Protein 4G41 (pdb70)

Nearest PDB structures (foldseek):
  4g41-assembly1_B  TM=1.004E+00  e=4.779E-53  Streptococcus pyogenes ATCC 10782
  1zos-assembly3_E  TM=9.894E-01  e=1.359E-40  Streptococcus pneumoniae R6
  4f1w-assembly1_B  TM=9.678E-01  e=2.756E-33  Salmonella enterica subsp. enterica serovar Choleraesuis str. SCSA50
  6po4-assembly3_E  TM=9.672E-01  e=3.863E-32  Haemophilus influenzae PittII
  4gmh-assembly1_A-2  TM=9.656E-01  e=2.513E-32  Staphylococcus aureus subsp. aureus Mu50

Sequence (472 aa):
GAMGSMKIGIIAAMEEELSLLLANLLLDAQEHQVLSSKTYYTGRFGKHELILVQSGVGKVMSAMTVAILVEHFKAQAIINTGSAGAVASHLAIGDVVVADRLVYHDVDATAFGYAYGQMAGQPLYYDCDPQFVAIFKQVLKHEKTNGQVGLIATGDSFVAGQDKIDQIKTAFSNNVLAVEMEGAAIIAQAAHTAGKPFIVVRAMSDTAAHDANITFDQFIIEAGKRSAQILMTFLENLPVGAMGSMKIGIIAAMEEELSLLLLANLLDAQEHQVLSSKTYYTGRRFGKHELILVQSGVGKVMSAMTVAILVEEHFKAQAIINTGSAGAVASHLAIGDVVVADRLVYHDVDATAFGYAYGQMAGQPLYYDCDPQQFVAIFKQVLKHEKTNGQVGLIATGDSFVAGQDKKIDQIKTAFSNVLAVEMEGAAIAQAAHTAGKPFIVVRAMSDTAAHDANITFDQFIIEAGKKRSAQILMTFLENNLPV

Structure (mmCIF, N/CA/C/O backbone):
data_4G41
#
_entry.id   4G41
#
_cell.length_a   49.735
_cell.length_b   72.345
_cell.length_c   116.246
_cell.angle_alpha   90.00
_cell.angle_beta   90.00
_cell.angle_gamma   90.00
#
_symmetry.space_group_name_H-M   'P 21 21 21'
#
loop_
_entity.id
_entity.type
_entity.pdbx_description
1 polymer 'MTA/SAH nucleosidase'
2 non-polymer "5'-DEOXY-5'-METHYLTHIOADENOSINE"
3 water water
#
loop_
_atom_site.group_PDB
_atom_site.id
_atom_site.type_symbol
_atom_site.label_atom_id
_atom_site.label_alt_id
_atom_site.label_comp_id
_atom_site.label_asym_id
_atom_site.label_entity_id
_atom_site.label_seq_id
_atom_site.pdbx_PDB_ins_code
_atom_site.Cartn_x
_atom_site.Cartn_y
_atom_site.Cartn_z
_atom_site.occupancy
_atom_site.B_iso_or_equiv
_atom_site.auth_seq_id
_atom_site.auth_comp_id
_atom_site.auth_asym_id
_atom_site.auth_atom_id
_atom_site.pdbx_PDB_model_num
ATOM 1 N N . GLY A 1 1 ? 49.277 46.930 18.408 1.00 36.09 -4 GLY A N 1
ATOM 2 C CA . GLY A 1 1 ? 49.316 48.232 17.671 1.00 38.55 -4 GLY A CA 1
ATOM 3 C C . GLY A 1 1 ? 49.171 48.140 16.146 1.00 35.79 -4 GLY A C 1
ATOM 4 O O . GLY A 1 1 ? 49.561 47.114 15.526 1.00 35.71 -4 GLY A O 1
ATOM 5 N N . ALA A 1 2 ? 48.630 49.231 15.565 1.00 26.65 -3 ALA A N 1
ATOM 6 C CA . ALA A 1 2 ? 48.170 49.289 14.182 1.00 24.66 -3 ALA A CA 1
ATOM 7 C C . ALA A 1 2 ? 48.428 50.678 13.530 1.00 24.08 -3 ALA A C 1
ATOM 8 O O . ALA A 1 2 ? 49.597 51.066 13.290 1.00 27.93 -3 ALA A O 1
ATOM 10 N N . MET A 1 3 ? 47.368 51.453 13.278 1.00 23.33 -2 MET A N 1
ATOM 11 C CA . MET A 1 3 ? 47.565 52.856 12.788 1.00 23.02 -2 MET A CA 1
ATOM 12 C C . MET A 1 3 ? 48.155 53.843 13.813 1.00 25.24 -2 MET A C 1
ATOM 13 O O . MET A 1 3 ? 48.533 54.983 13.422 1.00 28.97 -2 MET A O 1
ATOM 18 N N . GLY A 1 4 ? 48.233 53.456 15.099 1.00 23.92 -1 GLY A N 1
ATOM 19 C CA . GLY A 1 4 ? 48.711 54.384 16.174 1.00 22.33 -1 GLY A CA 1
ATOM 20 C C . GLY A 1 4 ? 47.690 55.482 16.543 1.00 25.31 -1 GLY A C 1
ATOM 21 O O . GLY A 1 4 ? 46.486 55.400 16.210 1.00 24.76 -1 GLY A O 1
ATOM 22 N N . SER A 1 5 ? 48.192 56.529 17.219 1.00 20.50 0 SER A N 1
ATOM 23 C CA . SER A 1 5 ? 47.425 57.740 17.455 1.00 20.52 0 SER A CA 1
ATOM 24 C C . SER A 1 5 ? 46.757 58.283 16.154 1.00 20.51 0 SER A C 1
ATOM 25 O O . SER A 1 5 ? 47.395 58.389 15.055 1.00 23.81 0 SER A O 1
ATOM 28 N N . MET A 1 6 ? 45.419 58.514 16.244 1.00 21.88 1 MET A N 1
ATOM 29 C CA . MET A 1 6 ? 44.564 58.887 15.056 1.00 23.80 1 MET A CA 1
ATOM 30 C C . MET A 1 6 ? 44.267 60.308 15.361 1.00 20.65 1 MET A C 1
ATOM 31 O O . MET A 1 6 ? 44.103 60.774 16.561 1.00 19.07 1 MET A O 1
ATOM 36 N N . LYS A 1 7 ? 44.427 61.131 14.316 1.00 18.33 2 LYS A N 1
ATOM 37 C CA . LYS A 1 7 ? 43.918 62.443 14.423 1.00 15.38 2 LYS A CA 1
ATOM 38 C C . LYS A 1 7 ? 42.413 62.486 14.066 1.00 11.73 2 LYS A C 1
ATOM 39 O O . LYS A 1 7 ? 41.981 62.049 13.018 1.00 14.66 2 LYS A O 1
ATOM 45 N N . ILE A 1 8 ? 41.647 62.842 15.109 1.00 10.28 3 ILE A N 1
ATOM 46 C CA . ILE A 1 8 ? 40.207 62.754 14.962 1.00 9.82 3 ILE A CA 1
ATOM 47 C C . ILE A 1 8 ? 39.598 64.155 15.059 1.00 9.72 3 ILE A C 1
ATOM 48 O O . ILE A 1 8 ? 39.807 64.883 16.020 1.00 10.18 3 ILE A O 1
ATOM 53 N N . GLY A 1 9 ? 38.786 64.537 14.037 1.00 9.26 4 GLY A N 1
ATOM 54 C CA . GLY A 1 9 ? 38.031 65.795 14.101 1.00 9.21 4 GLY A CA 1
ATOM 55 C C . GLY A 1 9 ? 36.645 65.579 14.698 1.00 8.82 4 GLY A C 1
ATOM 56 O O . GLY A 1 9 ? 35.966 64.630 14.276 1.00 9.24 4 GLY A O 1
ATOM 57 N N . ILE A 1 10 ? 36.261 66.367 15.693 1.00 8.20 5 ILE A N 1
ATOM 58 C CA . ILE A 1 10 ? 34.999 66.179 16.380 1.00 9.32 5 ILE A CA 1
ATOM 59 C C . ILE A 1 10 ? 34.248 67.489 16.092 1.00 8.44 5 ILE A C 1
ATOM 60 O O . ILE A 1 10 ? 34.659 68.595 16.456 1.00 8.40 5 ILE A O 1
ATOM 65 N N . ILE A 1 11 ? 33.072 67.297 15.456 1.00 7.69 6 ILE A N 1
ATOM 66 C CA . ILE A 1 11 ? 32.134 68.418 15.098 1.00 7.66 6 ILE A CA 1
ATOM 67 C C . ILE A 1 11 ? 31.007 68.286 16.085 1.00 8.19 6 ILE A C 1
ATOM 68 O O . ILE A 1 11 ? 30.158 67.413 15.895 1.00 8.05 6 ILE A O 1
ATOM 73 N N . ALA A 1 12 ? 30.988 69.138 17.149 1.00 8.32 7 ALA A N 1
ATOM 74 C CA . ALA A 1 12 ? 30.050 68.988 18.214 1.00 9.07 7 ALA A CA 1
ATOM 75 C C . ALA A 1 12 ? 29.056 70.122 18.137 1.00 8.70 7 ALA A C 1
ATOM 76 O O . ALA A 1 12 ? 29.404 71.322 18.185 1.00 8.84 7 ALA A O 1
ATOM 78 N N . ALA A 1 13 ? 27.753 69.776 18.019 1.00 8.24 8 ALA A N 1
ATOM 79 C CA . ALA A 1 13 ? 26.778 70.835 17.955 1.00 8.89 8 ALA A CA 1
ATOM 80 C C . ALA A 1 13 ? 26.371 71.381 19.305 1.00 8.42 8 ALA A C 1
ATOM 81 O O . ALA A 1 13 ? 25.848 72.550 19.358 1.00 11.06 8 ALA A O 1
ATOM 83 N N . MET A 1 14 ? 26.569 70.635 20.412 1.00 8.16 9 MET A N 1
ATOM 84 C CA . MET A 1 14 ? 26.055 71.121 21.721 1.00 8.28 9 MET A CA 1
ATOM 85 C C . MET A 1 14 ? 27.219 71.861 22.393 1.00 9.45 9 MET A C 1
ATOM 86 O O . MET A 1 14 ? 28.315 71.259 22.626 1.00 9.37 9 MET A O 1
ATOM 91 N N . GLU A 1 15 ? 26.979 73.120 22.768 1.00 9.45 10 GLU A N 1
ATOM 92 C CA . GLU A 1 15 ? 28.062 73.921 23.332 1.00 10.44 10 GLU A CA 1
ATOM 93 C C . GLU A 1 15 ? 28.541 73.317 24.668 1.00 10.93 10 GLU A C 1
ATOM 94 O O . GLU A 1 15 ? 29.763 73.430 24.912 1.00 12.48 10 GLU A O 1
ATOM 100 N N . GLU A 1 16 ? 27.699 72.652 25.478 1.00 11.30 11 GLU A N 1
ATOM 101 C CA . GLU A 1 16 ? 28.205 72.032 26.758 1.00 11.19 11 GLU A CA 1
ATOM 102 C C . GLU A 1 16 ? 28.995 70.804 26.460 1.00 10.88 11 GLU A C 1
ATOM 103 O O . GLU A 1 16 ? 29.881 70.451 27.285 1.00 11.43 11 GLU A O 1
ATOM 109 N N . GLU A 1 17 ? 28.807 70.111 25.306 1.00 9.78 12 GLU A N 1
ATOM 110 C CA . GLU A 1 17 ? 29.701 69.037 24.981 1.00 9.21 12 GLU A CA 1
ATOM 111 C C . GLU A 1 17 ? 31.005 69.616 24.570 1.00 9.36 12 GLU A C 1
ATOM 112 O O . GLU A 1 17 ? 32.108 69.211 25.034 1.00 9.79 12 GLU A O 1
ATOM 118 N N . LEU A 1 18 ? 31.029 70.605 23.674 1.00 8.96 13 LEU A N 1
ATOM 119 C CA . LEU A 1 18 ? 32.307 71.182 23.231 1.00 10.02 13 LEU A CA 1
ATOM 120 C C . LEU A 1 18 ? 33.099 71.743 24.458 1.00 9.87 13 LEU A C 1
ATOM 121 O O . LEU A 1 18 ? 34.332 71.474 24.521 1.00 10.35 13 LEU A O 1
ATOM 126 N N . SER A 1 19 ? 32.465 72.430 25.373 1.00 11.50 14 SER A N 1
ATOM 127 C CA . SER A 1 19 ? 33.265 73.001 26.497 1.00 11.90 14 SER A CA 1
ATOM 128 C C . SER A 1 19 ? 33.874 71.882 27.395 1.00 10.84 14 SER A C 1
ATOM 129 O O . SER A 1 19 ? 35.021 72.011 27.854 1.00 12.45 14 SER A O 1
ATOM 132 N N . LEU A 1 20 ? 33.126 70.825 27.612 1.00 10.39 15 LEU A N 1
ATOM 133 C CA . LEU A 1 20 ? 33.623 69.681 28.429 1.00 10.37 15 LEU A CA 1
ATOM 134 C C . LEU A 1 20 ? 34.758 68.983 27.713 1.00 11.10 15 LEU A C 1
ATOM 135 O O . LEU A 1 20 ? 35.806 68.625 28.343 1.00 10.80 15 LEU A O 1
ATOM 140 N N . LEU A 1 21 ? 34.675 68.752 26.383 1.00 9.54 16 LEU A N 1
ATOM 141 C CA . LEU A 1 21 ? 35.764 68.160 25.654 1.00 9.77 16 LEU A CA 1
ATOM 142 C C . LEU A 1 21 ? 36.971 69.083 25.712 1.00 9.30 16 LEU A C 1
ATOM 143 O O . LEU A 1 21 ? 38.073 68.577 25.964 1.00 10.33 16 LEU A O 1
ATOM 148 N N . LEU A 1 22 ? 36.793 70.383 25.494 1.00 9.64 17 LEU A N 1
ATOM 149 C CA . LEU A 1 22 ? 37.954 71.278 25.486 1.00 9.68 17 LEU A CA 1
ATOM 150 C C . LEU A 1 22 ? 38.673 71.267 26.896 1.00 9.70 17 LEU A C 1
ATOM 151 O O . LEU A 1 22 ? 39.941 71.325 26.921 1.00 11.41 17 LEU A O 1
ATOM 156 N N . ALA A 1 23 ? 37.844 71.201 27.940 1.00 9.62 18 ALA A N 1
ATOM 157 C CA . ALA A 1 23 ? 38.366 71.144 29.332 1.00 9.43 18 ALA A CA 1
ATOM 158 C C . ALA A 1 23 ? 39.208 69.918 29.533 1.00 10.12 18 ALA A C 1
ATOM 159 O O . ALA A 1 23 ? 40.099 69.896 30.459 1.00 10.52 18 ALA A O 1
ATOM 161 N N . ASN A 1 24 ? 38.969 68.844 28.751 1.00 10.04 19 ASN A N 1
ATOM 162 C CA . ASN A 1 24 ? 39.820 67.661 28.826 1.00 9.68 19 ASN A CA 1
ATOM 163 C C . ASN A 1 24 ? 41.018 67.576 27.858 1.00 10.40 19 ASN A C 1
ATOM 164 O O . ASN A 1 24 ? 41.753 66.570 27.892 1.00 11.73 19 ASN A O 1
ATOM 169 N N . LEU A 1 25 ? 41.248 68.603 27.025 1.00 11.00 20 LEU A N 1
ATOM 170 C CA . LEU A 1 25 ? 42.357 68.474 26.065 1.00 13.80 20 LEU A CA 1
ATOM 171 C C . LEU A 1 25 ? 43.656 68.839 26.670 1.00 13.62 20 LEU A C 1
ATOM 172 O O . LEU A 1 25 ? 43.790 69.934 27.257 1.00 14.86 20 LEU A O 1
ATOM 177 N N A LEU A 1 26 ? 44.677 67.977 26.530 0.50 13.23 21 LEU A N 1
ATOM 178 N N B LEU A 1 26 ? 44.641 68.004 26.495 0.50 13.80 21 LEU A N 1
ATOM 179 C CA A LEU A 1 26 ? 46.093 68.300 26.833 0.50 14.18 21 LEU A CA 1
ATOM 180 C CA B LEU A 1 26 ? 45.915 68.235 27.058 0.50 14.54 21 LEU A CA 1
ATOM 181 C C A LEU A 1 26 ? 46.681 69.227 25.772 0.50 15.12 21 LEU A C 1
ATOM 182 C C B LEU A 1 26 ? 46.728 69.082 25.908 0.50 15.67 21 LEU A C 1
ATOM 183 O O A LEU A 1 26 ? 46.442 69.089 24.563 0.50 13.29 21 LEU A O 1
ATOM 184 O O B LEU A 1 26 ? 46.521 68.814 24.722 0.50 15.04 21 LEU A O 1
ATOM 193 N N . ASP A 1 27 ? 47.477 70.188 26.211 1.00 17.21 22 ASP A N 1
ATOM 194 C CA . ASP A 1 27 ? 48.178 71.061 25.248 1.00 20.77 22 ASP A CA 1
ATOM 195 C C . ASP A 1 27 ? 47.175 71.743 24.264 1.00 16.63 22 ASP A C 1
ATOM 196 O O . ASP A 1 27 ? 47.442 71.864 23.060 1.00 20.17 22 ASP A O 1
ATOM 201 N N . ALA A 1 28 ? 46.026 72.145 24.837 1.00 16.16 23 ALA A N 1
ATOM 202 C CA . ALA A 1 28 ? 44.917 72.789 24.043 1.00 14.68 23 ALA A CA 1
ATOM 203 C C . ALA A 1 28 ? 45.479 73.987 23.322 1.00 18.57 23 ALA A C 1
ATOM 204 O O . ALA A 1 28 ? 46.101 74.869 24.007 1.00 19.99 23 ALA A O 1
ATOM 206 N N . GLN A 1 29 ? 45.265 74.086 22.013 1.00 14.54 24 GLN A N 1
ATOM 207 C CA . GLN A 1 29 ? 45.586 75.328 21.287 1.00 15.67 24 GLN A CA 1
ATOM 208 C C . GLN A 1 29 ? 44.384 75.750 20.444 1.00 18.33 24 GLN A C 1
ATOM 209 O O . GLN A 1 29 ? 43.746 74.907 19.812 1.00 18.69 24 GLN A O 1
ATOM 215 N N . GLU A 1 30 ? 44.179 77.053 20.401 1.00 17.06 25 GLU A N 1
ATOM 216 C CA . GLU A 1 30 ? 43.125 77.665 19.575 1.00 17.62 25 GLU A CA 1
ATOM 217 C C . GLU A 1 30 ? 43.640 78.129 18.195 1.00 17.63 25 GLU A C 1
ATOM 218 O O . GLU A 1 30 ? 44.774 78.659 18.034 1.00 18.47 25 GLU A O 1
ATOM 224 N N . HIS A 1 31 ? 42.811 77.936 17.153 1.00 15.06 26 HIS A N 1
ATOM 225 C CA . HIS A 1 31 ? 43.183 78.299 15.787 1.00 14.18 26 HIS A CA 1
ATOM 226 C C . HIS A 1 31 ? 42.005 78.906 15.082 1.00 15.70 26 HIS A C 1
ATOM 227 O O . HIS A 1 31 ? 40.885 78.498 15.351 1.00 16.94 26 HIS A O 1
ATOM 234 N N . GLN A 1 32 ? 42.240 79.927 14.267 1.00 15.02 27 GLN A N 1
ATOM 235 C CA . GLN A 1 32 ? 41.162 80.466 13.367 1.00 14.03 27 GLN A CA 1
ATOM 236 C C . GLN A 1 32 ? 41.443 80.089 11.968 1.00 14.65 27 GLN A C 1
ATOM 237 O O . GLN A 1 32 ? 42.558 80.352 11.458 1.00 16.64 27 GLN A O 1
ATOM 243 N N . VAL A 1 33 ? 40.461 79.455 11.261 1.00 11.10 28 VAL A N 1
ATOM 244 C CA . VAL A 1 33 ? 40.627 79.097 9.862 1.00 12.44 28 VAL A CA 1
ATOM 245 C C . VAL A 1 33 ? 39.300 79.407 9.169 1.00 13.76 28 VAL A C 1
ATOM 246 O O . VAL A 1 33 ? 38.244 78.978 9.652 1.00 11.60 28 VAL A O 1
ATOM 250 N N . LEU A 1 34 ? 39.375 80.169 8.082 1.00 11.86 29 LEU A N 1
ATOM 251 C CA . LEU A 1 34 ? 38.185 80.689 7.357 1.00 11.75 29 LEU A CA 1
ATOM 252 C C . LEU A 1 34 ? 37.177 81.276 8.304 1.00 13.60 29 LEU A C 1
ATOM 253 O O . LEU A 1 34 ? 35.985 81.096 8.130 1.00 14.98 29 LEU A O 1
ATOM 258 N N . SER A 1 35 ? 37.685 81.990 9.302 1.00 13.27 30 SER A N 1
ATOM 259 C CA A SER A 1 35 ? 36.823 82.681 10.265 0.50 14.19 30 SER A CA 1
ATOM 260 C CA B SER A 1 35 ? 36.914 82.676 10.329 0.50 15.17 30 SER A CA 1
ATOM 261 C C . SER A 1 35 ? 36.153 81.825 11.315 1.00 16.10 30 SER A C 1
ATOM 262 O O . SER A 1 35 ? 35.296 82.342 12.055 1.00 20.04 30 SER A O 1
ATOM 267 N N . LYS A 1 36 ? 36.515 80.529 11.404 1.00 11.92 31 LYS A N 1
ATOM 268 C CA . LYS A 1 36 ? 35.917 79.697 12.415 1.00 11.31 31 LYS A CA 1
ATOM 269 C C . LYS A 1 36 ? 37.012 79.214 13.403 1.00 11.03 31 LYS A C 1
ATOM 270 O O . LYS A 1 36 ? 38.175 79.108 13.007 1.00 10.55 31 LYS A O 1
ATOM 276 N N . THR A 1 37 ? 36.608 78.948 14.647 1.00 13.27 32 THR A N 1
ATOM 277 C CA . THR A 1 37 ? 37.550 78.573 15.723 1.00 12.03 32 THR A CA 1
ATOM 278 C C . THR A 1 37 ? 37.664 77.035 15.905 1.00 10.86 32 THR A C 1
ATOM 279 O O . THR A 1 37 ? 36.646 76.349 16.043 1.00 12.63 32 THR A O 1
ATOM 283 N N . TYR A 1 38 ? 38.902 76.528 15.869 1.00 10.51 33 TYR A N 1
ATOM 284 C CA . TYR A 1 38 ? 39.158 75.108 16.091 1.00 10.71 33 TYR A CA 1
ATOM 285 C C . TYR A 1 38 ? 40.114 75.013 17.282 1.00 12.92 33 TYR A C 1
ATOM 286 O O . TYR A 1 38 ? 40.999 75.875 17.447 1.00 13.59 33 TYR A O 1
ATOM 295 N N . TYR A 1 39 ? 40.012 73.900 17.998 1.00 11.28 34 TYR A N 1
ATOM 296 C CA . TYR A 1 39 ? 40.914 73.571 19.134 1.00 13.08 34 TYR A CA 1
ATOM 297 C C . TYR A 1 39 ? 41.572 72.300 18.871 1.00 13.91 34 TYR A C 1
ATOM 298 O O . TYR A 1 39 ? 40.938 71.274 18.596 1.00 14.69 34 TYR A O 1
ATOM 307 N N . THR A 1 40 ? 42.907 72.319 19.029 1.00 11.91 35 THR A N 1
ATOM 308 C CA . THR A 1 40 ? 43.683 71.106 18.874 1.00 11.94 35 THR A CA 1
ATOM 309 C C . THR A 1 40 ? 44.304 70.683 20.209 1.00 12.71 35 THR A C 1
ATOM 310 O O . THR A 1 40 ? 44.614 71.549 21.049 1.00 13.71 35 THR A O 1
ATOM 314 N N . GLY A 1 41 ? 44.466 69.395 20.433 1.00 11.87 36 GLY A N 1
ATOM 315 C CA . GLY A 1 41 ? 45.193 68.940 21.624 1.00 11.85 36 GLY A CA 1
ATOM 316 C C . GLY A 1 41 ? 45.049 67.469 21.674 1.00 11.45 36 GLY A C 1
ATOM 317 O O . GLY A 1 41 ? 44.658 66.847 20.691 1.00 13.93 36 GLY A O 1
ATOM 318 N N . ARG A 1 42 ? 45.444 66.875 22.821 1.00 11.02 37 ARG A N 1
ATOM 319 C CA . ARG A 1 42 ? 45.425 65.418 22.964 1.00 11.63 37 ARG A CA 1
ATOM 320 C C . ARG A 1 42 ? 44.463 64.966 24.012 1.00 10.02 37 ARG A C 1
ATOM 321 O O . ARG A 1 42 ? 44.199 65.651 24.996 1.00 11.54 37 ARG A O 1
ATOM 329 N N . PHE A 1 43 ? 43.880 63.804 23.779 1.00 11.52 38 PHE A N 1
ATOM 330 C CA . PHE A 1 43 ? 43.051 63.148 24.773 1.00 11.84 38 PHE A CA 1
ATOM 331 C C . PHE A 1 43 ? 43.264 61.655 24.678 1.00 12.30 38 PHE A C 1
ATOM 332 O O . PHE A 1 43 ? 43.150 61.043 23.630 1.00 11.75 38 PHE A O 1
ATOM 340 N N . GLY A 1 44 ? 43.613 61.053 25.842 1.00 15.97 39 GLY A N 1
ATOM 341 C CA . GLY A 1 44 ? 43.989 59.607 25.851 1.00 18.16 39 GLY A CA 1
ATOM 342 C C . GLY A 1 44 ? 45.064 59.344 24.818 1.00 14.82 39 GLY A C 1
ATOM 343 O O . GLY A 1 44 ? 46.041 60.026 24.722 1.00 19.86 39 GLY A O 1
ATOM 344 N N . LYS A 1 45 ? 44.811 58.338 23.974 1.00 15.76 40 LYS A N 1
ATOM 345 C CA . LYS A 1 45 ? 45.826 57.945 23.001 1.00 16.68 40 LYS A CA 1
ATOM 346 C C . LYS A 1 45 ? 45.825 58.696 21.667 1.00 16.69 40 LYS A C 1
ATOM 347 O O . LYS A 1 45 ? 46.605 58.357 20.741 1.00 18.84 40 LYS A O 1
ATOM 353 N N . HIS A 1 46 ? 44.902 59.670 21.527 1.00 13.69 41 HIS A N 1
ATOM 354 C CA . HIS A 1 46 ? 44.649 60.387 20.260 1.00 13.10 41 HIS A CA 1
ATOM 355 C C . HIS A 1 46 ? 44.849 61.851 20.260 1.00 13.22 41 HIS A C 1
ATOM 356 O O . HIS A 1 46 ? 44.904 62.509 21.301 1.00 17.25 41 HIS A O 1
ATOM 363 N N . GLU A 1 47 ? 45.063 62.412 19.092 1.00 13.56 42 GLU A N 1
ATOM 364 C CA . GLU A 1 47 ? 45.073 63.871 18.895 1.00 13.67 42 GLU A CA 1
ATOM 365 C C . GLU A 1 47 ? 43.676 64.225 18.406 1.00 12.86 42 GLU A C 1
ATOM 366 O O . GLU A 1 47 ? 43.158 63.469 17.518 1.00 14.64 42 GLU A O 1
ATOM 372 N N . LEU A 1 48 ? 43.138 65.321 18.909 1.00 12.76 43 LEU A N 1
ATOM 373 C CA . LEU A 1 48 ? 41.768 65.711 18.551 1.00 11.33 43 LEU A CA 1
ATOM 374 C C . LEU A 1 48 ? 41.870 67.107 17.944 1.00 11.55 43 LEU A C 1
ATOM 375 O O . LEU A 1 48 ? 42.736 67.942 18.262 1.00 11.17 43 LEU A O 1
ATOM 380 N N . ILE A 1 49 ? 40.870 67.387 17.079 1.00 10.08 44 ILE A N 1
ATOM 381 C CA . ILE A 1 49 ? 40.507 68.757 16.702 1.00 9.08 44 ILE A CA 1
ATOM 382 C C . ILE A 1 49 ? 39.053 68.950 16.965 1.00 8.90 44 ILE A C 1
ATOM 383 O O . ILE A 1 49 ? 38.277 68.134 16.489 1.00 10.80 44 ILE A O 1
ATOM 388 N N . LEU A 1 50 ? 38.743 69.924 17.802 1.00 9.07 45 LEU A N 1
ATOM 389 C CA . LEU A 1 50 ? 37.313 70.135 18.205 1.00 8.95 45 LEU A CA 1
ATOM 390 C C . LEU A 1 50 ? 36.838 71.411 17.531 1.00 9.61 45 LEU A C 1
ATOM 391 O O . LEU A 1 50 ? 37.581 72.417 17.382 1.00 9.80 45 LEU A O 1
ATOM 396 N N . VAL A 1 51 ? 35.576 71.385 17.097 1.00 8.06 46 VAL A N 1
ATOM 397 C CA . VAL A 1 51 ? 34.980 72.561 16.508 1.00 8.34 46 VAL A CA 1
ATOM 398 C C . VAL A 1 51 ? 33.471 72.529 16.766 1.00 7.60 46 VAL A C 1
ATOM 399 O O . VAL A 1 51 ? 32.857 71.456 16.762 1.00 8.49 46 VAL A O 1
ATOM 403 N N . GLN A 1 52 ? 32.885 73.720 17.034 1.00 8.36 47 GLN A N 1
ATOM 404 C CA . GLN A 1 52 ? 31.420 73.810 17.091 1.00 7.53 47 GLN A CA 1
ATOM 405 C C . GLN A 1 52 ? 30.808 73.608 15.742 1.00 8.04 47 GLN A C 1
ATOM 406 O O . GLN A 1 52 ? 31.244 74.223 14.757 1.00 9.62 47 GLN A O 1
ATOM 412 N N . SER A 1 53 ? 29.796 72.768 15.709 1.00 7.83 48 SER A N 1
ATOM 413 C CA . SER A 1 53 ? 29.108 72.605 14.417 1.00 7.52 48 SER A CA 1
ATOM 414 C C . SER A 1 53 ? 28.396 73.944 14.036 1.00 7.27 48 SER A C 1
ATOM 415 O O . SER A 1 53 ? 27.726 74.594 14.826 1.00 9.12 48 SER A O 1
ATOM 418 N N . GLY A 1 54 ? 28.497 74.201 12.733 1.00 8.15 49 GLY A N 1
ATOM 419 C CA . GLY A 1 54 ? 27.622 75.153 11.999 1.00 8.40 49 GLY A CA 1
ATOM 420 C C . GLY A 1 54 ? 26.291 74.452 11.725 1.00 8.47 49 GLY A C 1
ATOM 421 O O . GLY A 1 54 ? 26.011 73.321 12.192 1.00 9.12 49 GLY A O 1
ATOM 422 N N . VAL A 1 55 ? 25.465 75.158 10.974 1.00 8.49 50 VAL A N 1
ATOM 423 C CA . VAL A 1 55 ? 24.099 74.685 10.641 1.00 8.12 50 VAL A CA 1
ATOM 424 C C . VAL A 1 55 ? 23.998 74.456 9.139 1.00 7.55 50 VAL A C 1
ATOM 425 O O . VAL A 1 55 ? 24.388 75.367 8.373 1.00 8.29 50 VAL A O 1
ATOM 429 N N . GLY A 1 56 ? 23.480 73.288 8.764 1.00 7.10 51 GLY A N 1
ATOM 430 C CA . GLY A 1 56 ? 23.200 73.074 7.368 1.00 7.39 51 GLY A CA 1
ATOM 431 C C . GLY A 1 56 ? 24.278 72.409 6.570 1.00 7.18 51 GLY A C 1
ATOM 432 O O . GLY A 1 56 ? 25.392 72.220 7.036 1.00 8.40 51 GLY A O 1
ATOM 433 N N . LYS A 1 57 ? 24.013 72.207 5.293 1.00 7.49 52 LYS A N 1
ATOM 434 C CA . LYS A 1 57 ? 24.910 71.387 4.450 1.00 7.05 52 LYS A CA 1
ATOM 435 C C . LYS A 1 57 ? 26.243 72.097 4.136 1.00 7.08 52 LYS A C 1
ATOM 436 O O . LYS A 1 57 ? 27.289 71.470 4.246 1.00 6.85 52 LYS A O 1
ATOM 442 N N . VAL A 1 58 ? 26.155 73.368 3.742 1.00 6.35 53 VAL A N 1
ATOM 443 C CA . VAL A 1 58 ? 27.369 74.083 3.298 1.00 6.61 53 VAL A CA 1
ATOM 444 C C . VAL A 1 58 ? 28.307 74.229 4.516 1.00 6.64 53 VAL A C 1
ATOM 445 O O . VAL A 1 58 ? 29.501 73.947 4.343 1.00 7.19 53 VAL A O 1
ATOM 449 N N . MET A 1 59 ? 27.880 74.647 5.674 1.00 6.46 54 MET A N 1
ATOM 450 C CA . MET A 1 59 ? 28.856 74.853 6.761 1.00 6.97 54 MET A CA 1
ATOM 451 C C . MET A 1 59 ? 29.417 73.507 7.191 1.00 7.71 54 MET A C 1
ATOM 452 O O . MET A 1 59 ? 30.625 73.405 7.484 1.00 7.56 54 MET A O 1
ATOM 457 N N . SER A 1 60 ? 28.633 72.428 7.141 1.00 6.07 55 SER A N 1
ATOM 458 C CA . SER A 1 60 ? 29.136 71.064 7.457 1.00 6.47 55 SER A CA 1
ATOM 459 C C . SER A 1 60 ? 30.216 70.674 6.472 1.00 7.12 55 SER A C 1
ATOM 460 O O . SER A 1 60 ? 31.283 70.135 6.859 1.00 7.60 55 SER A O 1
ATOM 463 N N . ALA A 1 61 ? 29.965 70.947 5.177 1.00 6.82 56 ALA A N 1
ATOM 464 C CA . ALA A 1 61 ? 30.941 70.477 4.119 1.00 7.42 56 ALA A CA 1
ATOM 465 C C . ALA A 1 61 ? 32.246 71.284 4.286 1.00 6.79 56 ALA A C 1
ATOM 466 O O . ALA A 1 61 ? 33.369 70.688 4.156 1.00 6.90 56 ALA A O 1
ATOM 468 N N . MET A 1 62 ? 32.154 72.591 4.592 1.00 6.97 57 MET A N 1
ATOM 469 C CA . MET A 1 62 ? 33.405 73.384 4.815 1.00 6.87 57 MET A CA 1
ATOM 470 C C . MET A 1 62 ? 34.155 72.852 6.012 1.00 7.81 57 MET A C 1
ATOM 471 O O . MET A 1 62 ? 35.386 72.799 5.984 1.00 8.42 57 MET A O 1
ATOM 476 N N . THR A 1 63 ? 33.470 72.542 7.100 1.00 7.38 58 THR A N 1
ATOM 477 C CA . THR A 1 63 ? 34.138 72.046 8.303 1.00 7.55 58 THR A CA 1
ATOM 478 C C . THR A 1 63 ? 34.847 70.757 8.018 1.00 6.85 58 THR A C 1
ATOM 479 O O . THR A 1 63 ? 36.029 70.600 8.412 1.00 7.49 58 THR A O 1
ATOM 483 N N . VAL A 1 64 ? 34.263 69.810 7.296 1.00 7.06 59 VAL A N 1
ATOM 484 C CA . VAL A 1 64 ? 34.973 68.575 7.055 1.00 7.19 59 VAL A CA 1
ATOM 485 C C . VAL A 1 64 ? 36.151 68.870 6.135 1.00 7.86 59 VAL A C 1
ATOM 486 O O . VAL A 1 64 ? 37.267 68.329 6.370 1.00 8.16 59 VAL A O 1
ATOM 490 N N . ALA A 1 65 ? 35.964 69.699 5.119 1.00 8.10 60 ALA A N 1
ATOM 491 C CA . ALA A 1 65 ? 37.113 69.979 4.221 1.00 8.21 60 ALA A CA 1
ATOM 492 C C . ALA A 1 65 ? 38.294 70.581 4.980 1.00 9.18 60 ALA A C 1
ATOM 493 O O . ALA A 1 65 ? 39.477 70.234 4.703 1.00 9.84 60 ALA A O 1
ATOM 495 N N . ILE A 1 66 ? 37.996 71.503 5.890 1.00 8.19 61 ILE A N 1
ATOM 496 C CA . ILE A 1 66 ? 39.077 72.147 6.673 1.00 8.96 61 ILE A CA 1
ATOM 497 C C . ILE A 1 66 ? 39.676 71.177 7.687 1.00 9.41 61 ILE A C 1
ATOM 498 O O . ILE A 1 66 ? 40.949 71.142 7.822 1.00 10.11 61 ILE A O 1
ATOM 503 N N . LEU A 1 67 ? 38.872 70.334 8.351 1.00 8.38 62 LEU A N 1
ATOM 504 C CA . LEU A 1 67 ? 39.441 69.383 9.299 1.00 8.62 62 LEU A CA 1
ATOM 505 C C . LEU A 1 67 ? 40.391 68.493 8.584 1.00 10.34 62 LEU A C 1
ATOM 506 O O . LEU A 1 67 ? 41.484 68.184 9.127 1.00 9.96 62 LEU A O 1
ATOM 511 N N . VAL A 1 68 ? 40.035 67.989 7.403 1.00 10.51 63 VAL A N 1
ATOM 512 C CA . VAL A 1 68 ? 40.897 67.050 6.686 1.00 11.26 63 VAL A CA 1
ATOM 513 C C . VAL A 1 68 ? 42.086 67.792 6.038 1.00 12.88 63 VAL A C 1
ATOM 514 O O . VAL A 1 68 ? 43.273 67.355 6.261 1.00 14.48 63 VAL A O 1
ATOM 518 N N . GLU A 1 69 ? 41.855 68.883 5.301 1.00 12.82 64 GLU A N 1
ATOM 519 C CA . GLU A 1 69 ? 43.036 69.529 4.611 1.00 13.88 64 GLU A CA 1
ATOM 520 C C . GLU A 1 69 ? 43.907 70.277 5.544 1.00 15.83 64 GLU A C 1
ATOM 521 O O . GLU A 1 69 ? 45.166 70.212 5.403 1.00 17.21 64 GLU A O 1
ATOM 527 N N . HIS A 1 70 ? 43.385 71.136 6.378 1.00 13.22 65 HIS A N 1
ATOM 528 C CA . HIS A 1 70 ? 44.195 71.993 7.163 1.00 12.37 65 HIS A CA 1
ATOM 529 C C . HIS A 1 70 ? 44.726 71.224 8.364 1.00 12.34 65 HIS A C 1
ATOM 530 O O . HIS A 1 70 ? 45.941 71.326 8.720 1.00 14.90 65 HIS A O 1
ATOM 537 N N . PHE A 1 71 ? 43.860 70.508 9.081 1.00 10.76 66 PHE A N 1
ATOM 538 C CA . PHE A 1 71 ? 44.281 69.915 10.351 1.00 10.56 66 PHE A CA 1
ATOM 539 C C . PHE A 1 71 ? 44.674 68.443 10.163 1.00 9.70 66 PHE A C 1
ATOM 540 O O . PHE A 1 71 ? 45.125 67.830 11.159 1.00 12.48 66 PHE A O 1
ATOM 548 N N . LYS A 1 72 ? 44.579 67.868 8.977 1.00 10.57 67 LYS A N 1
ATOM 549 C CA . LYS A 1 72 ? 45.007 66.495 8.704 1.00 10.55 67 LYS A CA 1
ATOM 550 C C . LYS A 1 72 ? 44.238 65.497 9.576 1.00 10.10 67 LYS A C 1
ATOM 551 O O . LYS A 1 72 ? 44.728 64.377 9.907 1.00 11.32 67 LYS A O 1
ATOM 557 N N . ALA A 1 73 ? 42.930 65.794 9.805 1.00 9.38 68 ALA A N 1
ATOM 558 C CA . ALA A 1 73 ? 42.042 64.751 10.440 1.00 8.71 68 ALA A CA 1
ATOM 559 C C . ALA A 1 73 ? 42.017 63.466 9.596 1.00 9.24 68 ALA A C 1
ATOM 560 O O . ALA A 1 73 ? 41.929 63.553 8.354 1.00 10.90 68 ALA A O 1
ATOM 562 N N . GLN A 1 74 ? 42.007 62.342 10.294 1.00 9.57 69 GLN A N 1
ATOM 563 C CA . GLN A 1 74 ? 41.925 61.069 9.674 1.00 10.48 69 GLN A CA 1
ATOM 564 C C . GLN A 1 74 ? 40.576 60.392 9.892 1.00 9.03 69 GLN A C 1
ATOM 565 O O . GLN A 1 74 ? 40.283 59.270 9.389 1.00 11.95 69 GLN A O 1
ATOM 571 N N . ALA A 1 75 ? 39.677 61.067 10.660 1.00 8.96 70 ALA A N 1
ATOM 572 C CA . ALA A 1 75 ? 38.342 60.539 10.976 1.00 8.97 70 ALA A CA 1
ATOM 573 C C . ALA A 1 75 ? 37.512 61.697 11.419 1.00 8.30 70 ALA A C 1
ATOM 574 O O . ALA A 1 75 ? 38.111 62.700 11.886 1.00 9.15 70 ALA A O 1
ATOM 576 N N . ILE A 1 76 ? 36.176 61.550 11.232 1.00 8.92 71 ILE A N 1
ATOM 577 C CA . ILE A 1 76 ? 35.228 62.644 11.594 1.00 8.56 71 ILE A CA 1
ATOM 578 C C . ILE A 1 76 ? 34.113 62.073 12.435 1.00 8.43 71 ILE A C 1
ATOM 579 O O . ILE A 1 76 ? 33.501 61.075 12.085 1.00 8.34 71 ILE A O 1
ATOM 584 N N . ILE A 1 77 ? 33.911 62.733 13.614 1.00 7.91 72 ILE A N 1
ATOM 585 C CA . ILE A 1 77 ? 32.796 62.364 14.527 1.00 9.20 72 ILE A CA 1
ATOM 586 C C . ILE A 1 77 ? 31.904 63.563 14.669 1.00 8.00 72 ILE A C 1
ATOM 587 O O . ILE A 1 77 ? 32.412 64.645 14.942 1.00 9.89 72 ILE A O 1
ATOM 592 N N . ASN A 1 78 ? 30.599 63.374 14.451 1.00 8.27 73 ASN A N 1
ATOM 593 C CA . ASN A 1 78 ? 29.653 64.484 14.597 1.00 7.34 73 ASN A CA 1
ATOM 594 C C . ASN A 1 78 ? 28.560 64.090 15.584 1.00 7.39 73 ASN A C 1
ATOM 595 O O . ASN A 1 78 ? 27.835 63.153 15.362 1.00 8.72 73 ASN A O 1
ATOM 600 N N . THR A 1 79 ? 28.436 64.911 16.634 1.00 7.38 74 THR A N 1
ATOM 601 C CA . THR A 1 79 ? 27.447 64.660 17.714 1.00 7.99 74 THR A CA 1
ATOM 602 C C . THR A 1 79 ? 26.484 65.853 17.808 1.00 7.95 74 THR A C 1
ATOM 603 O O . THR A 1 79 ? 26.840 66.996 17.436 1.00 8.06 74 THR A O 1
ATOM 607 N N . GLY A 1 80 ? 25.295 65.560 18.342 1.00 7.80 75 GLY A N 1
ATOM 608 C CA . GLY A 1 80 ? 24.323 66.624 18.632 1.00 8.07 75 GLY A CA 1
ATOM 609 C C . GLY A 1 80 ? 23.080 66.004 19.209 1.00 7.52 75 GLY A C 1
ATOM 610 O O . GLY A 1 80 ? 23.135 64.845 19.670 1.00 8.59 75 GLY A O 1
ATOM 611 N N . SER A 1 81 ? 21.960 66.718 19.084 1.00 9.66 76 SER A N 1
ATOM 612 C CA . SER A 1 81 ? 20.680 66.208 19.518 1.00 8.80 76 SER A CA 1
ATOM 613 C C . SER A 1 81 ? 19.673 66.486 18.437 1.00 8.94 76 SER A C 1
ATOM 614 O O . SER A 1 81 ? 19.850 67.400 17.613 1.00 9.63 76 SER A O 1
ATOM 617 N N . ALA A 1 82 ? 18.597 65.686 18.467 1.00 9.47 77 ALA A N 1
ATOM 618 C CA . ALA A 1 82 ? 17.508 65.855 17.498 1.00 10.06 77 ALA A CA 1
ATOM 619 C C . ALA A 1 82 ? 16.288 65.129 18.016 1.00 9.98 77 ALA A C 1
ATOM 620 O O . ALA A 1 82 ? 16.397 64.222 18.831 1.00 11.10 77 ALA A O 1
ATOM 622 N N . GLY A 1 83 ? 15.108 65.615 17.576 1.00 10.38 78 GLY A N 1
ATOM 623 C CA . GLY A 1 83 ? 13.879 64.915 18.022 1.00 10.12 78 GLY A CA 1
ATOM 624 C C . GLY A 1 83 ? 13.763 63.532 17.380 1.00 9.83 78 GLY A C 1
ATOM 625 O O . GLY A 1 83 ? 14.274 63.283 16.245 1.00 10.91 78 GLY A O 1
ATOM 626 N N . ALA A 1 84 ? 13.186 62.552 18.099 1.00 10.36 79 ALA A N 1
ATOM 627 C CA . ALA A 1 84 ? 12.904 61.275 17.441 1.00 10.60 79 ALA A CA 1
ATOM 628 C C . ALA A 1 84 ? 11.794 61.387 16.444 1.00 11.66 79 ALA A C 1
ATOM 629 O O . ALA A 1 84 ? 10.884 62.200 16.630 1.00 11.73 79 ALA A O 1
ATOM 631 N N . VAL A 1 85 ? 11.849 60.580 15.371 1.00 10.68 80 VAL A N 1
ATOM 632 C CA . VAL A 1 85 ? 10.697 60.452 14.489 1.00 13.07 80 VAL A CA 1
ATOM 633 C C . VAL A 1 85 ? 10.136 59.029 14.512 1.00 12.99 80 VAL A C 1
ATOM 634 O O . VAL A 1 85 ? 8.970 58.888 14.140 1.00 13.53 80 VAL A O 1
ATOM 638 N N . ALA A 1 86 ? 10.925 58.061 14.947 1.00 14.14 81 ALA A N 1
ATOM 639 C CA . ALA A 1 86 ? 10.436 56.678 15.158 1.00 13.43 81 ALA A CA 1
ATOM 640 C C . ALA A 1 86 ? 9.791 56.670 16.529 1.00 14.43 81 ALA A C 1
ATOM 641 O O . ALA A 1 86 ? 10.282 57.226 17.537 1.00 14.82 81 ALA A O 1
ATOM 643 N N . SER A 1 87 ? 8.699 55.886 16.597 1.00 19.71 82 SER A N 1
ATOM 644 C CA . SER A 1 87 ? 7.820 55.937 17.727 1.00 25.14 82 SER A CA 1
ATOM 645 C C . SER A 1 87 ? 8.362 55.403 18.990 1.00 25.70 82 SER A C 1
ATOM 646 O O . SER A 1 87 ? 7.944 55.900 20.085 1.00 32.27 82 SER A O 1
ATOM 649 N N . HIS A 1 88 ? 9.279 54.455 18.913 1.00 23.61 83 HIS A N 1
ATOM 650 C CA . HIS A 1 88 ? 9.630 53.708 20.069 1.00 22.64 83 HIS A CA 1
ATOM 651 C C . HIS A 1 88 ? 10.739 54.323 20.869 1.00 27.94 83 HIS A C 1
ATOM 652 O O . HIS A 1 88 ? 11.014 53.856 21.964 1.00 31.33 83 HIS A O 1
ATOM 659 N N . LEU A 1 89 ? 11.343 55.409 20.358 1.00 20.57 84 LEU A N 1
ATOM 660 C CA . LEU A 1 89 ? 12.504 56.082 21.018 1.00 17.52 84 LEU A CA 1
ATOM 661 C C . LEU A 1 89 ? 12.051 56.993 22.179 1.00 14.87 84 LEU A C 1
ATOM 662 O O . LEU A 1 89 ? 11.012 57.673 22.034 1.00 16.67 84 LEU A O 1
ATOM 667 N N . ALA A 1 90 ? 12.809 57.009 23.274 1.00 13.90 85 ALA A N 1
ATOM 668 C CA . ALA A 1 90 ? 12.510 57.827 24.480 1.00 13.98 85 ALA A CA 1
ATOM 669 C C . ALA A 1 90 ? 13.442 59.018 24.536 1.00 16.05 85 ALA A C 1
ATOM 670 O O . ALA A 1 90 ? 14.591 58.982 23.956 1.00 13.41 85 ALA A O 1
ATOM 672 N N . ILE A 1 91 ? 13.035 60.069 25.236 1.00 14.32 86 ILE A N 1
ATOM 673 C CA . ILE A 1 91 ? 13.845 61.213 25.473 1.00 14.12 86 ILE A CA 1
ATOM 674 C C . ILE A 1 91 ? 15.145 60.740 26.104 1.00 14.46 86 ILE A C 1
ATOM 675 O O . ILE A 1 91 ? 15.172 59.982 27.104 1.00 16.11 86 ILE A O 1
ATOM 680 N N . GLY A 1 92 ? 16.239 61.275 25.572 1.00 13.01 87 GLY A N 1
ATOM 681 C CA . GLY A 1 92 ? 17.584 60.958 26.108 1.00 13.24 87 GLY A CA 1
ATOM 682 C C . GLY A 1 92 ? 18.197 59.710 2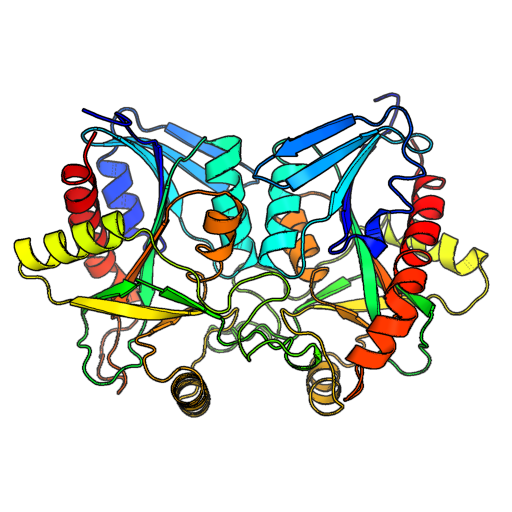5.521 1.00 12.54 87 GLY A C 1
ATOM 683 O O . GLY A 1 92 ? 19.406 59.455 25.783 1.00 16.06 87 GLY A O 1
ATOM 684 N N . ASP A 1 93 ? 17.450 58.869 24.794 1.00 12.40 88 ASP A N 1
ATOM 685 C CA . ASP A 1 93 ? 18.069 57.740 24.070 1.00 12.46 88 ASP A CA 1
ATOM 686 C C . ASP A 1 93 ? 19.088 58.249 23.075 1.00 11.99 88 ASP A C 1
ATOM 687 O O . ASP A 1 93 ? 18.907 59.375 22.526 1.00 12.49 88 ASP A O 1
ATOM 692 N N . VAL A 1 94 ? 20.121 57.467 22.841 1.00 10.36 89 VAL A N 1
ATOM 693 C CA . VAL A 1 94 ? 21.154 57.860 21.835 1.00 10.60 89 VAL A CA 1
ATOM 694 C C . VAL A 1 94 ? 20.992 57.052 20.553 1.00 10.66 89 VAL A C 1
ATOM 695 O O . VAL A 1 94 ? 20.957 55.810 20.547 1.00 11.87 89 VAL A O 1
ATOM 699 N N . VAL A 1 95 ? 20.814 57.788 19.449 1.00 9.57 90 VAL A N 1
ATOM 700 C CA . VAL A 1 95 ? 20.805 57.131 18.098 1.00 9.51 90 VAL A CA 1
ATOM 701 C C . VAL A 1 95 ? 22.238 57.227 17.531 1.00 9.14 90 VAL A C 1
ATOM 702 O O . VAL A 1 95 ? 22.819 58.283 17.415 1.00 8.98 90 VAL A O 1
ATOM 706 N N . VAL A 1 96 ? 22.783 56.025 17.281 1.00 8.84 91 VAL A N 1
ATOM 707 C CA . VAL A 1 96 ? 24.112 55.887 16.633 1.00 9.02 91 VAL A CA 1
ATOM 708 C C . VAL A 1 96 ? 23.738 55.616 15.174 1.00 10.01 91 VAL A C 1
ATOM 709 O O . VAL A 1 96 ? 23.203 54.574 14.845 1.00 10.49 91 VAL A O 1
ATOM 713 N N . ALA A 1 97 ? 23.969 56.585 14.275 1.00 8.93 92 ALA A N 1
ATOM 714 C CA . ALA A 1 97 ? 23.604 56.319 12.896 1.00 8.91 92 ALA A CA 1
ATOM 715 C C . ALA A 1 97 ? 24.580 55.264 12.278 1.00 9.39 92 ALA A C 1
ATOM 716 O O . ALA A 1 97 ? 25.800 55.404 12.474 1.00 9.63 92 ALA A O 1
ATOM 718 N N . ASP A 1 98 ? 24.023 54.289 11.557 1.00 9.68 93 ASP A N 1
ATOM 719 C CA . ASP A 1 98 ? 24.932 53.494 10.733 1.00 10.13 93 ASP A CA 1
ATOM 720 C C . ASP A 1 98 ? 24.855 53.977 9.256 1.00 10.17 93 ASP A C 1
ATOM 721 O O . ASP A 1 98 ? 25.803 53.646 8.477 1.00 10.20 93 ASP A O 1
ATOM 726 N N . ARG A 1 99 ? 23.779 54.672 8.879 1.00 9.13 94 ARG A N 1
ATOM 727 C CA . ARG A 1 99 ? 23.568 55.171 7.515 1.00 10.11 94 ARG A CA 1
ATOM 728 C C . ARG A 1 99 ? 22.977 56.535 7.648 1.00 9.68 94 ARG A C 1
ATOM 729 O O . ARG A 1 99 ? 22.185 56.852 8.611 1.00 9.47 94 ARG A O 1
ATOM 737 N N . LEU A 1 100 ? 23.337 57.384 6.660 1.00 8.38 95 LEU A N 1
ATOM 738 C CA . LEU A 1 100 ? 22.683 58.710 6.505 1.00 7.89 95 LEU A CA 1
ATOM 739 C C . LEU A 1 100 ? 22.072 58.837 5.144 1.00 7.18 95 LEU A C 1
ATOM 740 O O . LEU A 1 100 ? 22.574 58.222 4.165 1.00 9.05 95 LEU A O 1
ATOM 745 N N . VAL A 1 101 ? 20.983 59.543 5.030 1.00 7.10 96 VAL A N 1
ATOM 746 C CA . VAL A 1 101 ? 20.404 59.832 3.733 1.00 7.28 96 VAL A CA 1
ATOM 747 C C . VAL A 1 101 ? 19.871 61.277 3.717 1.00 7.68 96 VAL A C 1
ATOM 748 O O . VAL A 1 101 ? 19.534 61.813 4.770 1.00 7.55 96 VAL A O 1
ATOM 752 N N . TYR A 1 102 ? 19.764 61.874 2.522 1.00 7.45 97 TYR A N 1
ATOM 753 C CA . TYR A 1 102 ? 19.066 63.192 2.418 1.00 6.95 97 TYR A CA 1
ATOM 754 C C . TYR A 1 102 ? 17.607 62.959 2.206 1.00 7.26 97 TYR A C 1
ATOM 755 O O . TYR A 1 102 ? 17.181 62.141 1.349 1.00 8.06 97 TYR A O 1
ATOM 764 N N . HIS A 1 103 ? 16.795 63.760 2.889 1.00 7.21 98 HIS A N 1
ATOM 765 C CA . HIS A 1 103 ? 15.349 63.714 2.667 1.00 6.94 98 HIS A CA 1
ATOM 766 C C . HIS A 1 103 ? 14.877 64.741 1.682 1.00 7.01 98 HIS A C 1
ATOM 767 O O . HIS A 1 103 ? 13.666 64.721 1.322 1.00 8.70 98 HIS A O 1
ATOM 774 N N . ASP A 1 104 ? 15.745 65.689 1.282 1.00 7.15 99 ASP A N 1
ATOM 775 C CA . ASP A 1 104 ? 15.343 66.873 0.554 1.00 8.40 99 ASP A CA 1
ATOM 776 C C . ASP A 1 104 ? 15.944 66.947 -0.847 1.00 8.91 99 ASP A C 1
ATOM 777 O O . ASP A 1 104 ? 15.797 68.020 -1.506 1.00 11.13 99 ASP A O 1
ATOM 782 N N . VAL A 1 105 ? 16.547 65.865 -1.306 1.00 7.58 100 VAL A N 1
ATOM 783 C CA . VAL A 1 105 ? 17.277 65.916 -2.618 1.00 7.76 100 VAL A CA 1
ATOM 784 C C . VAL A 1 105 ? 16.395 65.258 -3.666 1.00 7.70 100 VAL A C 1
ATOM 785 O O . VAL A 1 105 ? 15.915 64.138 -3.457 1.00 8.52 100 VAL A O 1
ATOM 789 N N . ASP A 1 106 ? 16.139 65.939 -4.776 1.00 7.72 101 ASP A N 1
ATOM 790 C CA . ASP A 1 106 ? 15.336 65.362 -5.874 1.00 7.89 101 ASP A CA 1
ATOM 791 C C . ASP A 1 106 ? 16.101 65.617 -7.179 1.00 8.21 101 ASP A C 1
ATOM 792 O O . ASP A 1 106 ? 15.983 66.678 -7.751 1.00 8.26 101 ASP A O 1
ATOM 797 N N . ALA A 1 107 ? 16.776 64.562 -7.665 1.00 6.96 102 ALA A N 1
ATOM 798 C CA . ALA A 1 107 ? 17.360 64.506 -9.024 1.00 7.59 102 ALA A CA 1
ATOM 799 C C . ALA A 1 107 ? 16.697 63.324 -9.731 1.00 7.49 102 ALA A C 1
ATOM 800 O O . ALA A 1 107 ? 17.306 62.711 -10.622 1.00 8.09 102 ALA A O 1
ATOM 802 N N . THR A 1 108 ? 15.436 63.102 -9.372 1.00 7.70 103 THR A N 1
ATOM 803 C CA . THR A 1 108 ? 14.756 61.897 -9.907 1.00 7.81 103 THR A CA 1
ATOM 804 C C . THR A 1 108 ? 14.528 61.917 -11.419 1.00 8.24 103 THR A C 1
ATOM 805 O O . THR A 1 108 ? 14.370 60.882 -12.052 1.00 8.18 103 THR A O 1
ATOM 809 N N . ALA A 1 109 ? 14.496 63.125 -12.026 1.00 7.62 104 ALA A N 1
ATOM 810 C CA . ALA A 1 109 ? 14.280 63.203 -13.498 1.00 8.29 104 ALA A CA 1
ATOM 811 C C . ALA A 1 109 ? 15.374 62.492 -14.220 1.00 9.30 104 ALA A C 1
ATOM 812 O O . ALA A 1 109 ? 15.135 61.975 -15.319 1.00 10.06 104 ALA A O 1
ATOM 814 N N . PHE A 1 110 ? 16.580 62.419 -13.633 1.00 8.34 105 PHE A N 1
ATOM 815 C CA . PHE A 1 110 ? 17.713 61.737 -14.284 1.00 8.87 105 PHE A CA 1
ATOM 816 C C . PHE A 1 110 ? 17.692 60.225 -14.023 1.00 9.57 105 PHE A C 1
ATOM 817 O O . PHE A 1 110 ? 18.509 59.492 -14.588 1.00 12.45 105 PHE A O 1
ATOM 825 N N . GLY A 1 111 ? 16.746 59.791 -13.180 1.00 8.46 106 GLY A N 1
ATOM 826 C CA . GLY A 1 111 ? 16.625 58.337 -12.837 1.00 9.36 106 GLY A CA 1
ATOM 827 C C . GLY A 1 111 ? 17.179 57.926 -11.481 1.00 10.49 106 GLY A C 1
ATOM 828 O O . GLY A 1 111 ? 17.140 56.766 -11.133 1.00 12.34 106 GLY A O 1
ATOM 829 N N . TYR A 1 112 ? 17.733 58.890 -10.733 1.00 9.46 107 TYR A N 1
ATOM 830 C CA . TYR A 1 112 ? 18.133 58.617 -9.369 1.00 9.61 107 TYR A CA 1
ATOM 831 C C . TYR A 1 112 ? 16.950 58.327 -8.480 1.00 9.22 107 TYR A C 1
ATOM 832 O O . TYR A 1 112 ? 15.862 58.799 -8.730 1.00 9.33 107 TYR A O 1
ATOM 841 N N . ALA A 1 113 ? 17.202 57.616 -7.387 1.00 8.95 108 ALA A N 1
ATOM 842 C CA . ALA A 1 113 ? 16.145 57.424 -6.378 1.00 9.41 108 ALA A CA 1
ATOM 843 C C . ALA A 1 113 ? 15.843 58.777 -5.701 1.00 9.08 108 ALA A C 1
ATOM 844 O O . ALA A 1 113 ? 16.813 59.590 -5.586 1.00 9.48 108 ALA A O 1
ATOM 846 N N . TYR A 1 114 ? 14.635 58.959 -5.182 1.00 9.31 109 TYR A N 1
ATOM 847 C CA . TYR A 1 114 ? 14.429 60.191 -4.405 1.00 9.37 109 TYR A CA 1
ATOM 848 C C . TYR A 1 114 ? 15.419 60.146 -3.220 1.00 8.82 109 TYR A C 1
ATOM 849 O O . TYR A 1 114 ? 15.585 59.153 -2.528 1.00 10.04 109 TYR A O 1
ATOM 858 N N . GLY A 1 115 ? 16.010 61.349 -2.971 1.00 8.54 110 GLY A N 1
ATOM 859 C CA . GLY A 1 115 ? 16.941 61.488 -1.881 1.00 8.45 110 GLY A CA 1
ATOM 860 C C . GLY A 1 115 ? 18.402 61.357 -2.302 1.00 8.37 110 GLY A C 1
ATOM 861 O O . GLY A 1 115 ? 19.306 61.774 -1.584 1.00 8.61 110 GLY A O 1
ATOM 862 N N . GLN A 1 116 ? 18.650 60.750 -3.503 1.00 7.31 111 GLN A N 1
ATOM 863 C CA . GLN A 1 116 ? 19.991 60.491 -3.972 1.00 7.33 111 GLN A CA 1
ATOM 864 C C . GLN A 1 116 ? 20.606 61.589 -4.779 1.00 7.21 111 GLN A C 1
ATOM 865 O O . GLN A 1 116 ? 20.041 62.072 -5.778 1.00 7.81 111 GLN A O 1
ATOM 871 N N . MET A 1 117 ? 21.692 62.118 -4.228 1.00 6.89 112 MET A N 1
ATOM 872 C CA . MET A 1 117 ? 22.407 63.175 -4.940 1.00 7.89 112 MET A CA 1
ATOM 873 C C . MET A 1 117 ? 23.067 62.668 -6.212 1.00 7.69 112 MET A C 1
ATOM 874 O O . MET A 1 117 ? 23.561 61.548 -6.194 1.00 8.57 112 MET A O 1
ATOM 879 N N . ALA A 1 118 ? 23.101 63.514 -7.256 1.00 8.75 113 ALA A N 1
ATOM 880 C CA . ALA A 1 118 ? 23.776 63.086 -8.488 1.00 8.35 113 ALA A CA 1
ATOM 881 C C . ALA A 1 118 ? 25.232 62.759 -8.161 1.00 9.72 113 ALA A C 1
ATOM 882 O O . ALA A 1 118 ? 25.878 63.491 -7.437 1.00 10.05 113 ALA A O 1
ATOM 884 N N . GLY A 1 119 ? 25.705 61.637 -8.655 1.00 8.88 114 GLY A N 1
ATOM 885 C CA . GLY A 1 119 ? 27.057 61.184 -8.467 1.00 8.92 114 GLY A CA 1
ATOM 886 C C . GLY A 1 119 ? 27.351 60.557 -7.098 1.00 11.09 114 GLY A C 1
ATOM 887 O O . GLY A 1 119 ? 28.526 60.308 -6.774 1.00 12.38 114 GLY A O 1
ATOM 888 N N . GLN A 1 120 ? 26.295 60.300 -6.318 1.00 9.50 115 GLN A N 1
ATOM 889 C CA . GLN A 1 120 ? 26.487 59.729 -4.963 1.00 9.37 115 GLN A CA 1
ATOM 890 C C . GLN A 1 120 ? 25.620 58.530 -4.764 1.00 9.46 115 GLN A C 1
ATOM 891 O O . GLN A 1 120 ? 24.634 58.400 -5.484 1.00 10.10 115 GLN A O 1
ATOM 897 N N . PRO A 1 121 ? 25.983 57.720 -3.759 1.00 9.11 116 PRO A N 1
ATOM 898 C CA . PRO A 1 121 ? 25.032 56.681 -3.329 1.00 9.84 116 PRO A CA 1
ATOM 899 C C . PRO A 1 121 ? 23.793 57.301 -2.690 1.00 9.46 116 PRO A C 1
ATOM 900 O O . PRO A 1 121 ? 23.849 58.449 -2.196 1.00 10.08 116 PRO A O 1
ATOM 904 N N . LEU A 1 122 ? 22.661 56.605 -2.630 1.00 9.13 117 LEU A N 1
ATOM 905 C CA . LEU A 1 122 ? 21.540 57.115 -1.847 1.00 8.96 117 LEU A CA 1
ATOM 906 C C . LEU A 1 122 ? 21.877 57.111 -0.374 1.00 9.42 117 LEU A C 1
ATOM 907 O O . LEU A 1 122 ? 21.526 58.111 0.331 1.00 9.48 117 LEU A O 1
ATOM 912 N N . TYR A 1 123 ? 22.536 56.106 0.143 1.00 9.54 118 TYR A N 1
ATOM 913 C CA . TYR A 1 123 ? 22.867 56.075 1.610 1.00 9.36 118 TYR A CA 1
ATOM 914 C C . TYR A 1 123 ? 24.323 56.129 1.774 1.00 9.78 118 TYR A C 1
ATOM 915 O O . TYR A 1 123 ? 25.112 55.499 0.974 1.00 10.85 118 TYR A O 1
ATOM 924 N N . TYR A 1 124 ? 24.781 56.913 2.793 1.00 9.06 119 TYR A N 1
ATOM 925 C CA . TYR A 1 124 ? 26.170 56.962 3.137 1.00 8.31 119 TYR A CA 1
ATOM 926 C C . TYR A 1 124 ? 26.429 56.080 4.369 1.00 9.37 119 TYR A C 1
ATOM 927 O O . TYR A 1 124 ? 25.571 56.033 5.277 1.00 9.85 119 TYR A O 1
ATOM 936 N N . ASP A 1 125 ? 27.591 55.453 4.433 1.00 9.20 120 ASP A N 1
ATOM 937 C CA . ASP A 1 125 ? 27.861 54.434 5.442 1.00 9.67 120 ASP A CA 1
ATOM 938 C C . ASP A 1 125 ? 28.839 54.900 6.494 1.00 8.51 120 ASP A C 1
ATOM 939 O O . ASP A 1 125 ? 30.017 55.231 6.188 1.00 8.77 120 ASP A O 1
ATOM 944 N N . CYS A 1 126 ? 28.342 54.988 7.759 1.00 7.79 121 CYS A N 1
ATOM 945 C CA . CYS A 1 126 ? 29.258 55.277 8.860 1.00 8.26 121 CYS A CA 1
ATOM 946 C C . CYS A 1 126 ? 30.249 54.116 9.025 1.00 8.31 121 CYS A C 1
ATOM 947 O O . CYS A 1 126 ? 29.929 52.953 8.619 1.00 9.96 121 CYS A O 1
ATOM 950 N N . ASP A 1 127 ? 31.398 54.418 9.567 1.00 9.21 122 ASP A N 1
ATOM 951 C CA . ASP A 1 127 ? 32.405 53.390 9.673 1.00 10.19 122 ASP A CA 1
ATOM 952 C C . ASP A 1 127 ? 31.894 52.254 10.558 1.00 11.29 122 ASP A C 1
ATOM 953 O O . ASP A 1 127 ? 31.427 52.471 11.678 1.00 9.92 122 ASP A O 1
ATOM 958 N N . PRO A 1 128 ? 31.952 51.000 10.062 1.00 10.44 123 PRO A N 1
ATOM 959 C CA . PRO A 1 128 ? 31.429 49.875 10.879 1.00 11.15 123 PRO A CA 1
ATOM 960 C C . PRO A 1 128 ? 32.125 49.660 12.185 1.00 11.27 123 PRO A C 1
ATOM 961 O O . PRO A 1 128 ? 31.431 49.376 13.163 1.00 12.54 123 PRO A O 1
ATOM 965 N N . GLN A 1 129 ? 33.422 49.835 12.284 1.00 10.79 124 GLN A N 1
ATOM 966 C CA . GLN A 1 129 ? 34.062 49.765 13.597 1.00 11.13 124 GLN A CA 1
ATOM 967 C C . GLN A 1 129 ? 33.585 50.854 14.550 1.00 12.86 124 GLN A C 1
ATOM 968 O O . GLN A 1 129 ? 33.362 50.630 15.741 1.00 13.27 124 GLN A O 1
ATOM 974 N N . PHE A 1 130 ? 33.543 52.105 14.070 1.00 10.65 125 PHE A N 1
ATOM 975 C CA . PHE A 1 130 ? 33.072 53.195 14.956 1.00 10.03 125 PHE A CA 1
ATOM 976 C C . PHE A 1 130 ? 31.638 52.847 15.425 1.00 9.36 125 PHE A C 1
ATOM 977 O O . PHE A 1 130 ? 31.367 53.100 16.602 1.00 10.32 125 PHE A O 1
ATOM 985 N N . VAL A 1 131 ? 30.751 52.373 14.552 1.00 10.46 126 VAL A N 1
ATOM 986 C CA . VAL A 1 131 ? 29.373 52.063 14.952 1.00 10.37 126 VAL A CA 1
ATOM 987 C C . VAL A 1 131 ? 29.415 50.950 16.077 1.00 12.41 126 VAL A C 1
ATOM 988 O O . VAL A 1 131 ? 28.766 51.084 17.084 1.00 12.78 126 VAL A O 1
ATOM 992 N N . ALA A 1 132 ? 30.199 49.894 15.836 1.00 13.19 127 ALA A N 1
ATOM 993 C CA . ALA A 1 132 ? 30.246 48.808 16.854 1.00 15.29 127 ALA A CA 1
ATOM 994 C C . ALA A 1 132 ? 30.789 49.297 18.172 1.00 17.11 127 ALA A C 1
ATOM 995 O O . ALA A 1 132 ? 30.240 48.920 19.247 1.00 18.15 127 ALA A O 1
ATOM 997 N N . ILE A 1 133 ? 31.877 50.070 18.175 1.00 15.22 128 ILE A N 1
ATOM 998 C CA . ILE A 1 133 ? 32.496 50.554 19.355 1.00 15.16 128 ILE A CA 1
ATOM 999 C C . ILE A 1 133 ? 31.511 51.485 20.097 1.00 15.50 128 ILE A C 1
ATOM 1000 O O . ILE A 1 133 ? 31.409 51.425 21.310 1.00 14.78 128 ILE A O 1
ATOM 1005 N N . PHE A 1 134 ? 30.870 52.432 19.369 1.00 14.57 129 PHE A N 1
ATOM 1006 C CA . PHE A 1 134 ? 29.887 53.263 20.078 1.00 12.97 129 PHE A CA 1
ATOM 1007 C C . PHE A 1 134 ? 28.729 52.454 20.666 1.00 13.45 129 PHE A C 1
ATOM 1008 O O . PHE A 1 134 ? 28.296 52.787 21.781 1.00 11.29 129 PHE A O 1
ATOM 1016 N N . LYS A 1 135 ? 28.194 51.510 19.909 1.00 12.69 130 LYS A N 1
ATOM 1017 C CA . LYS A 1 135 ? 27.093 50.694 20.421 1.00 15.04 130 LYS A CA 1
ATOM 1018 C C . LYS A 1 135 ? 27.611 50.008 21.687 1.00 14.83 130 LYS A C 1
ATOM 1019 O O . LYS A 1 135 ? 26.841 50.006 22.734 1.00 15.09 130 LYS A O 1
ATOM 1025 N N . GLN A 1 136 ? 28.863 49.554 21.697 1.00 14.99 131 GLN A N 1
ATOM 1026 C CA . GLN A 1 136 ? 29.355 48.890 22.905 1.00 16.97 131 GLN A CA 1
ATOM 1027 C C . GLN A 1 136 ? 29.508 49.859 24.092 1.00 18.27 131 GLN A C 1
ATOM 1028 O O . GLN A 1 136 ? 29.201 49.475 25.280 1.00 19.42 131 GLN A O 1
ATOM 1034 N N . VAL A 1 137 ? 29.964 51.113 23.887 1.00 14.50 132 VAL A N 1
ATOM 1035 C CA . VAL A 1 137 ? 30.045 52.087 24.958 1.00 13.46 132 VAL A CA 1
ATOM 1036 C C . VAL A 1 137 ? 28.666 52.224 25.586 1.00 13.51 132 VAL A C 1
ATOM 1037 O O . VAL A 1 137 ? 28.578 52.291 26.795 1.00 15.96 132 VAL A O 1
ATOM 1041 N N . LEU A 1 138 ? 27.615 52.398 24.779 1.00 14.31 133 LEU A N 1
ATOM 1042 C CA . LEU A 1 138 ? 26.235 52.557 25.283 1.00 14.60 133 LEU A CA 1
ATOM 1043 C C . LEU A 1 138 ? 25.830 51.362 26.132 1.00 18.69 133 LEU A C 1
ATOM 1044 O O . LEU A 1 138 ? 25.358 51.526 27.248 1.00 19.35 133 LEU A O 1
ATOM 1049 N N . LYS A 1 139 ? 26.087 50.170 25.611 1.00 16.18 134 LYS A N 1
ATOM 1050 C CA . LYS A 1 139 ? 25.827 48.901 26.353 1.00 20.99 134 LYS A CA 1
ATOM 1051 C C . LYS A 1 139 ? 26.601 48.891 27.646 1.00 21.61 134 LYS A C 1
ATOM 1052 O O . LYS A 1 139 ? 25.977 48.665 28.760 1.00 23.30 134 LYS A O 1
ATOM 1058 N N . HIS A 1 140 ? 27.906 49.137 27.606 1.00 20.30 135 HIS A N 1
ATOM 1059 C CA . HIS A 1 140 ? 28.725 49.094 28.846 1.00 21.09 135 HIS A CA 1
ATOM 1060 C C . HIS A 1 140 ? 28.262 50.084 29.901 1.00 21.49 135 HIS A C 1
ATOM 1061 O O . HIS A 1 140 ? 28.261 49.746 31.097 1.00 23.80 135 HIS A O 1
ATOM 1068 N N . GLU A 1 141 ? 27.866 51.297 29.478 1.00 22.90 136 GLU A N 1
ATOM 1069 C CA . GLU A 1 141 ? 27.458 52.424 30.383 1.00 23.96 136 GLU A CA 1
ATOM 1070 C C . GLU A 1 141 ? 25.967 52.243 30.754 1.00 26.96 136 GLU A C 1
ATOM 1071 O O . GLU A 1 141 ? 25.426 53.039 31.527 1.00 36.09 136 GLU A O 1
ATOM 1077 N N . LYS A 1 142 ? 25.298 51.175 30.281 1.00 24.77 137 LYS A N 1
ATOM 1078 C CA . LYS A 1 142 ? 23.823 50.951 30.451 1.00 28.29 137 LYS A CA 1
ATOM 1079 C C . LYS A 1 142 ? 23.013 52.237 30.069 1.00 30.33 137 LYS A C 1
ATOM 1080 O O . LYS A 1 142 ? 22.199 52.795 30.863 1.00 32.85 137 LYS A O 1
ATOM 1086 N N . THR A 1 143 ? 23.326 52.768 28.895 1.00 23.11 138 THR A N 1
ATOM 1087 C CA . THR A 1 143 ? 22.679 53.945 28.372 1.00 21.62 138 THR A CA 1
ATOM 1088 C C . THR A 1 143 ? 21.832 53.408 27.198 1.00 19.57 138 THR A C 1
ATOM 1089 O O . THR A 1 143 ? 22.387 52.698 26.369 1.00 18.23 138 THR A O 1
ATOM 1093 N N . ASN A 1 144 ? 20.553 53.769 27.112 1.00 17.71 139 ASN A N 1
ATOM 1094 C CA . ASN A 1 144 ? 19.664 53.245 26.072 1.00 16.63 139 ASN A CA 1
ATOM 1095 C C . ASN A 1 144 ? 20.014 53.883 24.724 1.00 18.97 139 ASN A C 1
ATOM 1096 O O . ASN A 1 144 ? 20.322 55.063 24.639 1.00 16.80 139 ASN A O 1
ATOM 1101 N N . GLY A 1 145 ? 20.035 53.064 23.722 1.00 19.60 140 GLY A N 1
ATOM 1102 C CA . GLY A 1 145 ? 20.295 53.634 22.402 1.00 19.52 140 GLY A CA 1
ATOM 1103 C C . GLY A 1 145 ? 20.062 52.586 21.352 1.00 20.01 140 GLY A C 1
ATOM 1104 O O . GLY A 1 145 ? 19.756 51.445 21.634 1.00 22.20 140 GLY A O 1
ATOM 1105 N N . GLN A 1 146 ? 20.136 53.034 20.102 1.00 14.90 141 GLN A N 1
ATOM 1106 C CA . GLN A 1 146 ? 19.748 52.229 18.958 1.00 15.41 141 GLN A CA 1
ATOM 1107 C C . GLN A 1 146 ? 20.648 52.667 17.807 1.00 12.65 141 GLN A C 1
ATOM 1108 O O . GLN A 1 146 ? 20.967 53.848 17.688 1.00 12.43 141 GLN A O 1
ATOM 1114 N N . VAL A 1 147 ? 20.951 51.727 16.941 1.00 10.88 142 VAL A N 1
ATOM 1115 C CA . VAL A 1 147 ? 21.693 51.991 15.683 1.00 11.15 142 VAL A CA 1
ATOM 1116 C C . VAL A 1 147 ? 20.677 52.045 14.584 1.00 12.53 142 VAL A C 1
ATOM 1117 O O . VAL A 1 147 ? 19.747 51.198 14.402 1.00 14.00 142 VAL A O 1
ATOM 1121 N N . GLY A 1 148 ? 20.789 53.063 13.721 1.00 10.84 143 GLY A N 1
ATOM 1122 C CA . GLY A 1 148 ? 19.951 53.037 12.530 1.00 10.95 143 GLY A CA 1
ATOM 1123 C C . GLY A 1 148 ? 20.097 54.329 11.683 1.00 10.12 143 GLY A C 1
ATOM 1124 O O . GLY A 1 148 ? 21.160 54.897 11.670 1.00 11.21 143 GLY A O 1
ATOM 1125 N N . LEU A 1 149 ? 19.062 54.645 10.952 1.00 9.59 144 LEU A N 1
ATOM 1126 C CA . LEU A 1 149 ? 19.123 55.665 9.872 1.00 8.33 144 LEU A CA 1
ATOM 1127 C C . LEU A 1 149 ? 18.744 57.052 10.411 1.00 8.45 144 LEU A C 1
ATOM 1128 O O . LEU A 1 149 ? 17.728 57.241 11.085 1.00 9.21 144 LEU A O 1
ATOM 1133 N N . ILE A 1 150 ? 19.539 58.028 10.003 1.00 8.00 145 ILE A N 1
ATOM 1134 C CA . ILE A 1 150 ? 19.231 59.440 10.203 1.00 7.82 145 ILE A CA 1
ATOM 1135 C C . ILE A 1 150 ? 19.103 60.104 8.828 1.00 7.75 145 ILE A C 1
ATOM 1136 O O . ILE A 1 150 ? 19.900 59.807 7.930 1.00 8.20 145 ILE A O 1
ATOM 1141 N N . ALA A 1 151 ? 18.042 60.915 8.667 1.00 8.34 146 ALA A N 1
ATOM 1142 C CA . ALA A 1 151 ? 17.795 61.663 7.432 1.00 8.46 146 ALA A CA 1
ATOM 1143 C C . ALA A 1 151 ? 17.999 63.137 7.630 1.00 8.38 146 ALA A C 1
ATOM 1144 O O . ALA A 1 151 ? 17.693 63.679 8.682 1.00 8.35 146 ALA A O 1
ATOM 1146 N N . THR A 1 152 ? 18.647 63.749 6.647 1.00 7.83 147 THR A N 1
ATOM 1147 C CA . THR A 1 152 ? 19.111 65.177 6.774 1.00 7.68 147 THR A CA 1
ATOM 1148 C C . THR A 1 152 ? 18.547 66.046 5.661 1.00 7.68 147 THR A C 1
ATOM 1149 O O . THR A 1 152 ? 18.379 65.577 4.515 1.00 6.98 147 THR A O 1
ATOM 1153 N N . GLY A 1 153 ? 18.231 67.299 5.943 1.00 6.49 148 GLY A N 1
ATOM 1154 C CA . GLY A 1 153 ? 17.939 68.219 4.910 1.00 6.92 148 GLY A CA 1
ATOM 1155 C C . GLY A 1 153 ? 18.252 69.613 5.391 1.00 7.07 148 GLY A C 1
ATOM 1156 O O . GLY A 1 153 ? 18.375 69.835 6.627 1.00 7.83 148 GLY A O 1
ATOM 1157 N N . ASP A 1 154 ? 18.308 70.573 4.466 1.00 6.74 149 ASP A N 1
ATOM 1158 C CA . ASP A 1 154 ? 18.646 71.983 4.762 1.00 6.98 149 ASP A CA 1
ATOM 1159 C C . ASP A 1 154 ? 17.397 72.772 5.188 1.00 7.81 149 ASP A C 1
ATOM 1160 O O . ASP A 1 154 ? 17.217 73.944 4.880 1.00 9.51 149 ASP A O 1
ATOM 1165 N N . SER A 1 155 ? 16.555 72.119 5.978 1.00 8.25 150 SER A N 1
ATOM 1166 C CA . SER A 1 155 ? 15.321 72.737 6.551 1.00 8.49 150 SER A CA 1
ATOM 1167 C C . SER A 1 155 ? 15.146 72.217 7.924 1.00 8.40 150 SER A C 1
ATOM 1168 O O . SER A 1 155 ? 15.497 71.040 8.206 1.00 9.45 150 SER A O 1
ATOM 1171 N N . PHE A 1 156 ? 14.546 73.030 8.822 1.00 9.40 151 PHE A N 1
ATOM 1172 C CA . PHE A 1 156 ? 14.029 72.496 10.080 1.00 10.96 151 PHE A CA 1
ATOM 1173 C C . PHE A 1 156 ? 12.546 72.112 9.830 1.00 11.84 151 PHE A C 1
ATOM 1174 O O . PHE A 1 156 ? 11.716 72.962 9.508 1.00 12.46 151 PHE A O 1
ATOM 1182 N N . VAL A 1 157 ? 12.271 70.828 9.914 1.00 10.87 152 VAL A N 1
ATOM 1183 C CA . VAL A 1 157 ? 10.916 70.306 9.540 1.00 12.15 152 VAL A CA 1
ATOM 1184 C C . VAL A 1 157 ? 10.083 70.171 10.799 1.00 14.47 152 VAL A C 1
ATOM 1185 O O . VAL A 1 157 ? 10.316 69.323 11.664 1.00 16.03 152 VAL A O 1
ATOM 1189 N N . ALA A 1 158 ? 9.186 71.163 10.925 1.00 16.55 153 ALA A N 1
ATOM 1190 C CA . ALA A 1 158 ? 8.364 71.324 12.129 1.00 18.27 153 ALA A CA 1
ATOM 1191 C C . ALA A 1 158 ? 6.998 70.726 11.884 1.00 20.64 153 ALA A C 1
ATOM 1192 O O . ALA A 1 158 ? 6.362 70.313 12.858 1.00 25.85 153 ALA A O 1
ATOM 1194 N N . GLY A 1 159 ? 6.500 70.712 10.654 1.00 22.18 154 GLY A N 1
ATOM 1195 C CA . GLY A 1 159 ? 5.125 70.204 10.460 1.00 24.06 154 GLY A CA 1
ATOM 1196 C C . GLY A 1 159 ? 5.067 68.687 10.483 1.00 22.85 154 GLY A C 1
ATOM 1197 O O . GLY A 1 159 ? 5.875 68.030 9.807 1.00 21.27 154 GLY A O 1
ATOM 1198 N N . GLN A 1 160 ? 4.142 68.106 11.242 1.00 21.05 155 GLN A N 1
ATOM 1199 C CA . GLN A 1 160 ? 4.034 66.672 11.328 1.00 23.04 155 GLN A CA 1
ATOM 1200 C C . GLN A 1 160 ? 3.665 66.016 9.977 1.00 18.45 155 GLN A C 1
ATOM 1201 O O . GLN A 1 160 ? 4.125 64.907 9.695 1.00 17.11 155 GLN A O 1
ATOM 1207 N N . ASP A 1 161 ? 2.907 66.726 9.131 1.00 18.54 156 ASP A N 1
ATOM 1208 C CA . ASP A 1 161 ? 2.599 66.151 7.864 1.00 19.85 156 ASP A CA 1
ATOM 1209 C C . ASP A 1 161 ? 3.894 65.941 7.043 1.00 17.60 156 ASP A C 1
ATOM 1210 O O . ASP A 1 161 ? 4.030 64.912 6.358 1.00 16.24 156 ASP A O 1
ATOM 1215 N N . LYS A 1 162 ? 4.806 66.939 7.082 1.00 17.52 157 LYS A N 1
ATOM 1216 C CA . LYS A 1 162 ? 6.076 66.766 6.380 1.00 16.34 157 LYS A CA 1
ATOM 1217 C C . LYS A 1 162 ? 6.932 65.655 7.017 1.00 14.39 157 LYS A C 1
ATOM 1218 O O . LYS A 1 162 ? 7.617 64.929 6.252 1.00 13.01 157 LYS A O 1
ATOM 1224 N N . ILE A 1 163 ? 6.908 65.513 8.334 1.00 13.11 158 ILE A N 1
ATOM 1225 C CA . ILE A 1 163 ? 7.618 64.391 8.986 1.00 13.63 158 ILE A CA 1
ATOM 1226 C C . ILE A 1 163 ? 7.054 63.084 8.473 1.00 13.67 158 ILE A C 1
ATOM 1227 O O . ILE A 1 163 ? 7.820 62.149 8.133 1.00 13.30 158 ILE A O 1
ATOM 1232 N N . ASP A 1 164 ? 5.697 62.978 8.409 1.00 15.15 159 ASP A N 1
ATOM 1233 C CA . ASP A 1 164 ? 5.097 61.701 7.962 1.00 15.72 159 ASP A CA 1
ATOM 1234 C C . ASP A 1 164 ? 5.486 61.417 6.533 1.00 14.81 159 ASP A C 1
ATOM 1235 O O . ASP A 1 164 ? 5.725 60.255 6.171 1.00 14.74 159 ASP A O 1
ATOM 1240 N N . GLN A 1 165 ? 5.575 62.459 5.680 1.00 14.09 160 GLN A N 1
ATOM 1241 C CA . GLN A 1 165 ? 6.102 62.259 4.325 1.00 14.77 160 GLN A CA 1
ATOM 1242 C C . GLN A 1 165 ? 7.523 61.715 4.244 1.00 14.21 160 GLN A C 1
ATOM 1243 O O . GLN A 1 165 ? 7.830 60.790 3.445 1.00 13.84 160 GLN A O 1
ATOM 1249 N N . ILE A 1 166 ? 8.364 62.193 5.140 1.00 11.66 161 ILE A N 1
ATOM 1250 C CA . ILE A 1 166 ? 9.728 61.694 5.146 1.00 11.49 161 ILE A CA 1
ATOM 1251 C C . ILE A 1 166 ? 9.717 60.231 5.634 1.00 12.32 161 ILE A C 1
ATOM 1252 O O . ILE A 1 166 ? 10.483 59.442 5.105 1.00 11.61 161 ILE A O 1
ATOM 1257 N N . LYS A 1 167 ? 8.911 59.913 6.660 1.00 12.63 162 LYS A N 1
ATOM 1258 C CA . LYS A 1 167 ? 8.828 58.517 7.106 1.00 13.29 162 LYS A CA 1
ATOM 1259 C C . LYS A 1 167 ? 8.276 57.584 5.987 1.00 13.64 162 LYS A C 1
ATOM 1260 O O . LYS A 1 167 ? 8.724 56.430 5.895 1.00 14.08 162 LYS A O 1
ATOM 1266 N N . THR A 1 168 ? 7.295 58.058 5.198 1.00 12.63 163 THR A N 1
ATOM 1267 C CA . THR A 1 168 ? 6.755 57.273 4.057 1.00 14.01 163 THR A CA 1
ATOM 1268 C C . THR A 1 168 ? 7.901 57.013 3.073 1.00 15.02 163 THR A C 1
ATOM 1269 O O . THR A 1 168 ? 8.033 55.885 2.554 1.00 15.62 163 THR A O 1
ATOM 1273 N N . ALA A 1 169 ? 8.756 58.010 2.864 1.00 12.85 164 ALA A N 1
ATOM 1274 C CA . ALA A 1 169 ? 9.811 57.860 1.900 1.00 12.09 164 ALA A CA 1
ATOM 1275 C C . ALA A 1 169 ? 10.969 57.031 2.339 1.00 12.13 164 ALA A C 1
ATOM 1276 O O . ALA A 1 169 ? 11.621 56.353 1.534 1.00 13.79 164 ALA A O 1
ATOM 1278 N N . PHE A 1 170 ? 11.238 57.026 3.652 1.00 12.42 165 PHE A N 1
ATOM 1279 C CA . PHE A 1 170 ? 12.395 56.347 4.236 1.00 12.85 165 PHE A CA 1
ATOM 1280 C C . PHE A 1 170 ? 11.950 55.599 5.481 1.00 17.95 165 PHE A C 1
ATOM 1281 O O . PHE A 1 170 ? 12.037 56.121 6.549 1.00 16.11 165 PHE A O 1
ATOM 1289 N N . SER A 1 171 ? 11.412 54.367 5.288 1.00 19.65 166 SER A N 1
ATOM 1290 C CA . SER A 1 171 ? 10.576 53.756 6.318 1.00 22.77 166 SER A CA 1
ATOM 1291 C C . SER A 1 171 ? 11.232 53.572 7.715 1.00 19.85 166 SER A C 1
ATOM 1292 O O . SER A 1 171 ? 10.550 53.650 8.724 1.00 24.31 166 SER A O 1
ATOM 1295 N N A ASN A 1 172 ? 12.524 53.391 7.741 0.50 16.09 167 ASN A N 1
ATOM 1296 N N B ASN A 1 172 ? 12.510 53.291 7.806 0.50 18.34 167 ASN A N 1
ATOM 1297 C CA A ASN A 1 172 ? 13.133 53.019 9.014 0.50 15.58 167 ASN A CA 1
ATOM 1298 C CA B ASN A 1 172 ? 12.990 53.112 9.193 0.50 17.76 167 ASN A CA 1
ATOM 1299 C C A ASN A 1 172 ? 13.770 54.262 9.676 0.50 12.93 167 ASN A C 1
ATOM 1300 C C B ASN A 1 172 ? 13.929 54.252 9.549 0.50 15.08 167 ASN A C 1
ATOM 1301 O O A ASN A 1 172 ? 14.450 54.1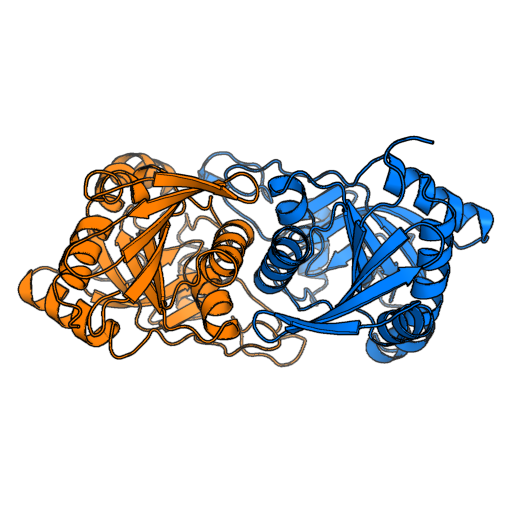53 10.702 0.50 11.26 167 ASN A O 1
ATOM 1302 O O B ASN A 1 172 ? 14.964 54.072 10.216 0.50 15.31 167 ASN A O 1
ATOM 1311 N N . VAL A 1 173 ? 13.578 55.448 9.073 1.00 12.21 168 VAL A N 1
ATOM 1312 C CA . VAL A 1 173 ? 14.241 56.655 9.666 1.00 11.53 168 VAL A CA 1
ATOM 1313 C C . VAL A 1 173 ? 14.011 56.813 11.165 1.00 10.03 168 VAL A C 1
ATOM 1314 O O . VAL A 1 173 ? 12.822 56.732 11.601 1.00 11.51 168 VAL A O 1
ATOM 1318 N N . LEU A 1 174 ? 15.082 57.077 11.928 1.00 9.59 169 LEU A N 1
ATOM 1319 C CA . LEU A 1 174 ? 14.869 57.215 13.380 1.00 10.28 169 LEU A CA 1
ATOM 1320 C C . LEU A 1 174 ? 14.761 58.667 13.779 1.00 9.89 169 LEU A C 1
ATOM 1321 O O . LEU A 1 174 ? 14.156 58.967 14.810 1.00 9.79 169 LEU A O 1
ATOM 1326 N N . ALA A 1 175 ? 15.474 59.567 13.063 1.00 9.31 170 ALA A N 1
ATOM 1327 C CA . ALA A 1 175 ? 15.501 60.986 13.418 1.00 9.32 170 ALA A CA 1
ATOM 1328 C C . ALA A 1 175 ? 15.881 61.785 12.175 1.00 8.50 170 ALA A C 1
ATOM 1329 O O . ALA A 1 175 ? 16.521 61.242 11.259 1.00 8.46 170 ALA A O 1
ATOM 1331 N N . VAL A 1 176 ? 15.487 63.073 12.211 1.00 8.27 171 VAL A N 1
ATOM 1332 C CA . VAL A 1 176 ? 15.660 63.960 11.051 1.00 9.17 171 VAL A CA 1
ATOM 1333 C C . VAL A 1 176 ? 16.380 65.222 11.552 1.00 10.33 171 VAL A C 1
ATOM 1334 O O . VAL A 1 176 ? 16.029 65.760 12.643 1.00 10.17 171 VAL A O 1
ATOM 1338 N N . GLU A 1 177 ? 17.408 65.678 10.843 1.00 8.08 172 GLU A N 1
ATOM 1339 C CA . GLU A 1 177 ? 18.147 66.843 11.352 1.00 8.19 172 GLU A CA 1
ATOM 1340 C C . GLU A 1 177 ? 18.805 67.540 10.134 1.00 7.83 172 GLU A C 1
ATOM 1341 O O . GLU A 1 177 ? 18.363 67.312 8.987 1.00 7.09 172 GLU A O 1
ATOM 1347 N N . MET A 1 178 ? 19.782 68.415 10.325 1.00 7.77 173 MET A N 1
ATOM 1348 C CA . MET A 1 178 ? 20.222 69.363 9.281 1.00 8.01 173 MET A CA 1
ATOM 1349 C C . MET A 1 178 ? 21.688 69.197 8.885 1.00 7.38 173 MET A C 1
ATOM 1350 O O . MET A 1 178 ? 22.146 69.959 7.978 1.00 8.26 173 MET A O 1
ATOM 1355 N N . GLU A 1 179 ? 22.481 68.291 9.531 1.00 7.27 174 GLU A N 1
ATOM 1356 C CA . GLU A 1 179 ? 23.937 68.236 9.102 1.00 6.98 174 GLU A CA 1
ATOM 1357 C C . GLU A 1 179 ? 24.432 66.810 8.818 1.00 7.59 174 GLU A C 1
ATOM 1358 O O . GLU A 1 179 ? 25.435 66.672 8.034 1.00 7.56 174 GLU A O 1
ATOM 1364 N N . GLY A 1 180 ? 23.822 65.776 9.397 1.00 7.78 175 GLY A N 1
ATOM 1365 C CA . GLY A 1 180 ? 24.479 64.442 9.360 1.00 7.40 175 GLY A CA 1
ATOM 1366 C C . GLY A 1 180 ? 24.852 63.912 7.993 1.00 7.75 175 GLY A C 1
ATOM 1367 O O . GLY A 1 180 ? 26.026 63.522 7.790 1.00 7.46 175 GLY A O 1
ATOM 1368 N N . ALA A 1 181 ? 23.938 63.902 7.041 1.00 7.55 176 ALA A N 1
ATOM 1369 C CA . ALA A 1 181 ? 24.284 63.331 5.726 1.00 6.82 176 ALA A CA 1
ATOM 1370 C C . ALA A 1 181 ? 25.283 64.232 4.968 1.00 7.11 176 ALA A C 1
ATOM 1371 O O . ALA A 1 181 ? 25.981 63.734 4.055 1.00 7.20 176 ALA A O 1
ATOM 1373 N N . ALA A 1 182 ? 25.285 65.568 5.270 1.00 7.45 177 ALA A N 1
ATOM 1374 C CA . ALA A 1 182 ? 26.331 66.411 4.609 1.00 7.73 177 ALA A CA 1
ATOM 1375 C C . ALA A 1 182 ? 27.702 66.104 5.167 1.00 7.41 177 ALA A C 1
ATOM 1376 O O . ALA A 1 182 ? 28.660 66.063 4.414 1.00 7.36 177 ALA A O 1
ATOM 1378 N N . ILE A 1 183 ? 27.809 65.900 6.490 1.00 7.35 178 ILE A N 1
ATOM 1379 C CA A ILE A 1 183 ? 29.064 65.429 7.113 0.50 7.32 178 ILE A CA 1
ATOM 1380 C CA B ILE A 1 183 ? 29.086 65.463 7.026 0.50 6.93 178 ILE A CA 1
ATOM 1381 C C . ILE A 1 183 ? 29.488 64.118 6.431 1.00 7.19 178 ILE A C 1
ATOM 1382 O O . ILE A 1 183 ? 30.664 63.941 6.073 1.00 8.53 178 ILE A O 1
ATOM 1391 N N . ALA A 1 184 ? 28.536 63.209 6.298 1.00 6.79 179 ALA A N 1
ATOM 1392 C CA . ALA A 1 184 ? 28.829 61.888 5.702 1.00 6.84 179 ALA A CA 1
ATOM 1393 C C . ALA A 1 184 ? 29.267 62.044 4.269 1.00 6.72 179 ALA A C 1
ATOM 1394 O O . ALA A 1 184 ? 30.281 61.427 3.876 1.00 7.65 179 ALA A O 1
ATOM 1396 N N . GLN A 1 185 ? 28.533 62.837 3.465 1.00 6.66 180 GLN A N 1
ATOM 1397 C CA . GLN A 1 185 ? 28.908 62.939 2.080 1.00 6.67 180 GLN A CA 1
ATOM 1398 C C . GLN A 1 185 ? 30.301 63.579 1.948 1.00 7.01 180 GLN A C 1
ATOM 1399 O O . GLN A 1 185 ? 31.131 63.110 1.138 1.00 8.12 180 GLN A O 1
ATOM 1405 N N . ALA A 1 186 ? 30.622 64.599 2.774 1.00 6.62 181 ALA A N 1
ATOM 1406 C CA . ALA A 1 186 ? 31.907 65.239 2.684 1.00 6.86 181 ALA A CA 1
ATOM 1407 C C . ALA A 1 186 ? 33.043 64.285 3.180 1.00 8.00 181 ALA A C 1
ATOM 1408 O O . ALA A 1 186 ? 34.122 64.228 2.557 1.00 9.49 181 ALA A O 1
ATOM 1410 N N . ALA A 1 187 ? 32.816 63.628 4.318 1.00 8.16 182 ALA A N 1
ATOM 1411 C CA . ALA A 1 187 ? 33.893 62.784 4.826 1.00 7.42 182 ALA A CA 1
ATOM 1412 C C . ALA A 1 187 ? 34.106 61.617 3.881 1.00 8.26 182 ALA A C 1
ATOM 1413 O O . ALA A 1 187 ? 35.265 61.201 3.653 1.00 9.75 182 ALA A O 1
ATOM 1415 N N . HIS A 1 188 ? 33.044 61.072 3.318 1.00 8.50 183 HIS A N 1
ATOM 1416 C CA . HIS A 1 188 ? 33.201 59.939 2.375 1.00 8.82 183 HIS A CA 1
ATOM 1417 C C . HIS A 1 188 ? 33.996 60.384 1.121 1.00 10.20 183 HIS A C 1
ATOM 1418 O O . HIS A 1 188 ? 34.866 59.645 0.596 1.00 10.76 183 HIS A O 1
ATOM 1425 N N . THR A 1 189 ? 33.681 61.586 0.601 1.00 9.30 184 THR A N 1
ATOM 1426 C CA . THR A 1 189 ? 34.416 62.151 -0.587 1.00 10.37 184 THR A CA 1
ATOM 1427 C C . THR A 1 189 ? 35.869 62.254 -0.257 1.00 10.69 184 THR A C 1
ATOM 1428 O O . THR A 1 189 ? 36.775 61.955 -1.071 1.00 12.11 184 THR A O 1
ATOM 1432 N N . ALA A 1 190 ? 36.151 62.658 0.969 1.00 10.02 185 ALA A N 1
ATOM 1433 C CA . ALA A 1 190 ? 37.566 62.770 1.451 1.00 9.95 185 ALA A CA 1
ATOM 1434 C C . ALA A 1 190 ? 38.235 61.439 1.790 1.00 11.34 185 ALA A C 1
ATOM 1435 O O . ALA A 1 190 ? 39.430 61.463 2.155 1.00 13.94 185 ALA A O 1
ATOM 1437 N N . GLY A 1 191 ? 37.459 60.355 1.783 1.00 10.48 186 GLY A N 1
ATOM 1438 C CA . GLY A 1 191 ? 38.020 59.032 2.082 1.00 9.69 186 GLY A CA 1
ATOM 1439 C C . GLY A 1 191 ? 38.283 58.774 3.530 1.00 11.22 186 GLY A C 1
ATOM 1440 O O . GLY A 1 191 ? 39.178 57.978 3.839 1.00 12.80 186 GLY A O 1
ATOM 1441 N N . LYS A 1 192 ? 37.557 59.472 4.472 1.00 9.98 187 LYS A N 1
ATOM 1442 C CA . LYS A 1 192 ? 37.811 59.299 5.879 1.00 10.02 187 LYS A CA 1
ATOM 1443 C C . LYS A 1 192 ? 36.621 58.624 6.556 1.00 9.93 187 LYS A C 1
ATOM 1444 O O . LYS A 1 192 ? 35.459 58.898 6.239 1.00 10.58 187 LYS A O 1
ATOM 1450 N N . PRO A 1 193 ? 36.915 57.725 7.483 1.00 9.05 188 PRO A N 1
ATOM 1451 C CA . PRO A 1 193 ? 35.777 57.124 8.231 1.00 9.09 188 PRO A CA 1
ATOM 1452 C C . PRO A 1 193 ? 35.079 58.163 9.142 1.00 8.10 188 PRO A C 1
ATOM 1453 O O . PRO A 1 193 ? 35.718 59.104 9.665 1.00 9.07 188 PRO A O 1
ATOM 1457 N N . PHE A 1 194 ? 33.779 57.959 9.250 1.00 8.95 189 PHE A N 1
ATOM 1458 C CA . PHE A 1 194 ? 33.018 58.950 10.095 1.00 8.24 189 PHE A CA 1
ATOM 1459 C C . PHE A 1 194 ? 31.864 58.236 10.770 1.00 7.57 189 PHE A C 1
ATOM 1460 O O . PHE A 1 194 ? 31.456 57.072 10.477 1.00 8.39 189 PHE A O 1
ATOM 1468 N N . ILE A 1 195 ? 31.297 58.976 11.730 1.00 7.00 190 ILE A N 1
ATOM 1469 C CA . ILE A 1 195 ? 30.082 58.528 12.411 1.00 8.08 190 ILE A CA 1
ATOM 1470 C C . ILE A 1 195 ? 29.343 59.811 12.888 1.00 6.99 190 ILE A C 1
ATOM 1471 O O . ILE A 1 195 ? 29.899 60.840 13.161 1.00 8.30 190 ILE A O 1
ATOM 1476 N N . VAL A 1 196 ? 28.027 59.641 12.867 1.00 7.37 191 VAL A N 1
ATOM 1477 C CA . VAL A 1 196 ? 27.030 60.662 13.317 1.00 6.91 191 VAL A CA 1
ATOM 1478 C C . VAL A 1 196 ? 26.215 60.050 14.452 1.00 7.95 191 VAL A C 1
ATOM 1479 O O . VAL A 1 196 ? 25.650 58.956 14.274 1.00 8.79 191 VAL A O 1
ATOM 1483 N N . VAL A 1 197 ? 26.071 60.798 15.547 1.00 6.94 192 VAL A N 1
ATOM 1484 C CA . VAL A 1 197 ? 25.379 60.293 16.741 1.00 8.73 192 VAL A CA 1
ATOM 1485 C C . VAL A 1 197 ? 24.463 61.490 17.186 1.00 7.99 192 VAL A C 1
ATOM 1486 O O . VAL A 1 197 ? 24.838 62.676 17.181 1.00 8.03 192 VAL A O 1
ATOM 1490 N N . ARG A 1 198 ? 23.258 61.110 17.659 1.00 8.23 193 ARG A N 1
ATOM 1491 C CA . ARG A 1 198 ? 22.301 62.134 18.191 1.00 7.92 193 ARG A CA 1
ATOM 1492 C C . ARG A 1 198 ? 21.592 61.637 19.405 1.00 9.61 193 ARG A C 1
ATOM 1493 O O . ARG A 1 198 ? 21.054 60.532 19.405 1.00 8.76 193 ARG A O 1
ATOM 1501 N N . ALA A 1 199 ? 21.598 62.460 20.436 1.00 8.75 194 ALA A N 1
ATOM 1502 C CA . ALA A 1 199 ? 20.653 62.226 21.592 1.00 9.35 194 ALA A CA 1
ATOM 1503 C C . ALA A 1 199 ? 19.274 62.719 21.227 1.00 9.60 194 ALA A C 1
ATOM 1504 O O . ALA A 1 199 ? 19.082 63.724 20.495 1.00 10.63 194 ALA A O 1
ATOM 1506 N N . MET A 1 200 ? 18.294 61.947 21.688 1.00 9.89 195 MET A N 1
ATOM 1507 C CA . MET A 1 200 ? 16.869 62.295 21.317 1.00 10.94 195 MET A CA 1
ATOM 1508 C C . MET A 1 200 ? 16.312 63.331 22.293 1.00 11.37 195 MET A C 1
ATOM 1509 O O . MET A 1 200 ? 16.154 63.055 23.470 1.00 11.76 195 MET A O 1
ATOM 1514 N N . SER A 1 201 ? 16.046 64.507 21.797 1.00 10.10 196 SER A N 1
ATOM 1515 C CA . SER A 1 201 ? 15.562 65.671 22.585 1.00 11.73 196 SER A CA 1
ATOM 1516 C C . SER A 1 201 ? 14.080 65.577 22.812 1.00 12.59 196 SER A C 1
ATOM 1517 O O . SER A 1 201 ? 13.536 66.386 23.582 1.00 14.04 196 SER A O 1
ATOM 1520 N N . ASP A 1 202 ? 13.384 64.700 22.086 1.00 11.45 197 ASP A N 1
ATOM 1521 C CA . ASP A 1 202 ? 11.897 64.649 22.235 1.00 11.30 197 ASP A CA 1
ATOM 1522 C C . ASP A 1 202 ? 11.505 63.287 21.666 1.00 13.73 197 ASP A C 1
ATOM 1523 O O . ASP A 1 202 ? 12.239 62.669 20.897 1.00 13.38 197 ASP A O 1
ATOM 1528 N N . THR A 1 203 ? 10.286 62.859 21.941 1.00 13.37 198 THR A N 1
ATOM 1529 C CA . THR A 1 203 ? 9.746 61.652 21.355 1.00 11.94 198 THR A CA 1
ATOM 1530 C C . THR A 1 203 ? 9.017 62.004 20.068 1.00 11.20 198 THR A C 1
ATOM 1531 O O . THR A 1 203 ? 8.742 63.173 19.826 1.00 12.45 198 THR A O 1
ATOM 1535 N N . ALA A 1 204 ? 8.666 60.983 19.275 1.00 11.79 199 ALA A N 1
ATOM 1536 C CA . ALA A 1 204 ? 7.987 61.219 17.986 1.00 13.18 199 ALA A CA 1
ATOM 1537 C C . ALA A 1 204 ? 6.619 61.894 18.301 1.00 14.32 199 ALA A C 1
ATOM 1538 O O . ALA A 1 204 ? 6.197 62.713 17.550 1.00 17.38 199 ALA A O 1
ATOM 1540 N N . ALA A 1 205 ? 6.013 61.545 19.453 1.00 14.17 200 ALA A N 1
ATOM 1541 C CA . ALA A 1 205 ? 4.731 62.205 19.841 1.00 15.44 200 ALA A CA 1
ATOM 1542 C C . ALA A 1 205 ? 4.884 63.570 20.527 1.00 17.80 200 ALA A C 1
ATOM 1543 O O . ALA A 1 205 ? 3.860 64.219 20.915 1.00 17.03 200 ALA A O 1
ATOM 1545 N N . HIS A 1 206 ? 6.128 64.097 20.666 1.00 15.46 201 HIS A N 1
ATOM 1546 C CA . HIS A 1 206 ? 6.311 65.425 21.315 1.00 15.77 201 HIS A CA 1
ATOM 1547 C C . HIS A 1 206 ? 5.848 65.475 22.752 1.00 13.89 201 HIS A C 1
ATOM 1548 O O . HIS A 1 206 ? 5.194 66.455 23.243 1.00 19.81 201 HIS A O 1
ATOM 1555 N N . ASP A 1 207 ? 6.289 64.462 23.486 1.00 15.32 202 ASP A N 1
ATOM 1556 C CA . ASP A 1 207 ? 6.002 64.339 24.927 1.00 15.38 202 ASP A CA 1
ATOM 1557 C C . ASP A 1 207 ? 6.862 65.263 25.772 1.00 16.73 202 ASP A C 1
ATOM 1558 O O . ASP A 1 207 ? 6.557 65.402 26.975 1.00 19.29 202 ASP A O 1
ATOM 1563 N N . ALA A 1 208 ? 7.955 65.781 25.210 1.00 15.14 203 ALA A N 1
ATOM 1564 C CA . ALA A 1 208 ? 8.872 66.578 26.051 1.00 14.35 203 ALA A CA 1
ATOM 1565 C C . ALA A 1 208 ? 8.213 67.840 26.623 1.00 15.39 203 ALA A C 1
ATOM 1566 O O . ALA A 1 208 ? 7.497 68.569 25.897 1.00 16.52 203 ALA A O 1
ATOM 1568 N N . ASN A 1 209 ? 8.569 68.128 27.881 1.00 15.60 204 ASN A N 1
ATOM 1569 C CA . ASN A 1 209 ? 8.126 69.373 28.502 1.00 14.57 204 ASN A CA 1
ATOM 1570 C C . ASN A 1 209 ? 9.316 70.232 28.862 1.00 16.69 204 ASN A C 1
ATOM 1571 O O . ASN A 1 209 ? 9.275 71.199 29.697 1.00 17.78 204 ASN A O 1
ATOM 1576 N N . ILE A 1 210 ? 10.442 69.884 28.253 1.00 16.65 205 ILE A N 1
ATOM 1577 C CA . ILE A 1 210 ? 11.542 70.795 28.299 1.00 21.48 205 ILE A CA 1
ATOM 1578 C C . ILE A 1 210 ? 11.954 71.166 26.852 1.00 17.02 205 ILE A C 1
ATOM 1579 O O . ILE A 1 210 ? 11.748 70.387 25.930 1.00 21.60 205 ILE A O 1
ATOM 1584 N N . THR A 1 211 ? 12.383 72.376 26.648 1.00 18.40 206 THR A N 1
ATOM 1585 C CA . THR A 1 211 ? 12.677 72.801 25.302 1.00 17.42 206 THR A CA 1
ATOM 1586 C C . THR A 1 211 ? 14.024 72.187 24.861 1.00 14.05 206 THR A C 1
ATOM 1587 O O . THR A 1 211 ? 14.800 71.673 25.648 1.00 15.29 206 THR A O 1
AT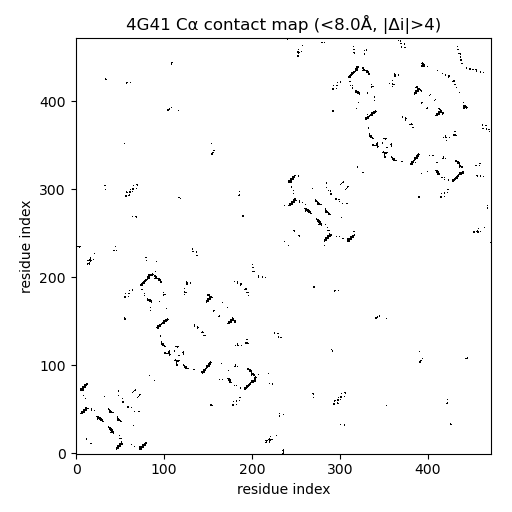OM 1591 N N . PHE A 1 212 ? 14.234 72.308 23.564 1.00 13.81 207 PHE A N 1
ATOM 1592 C CA . PHE A 1 212 ? 15.474 71.708 22.956 1.00 12.73 207 PHE A CA 1
ATOM 1593 C C . PHE A 1 212 ? 16.653 72.416 23.563 1.00 12.88 207 PHE A C 1
ATOM 1594 O O . PHE A 1 212 ? 17.691 71.786 23.995 1.00 12.09 207 PHE A O 1
ATOM 1602 N N . ASP A 1 213 ? 16.576 73.752 23.641 1.00 13.09 208 ASP A N 1
ATOM 1603 C CA . ASP A 1 213 ? 17.739 74.432 24.213 1.00 15.13 208 ASP A CA 1
ATOM 1604 C C . ASP A 1 213 ? 18.008 74.094 25.657 1.00 15.69 208 ASP A C 1
ATOM 1605 O O . ASP A 1 213 ? 19.163 74.159 26.071 1.00 16.42 208 ASP A O 1
ATOM 1610 N N . GLN A 1 214 ? 16.987 73.754 26.474 1.00 13.00 209 GLN A N 1
ATOM 1611 C CA . GLN A 1 214 ? 17.244 73.307 27.808 1.00 16.19 209 GLN A CA 1
ATOM 1612 C C . GLN A 1 214 ? 17.775 71.868 27.798 1.00 15.34 209 GLN A C 1
ATOM 1613 O O . GLN A 1 214 ? 18.694 71.579 28.541 1.00 14.26 209 GLN A O 1
ATOM 1619 N N . PHE A 1 215 ? 17.159 70.996 26.987 1.00 13.59 210 PHE A N 1
ATOM 1620 C CA . PHE A 1 215 ? 17.611 69.584 26.910 1.00 12.28 210 PHE A CA 1
ATOM 1621 C C . PHE A 1 215 ? 19.134 69.437 26.680 1.00 11.55 210 PHE A C 1
ATOM 1622 O O . PHE A 1 215 ? 19.779 68.597 27.296 1.00 11.76 210 PHE A O 1
ATOM 1630 N N . ILE A 1 216 ? 19.671 70.309 25.796 1.00 11.99 211 ILE A N 1
ATOM 1631 C CA . ILE A 1 216 ? 21.068 70.110 25.376 1.00 10.96 211 ILE A CA 1
ATOM 1632 C C . ILE A 1 216 ? 22.074 70.540 26.436 1.00 12.06 211 ILE A C 1
ATOM 1633 O O . ILE A 1 216 ? 23.265 70.264 26.302 1.00 11.63 211 ILE A O 1
ATOM 1638 N N . ILE A 1 217 ? 21.626 71.261 27.482 1.00 12.24 212 ILE A N 1
ATOM 1639 C CA . ILE A 1 217 ? 22.598 71.523 28.535 1.00 12.28 212 ILE A CA 1
ATOM 1640 C C . ILE A 1 217 ? 23.135 70.267 29.223 1.00 11.71 212 ILE A C 1
ATOM 1641 O O . ILE A 1 217 ? 24.336 69.958 29.150 1.00 13.06 212 ILE A O 1
ATOM 1646 N N . GLU A 1 218 ? 22.249 69.474 29.776 1.00 12.38 213 GLU A N 1
ATOM 1647 C CA . GLU A 1 218 ? 22.703 68.218 30.405 1.00 14.70 213 GLU A CA 1
ATOM 1648 C C . GLU A 1 218 ? 23.014 67.146 29.379 1.00 14.46 213 GLU A C 1
ATOM 1649 O O . GLU A 1 218 ? 23.926 66.364 29.603 1.00 14.04 213 GLU A O 1
ATOM 1655 N N . ALA A 1 219 ? 22.294 67.174 28.238 1.00 11.07 214 ALA A N 1
ATOM 1656 C CA . ALA A 1 219 ? 22.614 66.178 27.208 1.00 11.24 214 ALA A CA 1
ATOM 1657 C C . ALA A 1 219 ? 23.974 66.427 26.639 1.00 10.54 214 ALA A C 1
ATOM 1658 O O . ALA A 1 219 ? 24.601 65.418 26.167 1.00 11.48 214 ALA A O 1
ATOM 1660 N N . GLY A 1 220 ? 24.445 67.658 26.522 1.00 9.42 215 GLY A N 1
ATOM 1661 C CA . GLY A 1 220 ? 25.774 67.928 25.957 1.00 10.26 215 GLY A CA 1
ATOM 1662 C C . GLY A 1 220 ? 26.855 67.289 26.862 1.00 10.74 215 GLY A C 1
ATOM 1663 O O . GLY A 1 220 ? 27.800 66.680 26.386 1.00 9.97 215 GLY A O 1
ATOM 1664 N N . LYS A 1 221 ? 26.676 67.458 28.166 1.00 11.21 216 LYS A N 1
ATOM 1665 C CA . LYS A 1 221 ? 27.575 66.775 29.111 1.00 11.92 216 LYS A CA 1
ATOM 1666 C C . LYS A 1 221 ? 27.539 65.279 28.998 1.00 11.50 216 LYS A C 1
ATOM 1667 O O . LYS A 1 221 ? 28.645 64.682 28.941 1.00 12.12 216 LYS A O 1
ATOM 1673 N N . ARG A 1 222 ? 26.348 64.689 28.906 1.00 10.83 217 ARG A N 1
ATOM 1674 C CA . ARG A 1 222 ? 26.244 63.207 28.753 1.00 10.90 217 ARG A CA 1
ATOM 1675 C C . ARG A 1 222 ? 26.963 62.801 27.475 1.00 10.84 217 ARG A C 1
ATOM 1676 O O . ARG A 1 222 ? 27.682 61.784 27.482 1.00 11.58 217 ARG A O 1
ATOM 1684 N N . SER A 1 223 ? 26.713 63.542 26.415 1.00 9.71 218 SER A N 1
ATOM 1685 C CA . SER A 1 223 ? 27.323 63.158 25.132 1.00 9.10 218 SER A CA 1
ATOM 1686 C C . SER A 1 223 ? 28.866 63.287 25.156 1.00 8.65 218 SER A C 1
ATOM 1687 O O . SER A 1 223 ? 29.580 62.423 24.622 1.00 8.68 218 SER A O 1
ATOM 1690 N N . ALA A 1 224 ? 29.416 64.324 25.764 1.00 9.14 219 ALA A N 1
ATOM 1691 C CA . ALA A 1 224 ? 30.850 64.418 25.970 1.00 9.40 219 ALA A CA 1
ATOM 1692 C C . ALA A 1 224 ? 31.416 63.208 26.707 1.00 9.45 219 ALA A C 1
ATOM 1693 O O . ALA A 1 224 ? 32.461 62.701 26.300 1.00 10.57 219 ALA A O 1
ATOM 1695 N N . GLN A 1 225 ? 30.690 62.760 27.735 1.00 9.79 220 GLN A N 1
ATOM 1696 C CA . GLN A 1 225 ? 31.197 61.624 28.547 1.00 10.85 220 GLN A CA 1
ATOM 1697 C C . GLN A 1 225 ? 31.202 60.357 27.667 1.00 9.93 220 GLN A C 1
ATOM 1698 O O . GLN A 1 225 ? 32.227 59.625 27.692 1.00 10.24 220 GLN A O 1
ATOM 1704 N N . ILE A 1 226 ? 30.128 60.129 26.946 1.00 10.56 221 ILE A N 1
ATOM 1705 C CA . ILE A 1 226 ? 30.062 58.912 26.103 1.00 10.60 221 ILE A CA 1
ATOM 1706 C C . ILE A 1 226 ? 31.177 59.001 25.047 1.00 10.14 221 ILE A C 1
ATOM 1707 O O . ILE A 1 226 ? 31.874 57.997 24.752 1.00 9.58 221 ILE A O 1
ATOM 1712 N N . LEU A 1 227 ? 31.361 60.187 24.451 1.00 9.06 222 LEU A N 1
ATOM 1713 C CA . LEU A 1 227 ? 32.367 60.316 23.423 1.00 9.43 222 LEU A CA 1
ATOM 1714 C C . LEU A 1 227 ? 33.777 60.047 23.965 1.00 10.18 222 LEU A C 1
ATOM 1715 O O . LEU A 1 227 ? 34.590 59.423 23.282 1.00 10.17 222 LEU A O 1
ATOM 1720 N N . MET A 1 228 ? 34.068 60.578 25.169 1.00 10.06 223 MET A N 1
ATOM 1721 C CA . MET A 1 228 ? 35.400 60.364 25.713 1.00 10.70 223 MET A CA 1
ATOM 1722 C C . MET A 1 228 ? 35.614 58.870 26.004 1.00 10.42 223 MET A C 1
ATOM 1723 O O . MET A 1 228 ? 36.720 58.397 25.795 1.00 10.98 223 MET A O 1
ATOM 1728 N N . THR A 1 229 ? 34.578 58.167 26.409 1.00 9.72 224 THR A N 1
ATOM 1729 C CA . THR A 1 229 ? 34.683 56.677 26.581 1.00 10.83 224 THR A CA 1
ATOM 1730 C C . THR A 1 229 ? 34.934 56.046 25.228 1.00 10.63 224 THR A C 1
ATOM 1731 O O . THR A 1 229 ? 35.796 55.146 25.106 1.00 11.82 224 THR A O 1
ATOM 1735 N N . PHE A 1 230 ? 34.205 56.456 24.196 1.00 10.75 225 PHE A N 1
ATOM 1736 C CA . PHE A 1 230 ? 34.472 55.907 22.881 1.00 12.53 225 PHE A CA 1
ATOM 1737 C C . PHE A 1 230 ? 35.918 56.122 22.449 1.00 12.37 225 PHE A C 1
ATOM 1738 O O . PHE A 1 230 ? 36.541 55.229 21.855 1.00 13.63 225 PHE A O 1
ATOM 1746 N N . LEU A 1 231 ? 36.437 57.328 22.671 1.00 13.75 226 LEU A N 1
ATOM 1747 C CA . LEU A 1 231 ? 37.844 57.631 22.272 1.00 15.55 226 LEU A CA 1
ATOM 1748 C C . LEU A 1 231 ? 38.833 56.765 23.079 1.00 18.16 226 LEU A C 1
ATOM 1749 O O . LEU A 1 231 ? 39.907 56.442 22.495 1.00 25.99 226 LEU A O 1
ATOM 1754 N N . GLU A 1 232 ? 38.533 56.441 24.354 1.00 18.16 227 GLU A N 1
ATOM 1755 C CA . GLU A 1 232 ? 39.411 55.581 25.246 1.00 20.49 227 GLU A CA 1
ATOM 1756 C C . GLU A 1 232 ? 39.374 54.184 24.551 1.00 22.65 227 GLU A C 1
ATOM 1757 O O . GLU A 1 232 ? 40.362 53.399 24.573 1.00 23.28 227 GLU A O 1
ATOM 1763 N N . ASN A 1 233 ? 38.265 53.812 23.928 1.00 18.79 228 ASN A N 1
ATOM 1764 C CA . ASN A 1 233 ? 38.092 52.445 23.392 1.00 18.93 228 ASN A CA 1
ATOM 1765 C C . ASN A 1 233 ? 38.419 52.263 21.894 1.00 20.18 228 ASN A C 1
ATOM 1766 O O . ASN A 1 233 ? 38.146 51.189 21.239 1.00 22.26 228 ASN A O 1
ATOM 1771 N N . LEU A 1 234 ? 38.858 53.388 21.319 1.00 20.71 229 LEU A N 1
ATOM 1772 C CA . LEU A 1 234 ? 39.289 53.368 20.000 1.00 20.76 229 LEU A CA 1
ATOM 1773 C C . LEU A 1 234 ? 40.793 52.967 20.087 1.00 20.88 229 LEU A C 1
ATOM 1774 O O . LEU A 1 234 ? 41.666 53.685 20.657 1.00 24.57 229 LEU A O 1
ATOM 1779 N N . PRO A 1 235 ? 41.055 51.899 19.434 1.00 19.37 230 PRO A N 1
ATOM 1780 C CA . PRO A 1 235 ? 42.433 51.378 19.463 1.00 21.51 230 PRO A CA 1
ATOM 1781 C C . PRO A 1 235 ? 43.483 52.068 18.613 1.00 21.76 230 PRO A C 1
ATOM 1782 O O . PRO A 1 235 ? 43.188 52.772 17.622 1.00 18.67 230 PRO A O 1
ATOM 1786 N N . VAL A 1 236 ? 44.725 51.864 19.105 1.00 22.13 231 VAL A N 1
ATOM 1787 C CA . VAL A 1 236 ? 45.936 52.376 18.426 1.00 22.46 231 VAL A CA 1
ATOM 1788 C C . VAL A 1 236 ? 46.620 51.211 17.781 1.00 23.27 231 VAL A C 1
ATOM 1789 O O . VAL A 1 236 ? 47.537 51.494 16.955 1.00 21.30 231 VAL A O 1
ATOM 1794 N N . GLY B 1 1 ? 51.264 87.618 -7.584 1.00 38.80 -4 GLY B N 1
ATOM 1795 C CA . GLY B 1 1 ? 51.491 87.855 -9.044 1.00 28.17 -4 GLY B CA 1
ATOM 1796 C C . GLY B 1 1 ? 51.935 89.334 -9.272 1.00 28.40 -4 GLY B C 1
ATOM 1797 O O . GLY B 1 1 ? 52.283 90.024 -8.327 1.00 30.94 -4 GLY B O 1
ATOM 1798 N N . ALA B 1 2 ? 52.018 89.781 -10.528 1.00 22.70 -3 ALA B N 1
ATOM 1799 C CA . ALA B 1 2 ? 52.438 91.153 -10.812 1.00 24.15 -3 ALA B CA 1
ATOM 1800 C C . ALA B 1 2 ? 51.222 92.114 -10.657 1.00 20.62 -3 ALA B C 1
ATOM 1801 O O . ALA B 1 2 ? 50.089 91.751 -11.060 1.00 18.47 -3 ALA B O 1
ATOM 1803 N N . MET B 1 3 ? 51.483 93.312 -10.119 1.00 20.14 -2 MET B N 1
ATOM 1804 C CA . MET B 1 3 ? 50.393 94.326 -9.997 1.00 19.98 -2 MET B CA 1
ATOM 1805 C C . MET B 1 3 ? 49.156 93.713 -9.274 1.00 16.25 -2 MET B C 1
ATOM 1806 O O . MET B 1 3 ? 49.261 92.988 -8.264 1.00 16.77 -2 MET B O 1
ATOM 1811 N N . GLY B 1 4 ? 47.955 93.966 -9.831 1.00 14.03 -1 GLY B N 1
ATOM 1812 C CA . GLY B 1 4 ? 46.696 93.459 -9.260 1.00 14.08 -1 GLY B CA 1
ATOM 1813 C C . GLY B 1 4 ? 46.263 92.089 -9.814 1.00 15.14 -1 GLY B C 1
ATOM 1814 O O . GLY B 1 4 ? 45.093 91.694 -9.643 1.00 14.66 -1 GLY B O 1
ATOM 1815 N N . SER B 1 5 ? 47.185 91.338 -10.431 1.00 12.79 0 SER B N 1
ATOM 1816 C CA . SER B 1 5 ? 46.848 89.939 -10.751 1.00 13.02 0 SER B CA 1
ATOM 1817 C C . SER B 1 5 ? 46.172 89.200 -9.564 1.00 12.67 0 SER B C 1
ATOM 1818 O O . SER B 1 5 ? 46.681 89.231 -8.448 1.00 13.66 0 SER B O 1
ATOM 1821 N N . MET B 1 6 ? 45.098 88.459 -9.857 1.00 11.64 1 MET B N 1
ATOM 1822 C CA . MET B 1 6 ? 44.422 87.733 -8.761 1.00 12.83 1 MET B CA 1
ATOM 1823 C C . MET B 1 6 ? 44.563 86.278 -8.954 1.00 12.21 1 MET B C 1
ATOM 1824 O O . MET B 1 6 ? 44.617 85.829 -10.162 1.00 13.74 1 MET B O 1
ATOM 1829 N N . LYS B 1 7 ? 44.549 85.521 -7.821 1.00 12.07 2 LYS B N 1
ATOM 1830 C CA . LYS B 1 7 ? 44.331 84.089 -7.867 1.00 11.40 2 LYS B CA 1
ATOM 1831 C C . LYS B 1 7 ? 42.823 83.938 -7.731 1.00 10.07 2 LYS B C 1
ATOM 1832 O O . LYS B 1 7 ? 42.227 84.335 -6.728 1.00 10.77 2 LYS B O 1
ATOM 1838 N N . ILE B 1 8 ? 42.281 83.378 -8.784 1.00 9.80 3 ILE B N 1
ATOM 1839 C CA . ILE B 1 8 ? 40.827 83.181 -8.939 1.00 9.07 3 ILE B CA 1
ATOM 1840 C C . ILE B 1 8 ? 40.532 81.715 -8.955 1.00 8.51 3 ILE B C 1
ATOM 1841 O O . ILE B 1 8 ? 40.963 81.010 -9.870 1.00 9.26 3 ILE B O 1
ATOM 1846 N N . GLY B 1 9 ? 39.677 81.282 -8.022 1.00 7.23 4 GLY B N 1
ATOM 1847 C CA . GLY B 1 9 ? 39.204 79.864 -8.010 1.00 7.39 4 GLY B CA 1
ATOM 1848 C C . GLY B 1 9 ? 37.980 79.793 -8.870 1.00 7.07 4 GLY B C 1
ATOM 1849 O O . GLY B 1 9 ? 37.063 80.604 -8.662 1.00 9.03 4 GLY B O 1
ATOM 1850 N N . ILE B 1 10 ? 37.938 78.817 -9.756 1.00 7.05 5 ILE B N 1
ATOM 1851 C CA . ILE B 1 10 ? 36.747 78.640 -10.609 1.00 7.94 5 ILE B CA 1
ATOM 1852 C C . ILE B 1 10 ? 36.239 77.259 -10.476 1.00 7.83 5 ILE B C 1
ATOM 1853 O O . ILE B 1 10 ? 36.953 76.257 -10.658 1.00 8.32 5 ILE B O 1
ATOM 1858 N N . ILE B 1 11 ? 34.950 77.159 -10.133 1.00 7.05 6 ILE B N 1
ATOM 1859 C CA . ILE B 1 11 ? 34.302 75.889 -9.836 1.00 7.03 6 ILE B CA 1
ATOM 1860 C C . ILE B 1 11 ? 33.262 75.604 -10.877 1.00 6.32 6 ILE B C 1
ATOM 1861 O O . ILE B 1 11 ? 32.355 76.494 -11.154 1.00 7.00 6 ILE B O 1
ATOM 1866 N N . ALA B 1 12 ? 33.375 74.431 -11.481 1.00 7.00 7 ALA B N 1
ATOM 1867 C CA . ALA B 1 12 ? 32.291 73.882 -12.352 1.00 7.31 7 ALA B CA 1
ATOM 1868 C C . ALA B 1 12 ? 31.849 72.613 -11.770 1.00 7.18 7 ALA B C 1
ATOM 1869 O O . ALA B 1 12 ? 32.692 71.757 -11.368 1.00 7.27 7 ALA B O 1
ATOM 1871 N N . ALA B 1 13 ? 30.539 72.346 -11.737 1.00 6.36 8 ALA B N 1
ATOM 1872 C CA . ALA B 1 13 ? 30.118 71.064 -11.171 1.00 7.20 8 ALA B CA 1
ATOM 1873 C C . ALA B 1 13 ? 30.514 69.870 -11.992 1.00 6.86 8 ALA B C 1
ATOM 1874 O O . ALA B 1 13 ? 30.828 68.790 -11.401 1.00 8.57 8 ALA B O 1
ATOM 1876 N N . MET B 1 14 ? 30.452 70.001 -13.348 1.00 6.87 9 MET B N 1
ATOM 1877 C CA . MET B 1 14 ? 30.543 68.808 -14.207 1.00 7.18 9 MET B CA 1
ATOM 1878 C C . MET B 1 14 ? 31.634 69.069 -15.277 1.00 7.34 9 MET B C 1
ATOM 1879 O O . MET B 1 14 ? 32.016 70.215 -15.645 1.00 8.07 9 MET B O 1
ATOM 1884 N N . GLU B 1 15 ? 32.094 67.931 -15.866 1.00 7.82 10 GLU B N 1
ATOM 1885 C CA . GLU B 1 15 ? 33.172 67.988 -16.835 1.00 8.96 10 GLU 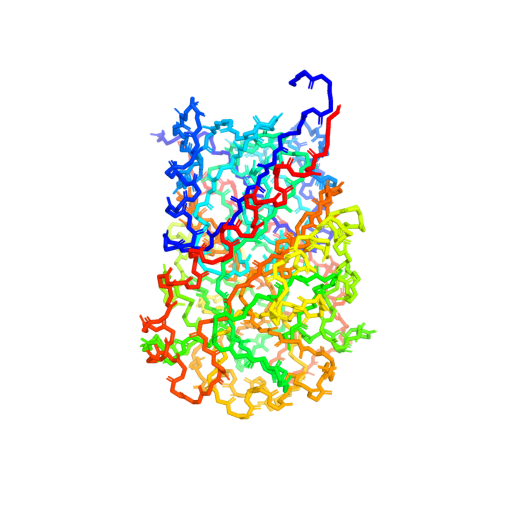B CA 1
ATOM 1886 C C . GLU B 1 15 ? 32.860 68.904 -18.004 1.00 7.70 10 GLU B C 1
ATOM 1887 O O . GLU B 1 15 ? 33.739 69.646 -18.439 1.00 7.92 10 GLU B O 1
ATOM 1893 N N . GLU B 1 16 ? 31.591 68.875 -18.471 1.00 7.65 11 GLU B N 1
ATOM 1894 C CA . GLU B 1 16 ? 31.229 69.682 -19.632 1.00 8.01 11 GLU B CA 1
ATOM 1895 C C . GLU B 1 16 ? 31.361 71.166 -19.365 1.00 7.09 11 GLU B C 1
ATOM 1896 O O . GLU B 1 16 ? 31.441 71.975 -20.303 1.00 8.27 11 GLU B O 1
ATOM 1902 N N . GLU B 1 17 ? 31.347 71.540 -18.076 1.00 6.67 12 GLU B N 1
ATOM 1903 C CA . GLU B 1 17 ? 31.366 72.968 -17.695 1.00 7.50 12 GLU B CA 1
ATOM 1904 C C . GLU B 1 17 ? 32.836 73.485 -17.457 1.00 6.73 12 GLU B C 1
ATOM 1905 O O . GLU B 1 17 ? 33.026 74.703 -17.251 1.00 7.78 12 GLU B O 1
ATOM 1911 N N . LEU B 1 18 ? 33.797 72.521 -17.381 1.00 7.02 13 LEU B N 1
ATOM 1912 C CA . LEU B 1 18 ? 35.189 72.933 -17.135 1.00 7.47 13 LEU B CA 1
ATOM 1913 C C . LEU B 1 18 ? 36.106 72.715 -18.353 1.00 7.90 13 LEU B C 1
ATOM 1914 O O . LEU B 1 18 ? 37.174 73.281 -18.413 1.00 8.37 13 LEU B O 1
ATOM 1919 N N . SER B 1 19 ? 35.688 71.895 -19.317 1.00 8.23 14 SER B N 1
ATOM 1920 C CA . SER B 1 19 ? 36.632 71.427 -20.406 1.00 8.26 14 SER B CA 1
ATOM 1921 C C . SER B 1 19 ? 37.181 72.611 -21.187 1.00 8.41 14 SER B C 1
ATOM 1922 O O . SER B 1 19 ? 38.392 72.600 -21.462 1.00 9.12 14 SER B O 1
ATOM 1925 N N . LEU B 1 20 ? 36.347 73.594 -21.510 1.00 8.21 15 LEU B N 1
ATOM 1926 C CA . LEU B 1 20 ? 36.861 74.664 -22.346 1.00 7.57 15 LEU B CA 1
ATOM 1927 C C . LEU B 1 20 ? 37.832 75.523 -21.555 1.00 8.41 15 LEU B C 1
ATOM 1928 O O . LEU B 1 20 ? 38.855 75.931 -22.085 1.00 8.43 15 LEU B O 1
ATOM 1933 N N . LEU B 1 21 ? 37.505 75.802 -20.267 1.00 7.91 16 LEU B N 1
ATOM 1934 C CA . LEU B 1 21 ? 38.481 76.576 -19.488 1.00 8.57 16 LEU B CA 1
ATOM 1935 C C . LEU B 1 21 ? 39.829 75.840 -19.392 1.00 8.41 16 LEU B C 1
ATOM 1936 O O . LEU B 1 21 ? 40.926 76.473 -19.510 1.00 9.45 16 LEU B O 1
ATOM 1941 N N A LEU B 1 22 ? 39.794 74.529 -19.186 0.50 8.89 17 LEU B N 1
ATOM 1942 N N B LEU B 1 22 ? 39.782 74.519 -19.183 0.50 9.05 17 LEU B N 1
ATOM 1943 C CA A LEU B 1 22 ? 41.064 73.788 -19.147 0.50 9.53 17 LEU B CA 1
ATOM 1944 C CA B LEU B 1 22 ? 41.015 73.686 -19.178 0.50 9.82 17 LEU B CA 1
ATOM 1945 C C A LEU B 1 22 ? 41.835 73.940 -20.463 0.50 10.32 17 LEU B C 1
ATOM 1946 C C B LEU B 1 22 ? 41.827 73.868 -20.468 0.50 10.54 17 LEU B C 1
ATOM 1947 O O A LEU B 1 22 ? 43.102 74.087 -20.413 0.50 11.41 17 LEU B O 1
ATOM 1948 O O B LEU B 1 22 ? 43.094 73.991 -20.414 0.50 11.83 17 LEU B O 1
ATOM 1957 N N . ALA B 1 23 ? 41.120 73.900 -21.600 1.00 9.22 18 ALA B N 1
ATOM 1958 C CA . ALA B 1 23 ? 41.786 74.064 -22.945 1.00 9.15 18 ALA B CA 1
ATOM 1959 C C . ALA B 1 23 ? 42.418 75.441 -23.074 1.00 10.39 18 ALA B C 1
ATOM 1960 O O . ALA B 1 23 ? 43.191 75.654 -24.041 1.00 11.66 18 ALA B O 1
ATOM 1962 N N . ASN B 1 24 ? 42.092 76.405 -22.224 1.00 8.81 19 ASN B N 1
ATOM 1963 C CA . ASN B 1 24 ? 42.636 77.777 -22.259 1.00 9.46 19 ASN B CA 1
ATOM 1964 C C . ASN B 1 24 ? 43.702 78.045 -21.227 1.00 9.80 19 ASN B C 1
ATOM 1965 O O . ASN B 1 24 ? 44.193 79.155 -21.201 1.00 11.60 19 ASN B O 1
ATOM 1970 N N . LEU B 1 25 ? 43.986 77.091 -20.356 1.00 9.94 20 LEU B N 1
ATOM 1971 C CA . LEU B 1 25 ? 44.852 77.378 -19.217 1.00 11.50 20 LEU B CA 1
ATOM 1972 C C . LEU B 1 25 ? 46.301 77.260 -19.657 1.00 12.67 20 LEU B C 1
ATOM 1973 O O . LEU B 1 25 ? 46.674 76.136 -20.152 1.00 16.23 20 LEU B O 1
ATOM 1978 N N . LEU B 1 26 ? 47.075 78.318 -19.445 1.00 10.82 21 LEU B N 1
ATOM 1979 C CA . LEU B 1 26 ? 48.536 78.280 -19.732 1.00 11.89 21 LEU B CA 1
ATOM 1980 C C . LEU B 1 26 ? 49.324 77.849 -18.523 1.00 11.27 21 LEU B C 1
ATOM 1981 O O . LEU B 1 26 ? 48.914 78.043 -17.384 1.00 11.31 21 LEU B O 1
ATOM 1986 N N . ASP B 1 27 ? 50.483 77.241 -18.778 1.00 11.81 22 ASP B N 1
ATOM 1987 C CA . ASP B 1 27 ? 51.378 76.775 -17.648 1.00 12.11 22 ASP B CA 1
ATOM 1988 C C . ASP B 1 27 ? 50.591 75.947 -16.656 1.00 11.75 22 ASP B C 1
ATOM 1989 O O . ASP B 1 27 ? 50.795 76.120 -15.446 1.00 11.88 22 ASP B O 1
ATOM 1994 N N . ALA B 1 28 ? 49.766 75.035 -17.128 1.00 11.20 23 ALA B N 1
ATOM 1995 C CA . ALA B 1 28 ? 48.847 74.235 -16.268 1.00 11.67 23 ALA B CA 1
ATOM 1996 C C . ALA B 1 28 ? 49.603 73.184 -15.465 1.00 12.19 23 ALA B C 1
ATOM 1997 O O . ALA B 1 28 ? 50.617 72.590 -15.892 1.00 15.25 23 ALA B O 1
ATOM 1999 N N . GLN B 1 29 ? 49.095 72.909 -14.287 1.00 9.85 24 GLN B N 1
ATOM 2000 C CA . GLN B 1 29 ? 49.585 71.866 -13.424 1.00 9.98 24 GLN B CA 1
ATOM 2001 C C . GLN B 1 29 ? 48.400 71.260 -12.608 1.00 10.38 24 GLN B C 1
ATOM 2002 O O . GLN B 1 29 ? 47.615 71.991 -11.989 1.00 10.74 24 GLN B O 1
ATOM 2008 N N . GLU B 1 30 ? 48.336 69.931 -12.609 1.00 9.97 25 GLU B N 1
ATOM 2009 C CA . GLU B 1 30 ? 47.325 69.213 -11.754 1.00 9.56 25 GLU B CA 1
ATOM 2010 C C . GLU B 1 30 ? 47.763 69.062 -10.331 1.00 10.74 25 GLU B C 1
ATOM 2011 O O . GLU B 1 30 ? 49.018 68.897 -10.042 1.00 12.60 25 GLU B O 1
ATOM 2017 N N . HIS B 1 31 ? 46.811 69.135 -9.423 1.00 10.54 26 HIS B N 1
ATOM 2018 C CA . HIS B 1 31 ? 46.995 68.906 -8.002 1.00 10.57 26 HIS B CA 1
ATOM 2019 C C . HIS B 1 31 ? 45.902 68.056 -7.461 1.00 12.67 26 HIS B C 1
ATOM 2020 O O . HIS B 1 31 ? 44.749 68.354 -7.740 1.00 14.82 26 HIS B O 1
ATOM 2027 N N . GLN B 1 32 ? 46.194 67.095 -6.627 1.00 12.82 27 GLN B N 1
ATOM 2028 C CA . GLN B 1 32 ? 45.114 66.292 -6.037 1.00 13.31 27 GLN B CA 1
ATOM 2029 C C . GLN B 1 32 ? 44.960 66.743 -4.642 1.00 13.02 27 GLN B C 1
ATOM 2030 O O . GLN B 1 32 ? 45.903 66.689 -3.836 1.00 15.07 27 GLN B O 1
ATOM 2036 N N . VAL B 1 33 ? 43.738 67.128 -4.280 1.00 11.75 28 VAL B N 1
ATOM 2037 C CA . VAL B 1 33 ? 43.450 67.554 -2.901 1.00 12.52 28 VAL B CA 1
ATOM 2038 C C . VAL B 1 33 ? 42.093 67.041 -2.538 1.00 12.76 28 VAL B C 1
ATOM 2039 O O . VAL B 1 33 ? 41.090 67.336 -3.223 1.00 12.05 28 VAL B O 1
ATOM 2043 N N . LEU B 1 34 ? 42.038 66.296 -1.415 1.00 14.76 29 LEU B N 1
ATOM 2044 C CA . LEU B 1 34 ? 40.772 65.658 -0.939 1.00 15.85 29 LEU B CA 1
ATOM 2045 C C . LEU B 1 34 ? 40.062 64.932 -2.083 1.00 17.41 29 LEU B C 1
ATOM 2046 O O . LEU B 1 34 ? 38.810 65.015 -2.241 1.00 17.51 29 LEU B O 1
ATOM 2051 N N . SER B 1 35 ? 40.860 64.253 -2.892 1.00 18.86 30 SER B N 1
ATOM 2052 C CA A SER B 1 35 ? 40.355 63.407 -3.916 0.50 19.86 30 SER B CA 1
ATOM 2053 C CA B SER B 1 35 ? 40.333 63.411 -3.897 0.50 20.00 30 SER B CA 1
ATOM 2054 C C . SER B 1 35 ? 39.728 64.122 -5.106 1.00 21.35 30 SER B C 1
ATOM 2055 O O . SER B 1 35 ? 38.942 63.539 -5.808 1.00 25.31 30 SER B O 1
ATOM 2060 N N . LYS B 1 36 ? 40.035 65.396 -5.341 1.00 16.66 31 LYS B N 1
ATOM 2061 C CA . LYS B 1 36 ? 39.549 66.103 -6.520 1.00 13.66 31 LYS B CA 1
ATOM 2062 C C . LYS B 1 36 ? 40.825 66.678 -7.167 1.00 10.84 31 LYS B C 1
ATOM 2063 O O . LYS B 1 36 ? 41.854 66.986 -6.515 1.00 11.23 31 LYS B O 1
ATOM 2069 N N . THR B 1 37 ? 40.703 66.833 -8.487 1.00 10.85 32 THR B N 1
ATOM 2070 C CA . THR B 1 37 ? 41.837 67.425 -9.264 1.00 10.55 32 THR B CA 1
ATOM 2071 C C . THR B 1 37 ? 41.635 68.910 -9.429 1.00 11.43 32 THR B C 1
ATOM 2072 O O . THR B 1 37 ? 40.552 69.342 -9.953 1.00 11.59 32 THR B O 1
ATOM 2076 N N . TYR B 1 38 ? 42.636 69.690 -8.979 1.00 9.79 33 TYR B N 1
ATOM 2077 C CA . TYR B 1 38 ? 42.626 71.153 -9.146 1.00 8.88 33 TYR B CA 1
ATOM 2078 C C . TYR B 1 38 ? 43.638 71.440 -10.201 1.00 10.11 33 TYR B C 1
ATOM 2079 O O . TYR B 1 38 ? 44.757 70.866 -10.153 1.00 11.54 33 TYR B O 1
ATOM 2088 N N . TYR B 1 39 ? 43.393 72.394 -11.085 1.00 8.30 34 TYR B N 1
ATOM 2089 C CA . TYR B 1 39 ? 44.367 72.727 -12.126 1.00 9.21 34 TYR B CA 1
ATOM 2090 C C . TYR B 1 39 ? 44.738 74.190 -11.942 1.00 9.78 34 TYR B C 1
ATOM 2091 O O . TYR B 1 39 ? 43.915 75.090 -12.038 1.00 9.70 34 TYR B O 1
ATOM 2100 N N . THR B 1 40 ? 46.045 74.454 -11.683 1.00 9.33 35 THR B N 1
ATOM 2101 C CA . THR B 1 40 ? 46.548 75.800 -11.579 1.00 9.36 35 THR B CA 1
ATOM 2102 C C . THR B 1 40 ? 47.091 76.223 -12.939 1.00 8.25 35 THR B C 1
ATOM 2103 O O . THR B 1 40 ? 47.543 75.360 -13.712 1.00 9.15 35 THR B O 1
ATOM 2107 N N . GLY B 1 41 ? 47.027 77.508 -13.245 1.00 8.88 36 GLY B N 1
ATOM 2108 C CA . GLY B 1 41 ? 47.643 78.027 -14.464 1.00 9.30 36 GLY B CA 1
ATOM 2109 C C . GLY B 1 41 ? 47.291 79.447 -14.657 1.00 9.90 36 GLY B C 1
ATOM 2110 O O . GLY B 1 41 ? 46.833 80.059 -13.722 1.00 11.14 36 GLY B O 1
ATOM 2111 N N . ARG B 1 42 ? 47.597 79.986 -15.808 1.00 11.76 37 ARG B N 1
ATOM 2112 C CA A ARG B 1 42 ? 47.422 81.408 -16.143 0.50 11.92 37 ARG B CA 1
ATOM 2113 C CA B ARG B 1 42 ? 47.308 81.401 -16.047 0.50 12.14 37 ARG B CA 1
ATOM 2114 C C . ARG B 1 42 ? 46.324 81.556 -17.162 1.00 10.30 37 ARG B C 1
ATOM 2115 O O . ARG B 1 42 ? 46.218 80.711 -18.112 1.00 9.57 37 ARG B O 1
ATOM 2130 N N . PHE B 1 43 ? 45.602 82.657 -17.084 1.00 10.16 38 PHE B N 1
ATOM 2131 C CA . PHE B 1 43 ? 44.767 83.069 -18.164 1.00 9.61 38 PHE B CA 1
ATOM 2132 C C . PHE B 1 43 ? 44.748 84.594 -18.211 1.00 10.69 38 PHE B C 1
ATOM 2133 O O . PHE B 1 43 ? 44.450 85.233 -17.186 1.00 9.90 38 PHE B O 1
ATOM 2141 N N . GLY B 1 44 ? 45.120 85.148 -19.375 1.00 12.36 39 GLY B N 1
ATOM 2142 C CA . GLY B 1 44 ? 45.234 86.639 -19.470 1.00 12.19 39 GLY B CA 1
ATOM 2143 C C . GLY B 1 44 ? 46.231 87.078 -18.411 1.00 12.25 39 GLY B C 1
ATOM 2144 O O . GLY B 1 44 ? 47.308 86.466 -18.302 1.00 14.08 39 GLY B O 1
ATOM 2145 N N . LYS B 1 45 ? 45.800 88.056 -17.622 1.00 12.89 40 LYS B N 1
ATOM 2146 C CA . LYS B 1 45 ? 46.716 88.633 -16.648 1.00 13.48 40 LYS B CA 1
ATOM 2147 C C . LYS B 1 45 ? 46.534 87.968 -15.268 1.00 12.07 40 LYS B C 1
ATOM 2148 O O . LYS B 1 45 ? 47.177 88.469 -14.286 1.00 15.19 40 LYS B O 1
ATOM 2154 N N . HIS B 1 46 ? 45.734 86.914 -15.109 1.00 11.76 41 HIS B N 1
ATOM 2155 C CA . HIS B 1 46 ? 45.412 86.381 -13.775 1.00 10.52 41 HIS B CA 1
ATOM 2156 C C . HIS B 1 46 ? 45.830 84.967 -13.658 1.00 10.52 41 HIS B C 1
ATOM 2157 O O . HIS B 1 46 ? 46.246 84.272 -14.641 1.00 12.15 41 HIS B O 1
ATOM 2164 N N . GLU B 1 47 ? 45.840 84.480 -12.433 1.00 10.92 42 GLU B N 1
ATOM 2165 C CA . GLU B 1 47 ? 46.187 83.058 -12.143 1.00 10.98 42 GLU B CA 1
ATOM 2166 C C . GLU B 1 47 ? 44.859 82.357 -11.765 1.00 11.91 42 GLU B C 1
ATOM 2167 O O . GLU B 1 47 ? 44.067 83.000 -11.002 1.00 14.50 42 GLU B O 1
ATOM 2173 N N . LEU B 1 48 ? 44.573 81.220 -12.342 1.00 9.58 43 LEU B N 1
ATOM 2174 C CA . LEU B 1 48 ? 43.349 80.527 -12.067 1.00 9.49 43 LEU B CA 1
ATOM 2175 C C . LEU B 1 48 ? 43.698 79.280 -11.321 1.00 9.45 43 LEU B C 1
ATOM 2176 O O . LEU B 1 48 ? 44.755 78.643 -11.482 1.00 9.89 43 LEU B O 1
ATOM 2181 N N . ILE B 1 49 ? 42.681 78.807 -10.557 1.00 8.18 44 ILE B N 1
ATOM 2182 C CA . ILE B 1 49 ? 42.679 77.437 -10.056 1.00 7.70 44 ILE B CA 1
ATOM 2183 C C . ILE B 1 49 ? 41.342 76.854 -10.443 1.00 8.57 44 ILE B C 1
ATOM 2184 O O . ILE B 1 49 ? 40.286 77.368 -9.959 1.00 10.14 44 ILE B O 1
ATOM 2189 N N . LEU B 1 50 ? 41.351 75.874 -11.319 1.00 8.17 45 LEU B N 1
ATOM 2190 C CA . LEU B 1 50 ? 40.087 75.278 -11.853 1.00 7.61 45 LEU B CA 1
ATOM 2191 C C . LEU B 1 50 ? 39.781 74.018 -11.120 1.00 7.80 45 LEU B C 1
ATOM 2192 O O . LEU B 1 50 ? 40.691 73.192 -10.875 1.00 7.85 45 LEU B O 1
ATOM 2197 N N . VAL B 1 51 ? 38.507 73.723 -10.863 1.00 7.78 46 VAL B N 1
ATOM 2198 C CA . VAL B 1 51 ? 38.159 72.419 -10.302 1.00 7.98 46 VAL B CA 1
ATOM 2199 C C . VAL B 1 51 ? 36.742 72.009 -10.761 1.00 7.87 46 VAL B C 1
ATOM 2200 O O . VAL B 1 51 ? 35.861 72.871 -10.837 1.00 7.76 46 VAL B O 1
ATOM 2204 N N . GLN B 1 52 ? 36.606 70.722 -11.045 1.00 6.93 47 GLN B N 1
ATOM 2205 C CA . GLN B 1 52 ? 35.251 70.097 -11.266 1.00 7.16 47 GLN B CA 1
ATOM 2206 C C . GLN B 1 52 ? 34.834 69.534 -9.920 1.00 7.15 47 GLN B C 1
ATOM 2207 O O . GLN B 1 52 ? 35.374 68.558 -9.425 1.00 7.35 47 GLN B O 1
ATOM 2213 N N . SER B 1 53 ? 33.877 70.250 -9.285 1.00 6.38 48 SER B N 1
ATOM 2214 C CA . SER B 1 53 ? 33.559 69.936 -7.875 1.00 7.38 48 SER B CA 1
ATOM 2215 C C . SER B 1 53 ? 32.735 68.692 -7.701 1.00 7.29 48 SER B C 1
ATOM 2216 O O . SER B 1 53 ? 32.831 68.010 -6.661 1.00 8.22 48 SER B O 1
ATOM 2219 N N . GLY B 1 54 ? 31.908 68.407 -8.696 1.00 6.72 49 GLY B N 1
ATOM 2220 C CA . GLY B 1 54 ? 30.788 67.493 -8.446 1.00 7.23 49 GLY B CA 1
ATOM 2221 C C . GLY B 1 54 ? 29.543 68.316 -8.143 1.00 6.42 49 GLY B C 1
ATOM 2222 O O . GLY B 1 54 ? 29.635 69.477 -7.826 1.00 6.96 49 GLY B O 1
ATOM 2223 N N . VAL B 1 55 ? 28.356 67.659 -8.328 1.00 7.00 50 VAL B N 1
ATOM 2224 C CA . VAL B 1 55 ? 27.093 68.411 -8.226 1.00 6.57 50 VAL B CA 1
ATOM 2225 C C . VAL B 1 55 ? 26.642 68.629 -6.806 1.00 6.43 50 VAL B C 1
ATOM 2226 O O . VAL B 1 55 ? 26.855 67.743 -5.925 1.00 6.43 50 VAL B O 1
ATOM 2230 N N . GLY B 1 56 ? 26.054 69.800 -6.600 1.00 6.26 51 GLY B N 1
ATOM 2231 C CA . GLY B 1 56 ? 25.288 70.054 -5.379 1.00 7.07 51 GLY B CA 1
ATOM 2232 C C . GLY B 1 56 ? 25.970 70.894 -4.305 1.00 6.90 51 GLY B C 1
ATOM 2233 O O . GLY B 1 56 ? 27.165 71.289 -4.480 1.00 6.80 51 GLY B O 1
ATOM 2234 N N . LYS B 1 57 ? 25.266 71.084 -3.199 1.00 6.56 52 LYS B N 1
ATOM 2235 C CA . LYS B 1 57 ? 25.747 72.052 -2.195 1.00 6.07 52 LYS B CA 1
ATOM 2236 C C . LYS B 1 57 ? 27.013 71.590 -1.486 1.00 5.94 52 LYS B C 1
ATOM 2237 O O . LYS B 1 57 ? 27.920 72.400 -1.368 1.00 6.35 52 LYS B O 1
ATOM 2243 N N . VAL B 1 58 ? 27.053 70.310 -1.081 1.00 6.08 53 VAL B N 1
ATOM 2244 C CA . VAL B 1 58 ? 28.212 69.853 -0.269 1.00 5.84 53 VAL B CA 1
ATOM 2245 C C . VAL B 1 58 ? 29.409 69.849 -1.222 1.00 6.69 53 VAL B C 1
ATOM 2246 O O . VAL B 1 58 ? 30.487 70.346 -0.777 1.00 6.91 53 VAL B O 1
ATOM 2250 N N . MET B 1 59 ? 29.319 69.253 -2.416 1.00 5.90 54 MET B N 1
ATOM 2251 C CA . MET B 1 59 ? 30.524 69.122 -3.189 1.00 6.91 54 MET B CA 1
ATOM 2252 C C . MET B 1 59 ? 31.131 70.480 -3.528 1.00 6.51 54 MET B C 1
ATOM 2253 O O . MET B 1 59 ? 32.395 70.707 -3.470 1.00 7.06 54 MET B O 1
ATOM 2258 N N . SER B 1 60 ? 30.284 71.429 -3.923 1.00 5.51 55 SER B N 1
ATOM 2259 C CA . SER B 1 60 ? 30.744 72.743 -4.352 1.00 6.38 55 SER B CA 1
ATOM 2260 C C . SER B 1 60 ? 31.339 73.472 -3.138 1.00 6.11 55 SER B C 1
ATOM 2261 O O . SER B 1 60 ? 32.368 74.184 -3.263 1.00 7.22 55 SER B O 1
ATOM 2264 N N . ALA B 1 61 ? 30.694 73.420 -1.974 1.00 7.24 56 ALA B N 1
ATOM 2265 C CA . ALA B 1 61 ? 31.210 74.122 -0.797 1.00 7.27 56 ALA B CA 1
ATOM 2266 C C . ALA B 1 61 ? 32.535 73.560 -0.343 1.00 7.08 56 ALA B C 1
ATOM 2267 O O . ALA B 1 61 ? 33.390 74.347 0.068 1.00 7.11 56 ALA B O 1
ATOM 2269 N N . MET B 1 62 ? 32.744 72.249 -0.480 1.00 7.18 57 MET B N 1
ATOM 2270 C CA . MET B 1 62 ? 34.110 71.736 -0.115 1.00 6.94 57 MET B CA 1
ATOM 2271 C C . MET B 1 62 ? 35.157 72.429 -0.962 1.00 7.40 57 MET B C 1
ATOM 2272 O O . MET B 1 62 ? 36.256 72.812 -0.446 1.00 7.66 57 MET B O 1
ATOM 2277 N N . THR B 1 63 ? 34.886 72.571 -2.260 1.00 7.04 58 THR B N 1
ATOM 2278 C CA . THR B 1 63 ? 35.932 73.152 -3.167 1.00 7.46 58 THR B CA 1
ATOM 2279 C C . THR B 1 63 ? 36.137 74.594 -2.861 1.00 7.70 58 THR B C 1
ATOM 2280 O O . THR B 1 63 ? 37.274 75.114 -2.995 1.00 8.43 58 THR B O 1
ATOM 2284 N N . VAL B 1 64 ? 35.134 75.344 -2.356 1.00 7.04 59 VAL B N 1
ATOM 2285 C CA . VAL B 1 64 ? 35.444 76.734 -1.979 1.00 7.06 59 VAL B CA 1
ATOM 2286 C C . VAL B 1 64 ? 36.402 76.762 -0.800 1.00 7.23 59 VAL B C 1
ATOM 2287 O O . VAL B 1 64 ? 37.373 77.585 -0.808 1.00 7.07 59 VAL B O 1
ATOM 2291 N N . ALA B 1 65 ? 36.133 75.918 0.214 1.00 7.25 60 ALA B N 1
ATOM 2292 C CA . ALA B 1 65 ? 37.080 75.905 1.386 1.00 7.56 60 ALA B CA 1
ATOM 2293 C C . ALA B 1 65 ? 38.501 75.554 0.943 1.00 8.28 60 ALA B C 1
ATOM 2294 O O . ALA B 1 65 ? 39.429 76.192 1.441 1.00 9.11 60 ALA B O 1
ATOM 2296 N N . ILE B 1 66 ? 38.632 74.569 0.075 1.00 8.26 61 ILE B N 1
ATOM 2297 C CA . ILE B 1 66 ? 40.018 74.181 -0.334 1.00 8.19 61 ILE B CA 1
ATOM 2298 C C . ILE B 1 66 ? 40.601 75.244 -1.254 1.00 9.16 61 ILE B C 1
ATOM 2299 O O . ILE B 1 66 ? 41.804 75.601 -1.136 1.00 8.58 61 ILE B O 1
ATOM 2304 N N . LEU B 1 67 ? 39.840 75.826 -2.168 1.00 7.81 62 LEU B N 1
ATOM 2305 C CA . LEU B 1 67 ? 40.380 76.910 -2.974 1.00 7.55 62 LEU B CA 1
ATOM 2306 C C . LEU B 1 67 ? 40.894 78.025 -2.162 1.00 7.83 62 LEU B C 1
ATOM 2307 O O . LEU B 1 67 ? 42.012 78.559 -2.480 1.00 8.11 62 LEU B O 1
ATOM 2312 N N . VAL B 1 68 ? 40.200 78.447 -1.086 1.00 7.68 63 VAL B N 1
ATOM 2313 C CA . VAL B 1 68 ? 40.659 79.572 -0.279 1.00 9.24 63 VAL B CA 1
ATOM 2314 C C . VAL B 1 68 ? 41.815 79.089 0.627 1.00 10.19 63 VAL B C 1
ATOM 2315 O O . VAL B 1 68 ? 42.903 79.737 0.628 1.00 11.44 63 VAL B O 1
ATOM 2319 N N A GLU B 1 69 ? 41.620 77.991 1.360 0.50 9.99 64 GLU B N 1
ATOM 2320 N N B GLU B 1 69 ? 41.624 78.050 1.415 0.50 10.81 64 GLU B N 1
ATOM 2321 C CA A GLU B 1 69 ? 42.636 77.604 2.404 0.50 10.99 64 GLU B CA 1
ATOM 2322 C CA B GLU B 1 69 ? 42.686 77.789 2.441 0.50 12.16 64 GLU B CA 1
ATOM 2323 C C A GLU B 1 69 ? 43.889 77.121 1.757 0.50 11.54 64 GLU B C 1
ATOM 2324 C C B GLU B 1 69 ? 43.917 76.999 1.857 0.50 12.67 64 GLU B C 1
ATOM 2325 O O A GLU B 1 69 ? 44.986 77.587 2.192 0.50 12.63 64 GLU B O 1
ATOM 2326 O O B GLU B 1 69 ? 45.067 77.200 2.342 0.50 12.98 64 GLU B O 1
ATOM 2337 N N . HIS B 1 70 ? 43.786 76.176 0.825 1.00 10.93 65 HIS B N 1
ATOM 2338 C CA . HIS B 1 70 ? 44.940 75.515 0.241 1.00 10.96 65 HIS B CA 1
ATOM 2339 C C . HIS B 1 70 ? 45.554 76.337 -0.895 1.00 12.15 65 HIS B C 1
ATOM 2340 O O . HIS B 1 70 ? 46.792 76.516 -0.983 1.00 12.15 65 HIS B O 1
ATOM 2347 N N . PHE B 1 71 ? 44.708 76.791 -1.809 1.00 8.84 66 PHE B N 1
ATOM 2348 C CA . PHE B 1 71 ? 45.217 77.482 -3.024 1.00 8.16 66 PHE B CA 1
ATOM 2349 C C . PHE B 1 71 ? 45.307 78.987 -2.872 1.00 9.57 66 PHE B C 1
ATOM 2350 O O . PHE B 1 71 ? 45.795 79.702 -3.809 1.00 10.48 66 PHE B O 1
ATOM 2358 N N . LYS B 1 72 ? 44.870 79.558 -1.714 1.00 9.62 67 LYS B N 1
ATOM 2359 C CA . LYS B 1 72 ? 44.974 80.995 -1.449 1.00 10.04 67 LYS B CA 1
ATOM 2360 C C . LYS B 1 72 ? 44.243 81.825 -2.513 1.00 9.53 67 LYS B C 1
ATOM 2361 O O . LYS B 1 72 ? 44.593 82.950 -2.869 1.00 11.40 67 LYS B O 1
ATOM 2367 N N . ALA B 1 73 ? 43.082 81.262 -2.968 1.00 9.12 68 ALA B N 1
ATOM 2368 C CA . ALA B 1 73 ? 42.247 82.059 -3.887 1.00 8.98 68 ALA B CA 1
ATOM 2369 C C . ALA B 1 73 ? 41.763 83.354 -3.263 1.00 9.08 68 ALA B C 1
ATOM 2370 O O . ALA B 1 73 ? 41.408 83.405 -2.093 1.00 10.20 68 ALA B O 1
ATOM 2372 N N . GLN B 1 74 ? 41.721 84.393 -4.091 1.00 9.02 69 GLN B N 1
ATOM 2373 C CA . GLN B 1 74 ? 41.330 85.696 -3.635 1.00 9.07 69 GLN B CA 1
ATOM 2374 C C . GLN B 1 74 ? 39.906 86.003 -4.114 1.00 10.05 69 GLN B C 1
ATOM 2375 O O . GLN B 1 74 ? 39.345 87.046 -3.681 1.00 10.82 69 GLN B O 1
ATOM 2381 N N . ALA B 1 75 ? 39.327 85.138 -4.950 1.00 9.19 70 ALA B N 1
ATOM 2382 C CA . ALA B 1 75 ? 37.947 85.379 -5.490 1.00 8.94 70 ALA B CA 1
ATOM 2383 C C . ALA B 1 75 ? 37.496 84.020 -5.942 1.00 8.65 70 ALA B C 1
ATOM 2384 O O . ALA B 1 75 ? 38.330 83.138 -6.187 1.00 8.35 70 ALA B O 1
ATOM 2386 N N . ILE B 1 76 ? 36.161 83.878 -5.983 1.00 8.27 71 ILE B N 1
ATOM 2387 C CA . ILE B 1 76 ? 35.583 82.569 -6.337 1.00 8.82 71 ILE B CA 1
ATOM 2388 C C . ILE B 1 76 ? 34.519 82.798 -7.386 1.00 8.17 71 ILE B C 1
ATOM 2389 O O . ILE B 1 76 ? 33.627 83.665 -7.217 1.00 8.59 71 ILE B O 1
ATOM 2394 N N . ILE B 1 77 ? 34.582 82.017 -8.464 1.00 8.38 72 ILE B N 1
ATOM 2395 C CA . ILE B 1 77 ? 33.584 82.121 -9.571 1.00 7.84 72 ILE B CA 1
ATOM 2396 C C . ILE B 1 77 ? 33.040 80.757 -9.857 1.00 8.02 72 ILE B C 1
ATOM 2397 O O . ILE B 1 77 ? 33.778 79.787 -9.968 1.00 8.18 72 ILE B O 1
ATOM 2402 N N . ASN B 1 78 ? 31.721 80.650 -9.949 1.00 7.37 73 ASN B N 1
ATOM 2403 C CA . ASN B 1 78 ? 31.064 79.414 -10.431 1.00 6.71 73 ASN B CA 1
ATOM 2404 C C . ASN B 1 78 ? 30.558 79.652 -11.851 1.00 6.76 73 ASN B C 1
ATOM 2405 O O . ASN B 1 78 ? 30.022 80.683 -12.161 1.00 7.67 73 ASN B O 1
ATOM 2410 N N . THR B 1 79 ? 30.767 78.632 -12.679 1.00 6.87 74 THR B N 1
ATOM 2411 C CA . THR B 1 79 ? 30.281 78.672 -14.059 1.00 7.12 74 THR B CA 1
ATOM 2412 C C . THR B 1 79 ? 29.537 77.345 -14.315 1.00 6.16 74 THR B C 1
ATOM 2413 O O . THR B 1 79 ? 29.871 76.308 -13.769 1.00 6.40 74 THR B O 1
ATOM 2417 N N . GLY B 1 80 ? 28.568 77.396 -15.252 1.00 6.39 75 GLY B N 1
ATOM 2418 C CA . GLY B 1 80 ? 27.970 76.140 -15.739 1.00 7.29 75 GLY B CA 1
ATOM 2419 C C . GLY B 1 80 ? 26.557 76.370 -16.281 1.00 7.04 75 GLY B C 1
ATOM 2420 O O . GLY B 1 80 ? 26.197 77.438 -16.702 1.00 7.48 75 GLY B O 1
ATOM 2421 N N . SER B 1 81 ? 25.791 75.292 -16.210 1.00 6.60 76 SER B N 1
ATOM 2422 C CA . SER B 1 81 ? 24.438 75.200 -16.789 1.00 6.87 76 SER B CA 1
ATOM 2423 C C . SER B 1 81 ? 23.412 75.536 -15.742 1.00 7.16 76 SER B C 1
ATOM 2424 O O . SER B 1 81 ? 23.631 75.363 -14.544 1.00 7.34 76 SER B O 1
ATOM 2427 N N . ALA B 1 82 ? 22.211 75.887 -16.203 1.00 6.35 77 ALA B N 1
ATOM 2428 C CA . ALA B 1 82 ? 21.106 76.119 -15.289 1.00 6.54 77 ALA B CA 1
ATOM 2429 C C . ALA B 1 82 ? 19.812 75.934 -16.056 1.00 6.62 77 ALA B C 1
ATOM 2430 O O . ALA B 1 82 ? 19.785 75.908 -17.309 1.00 6.80 77 ALA B O 1
ATOM 2432 N N . GLY B 1 83 ? 18.735 75.878 -15.287 1.00 6.33 78 GLY B N 1
ATOM 2433 C CA . GLY B 1 83 ? 17.367 75.803 -15.888 1.00 7.51 78 GLY B CA 1
ATOM 2434 C C . GLY B 1 83 ? 16.749 77.200 -15.919 1.00 7.39 78 GLY B C 1
ATOM 2435 O O . GLY B 1 83 ? 16.669 77.899 -14.899 1.00 8.44 78 GLY B O 1
ATOM 2436 N N . ALA B 1 84 ? 16.264 77.612 -17.077 1.00 7.82 79 ALA B N 1
ATOM 2437 C CA . ALA B 1 84 ? 15.627 78.886 -17.231 1.00 7.77 79 ALA B CA 1
ATOM 2438 C C . ALA B 1 84 ? 14.224 78.889 -16.684 1.00 8.84 79 ALA B C 1
ATOM 2439 O O . ALA B 1 84 ? 13.444 77.984 -17.042 1.00 11.48 79 ALA B O 1
ATOM 2441 N N . VAL B 1 85 ? 13.933 79.812 -15.782 1.00 8.95 80 VAL B N 1
ATOM 2442 C CA . VAL B 1 85 ? 12.525 79.888 -15.238 1.00 9.60 80 VAL B CA 1
ATOM 2443 C C . VAL B 1 85 ? 11.840 81.195 -15.481 1.00 10.26 80 VAL B C 1
ATOM 2444 O O . VAL B 1 85 ? 10.574 81.223 -15.449 1.00 11.85 80 VAL B O 1
ATOM 2448 N N . ALA B 1 86 ? 12.557 82.261 -15.755 1.00 10.75 81 ALA B N 1
ATOM 2449 C CA . ALA B 1 86 ? 11.908 83.563 -16.058 1.00 11.74 81 ALA B CA 1
ATOM 2450 C C . ALA B 1 86 ? 11.294 83.499 -17.447 1.00 14.38 81 ALA B C 1
ATOM 2451 O O . ALA B 1 86 ? 11.783 82.814 -18.374 1.00 14.74 81 ALA B O 1
ATOM 2453 N N . SER B 1 87 ? 10.286 84.338 -17.640 1.00 18.58 82 SER B N 1
ATOM 2454 C CA . SER B 1 87 ? 9.827 84.692 -19.037 1.00 20.52 82 SER B CA 1
ATOM 2455 C C . SER B 1 87 ? 10.939 85.411 -19.824 1.00 18.48 82 SER B C 1
ATOM 2456 O O . SER B 1 87 ? 11.777 86.140 -19.249 1.00 24.24 82 SER B O 1
ATOM 2459 N N . HIS B 1 88 ? 11.021 85.155 -21.110 1.00 21.62 83 HIS B N 1
ATOM 2460 C CA . HIS B 1 88 ? 11.963 85.886 -21.981 1.00 22.46 83 HIS B CA 1
ATOM 2461 C C . HIS B 1 88 ? 13.373 85.423 -21.773 1.00 21.72 83 HIS B C 1
ATOM 2462 O O . HIS B 1 88 ? 14.333 86.262 -21.766 1.00 22.49 83 HIS B O 1
ATOM 2469 N N . LEU B 1 89 ? 13.477 84.137 -21.444 1.00 19.78 84 LEU B N 1
ATOM 2470 C CA . LEU B 1 89 ? 14.801 83.511 -21.199 1.00 15.64 84 LEU B CA 1
ATOM 2471 C C . LEU B 1 89 ? 14.729 82.110 -21.853 1.00 14.39 84 LEU B C 1
ATOM 2472 O O . LEU B 1 89 ? 13.800 81.284 -21.534 1.00 16.20 84 LEU B O 1
ATOM 2477 N N . ALA B 1 90 ? 15.661 81.870 -22.782 1.00 14.05 85 ALA B N 1
ATOM 2478 C CA . ALA B 1 90 ? 15.688 80.644 -23.559 1.00 13.76 85 ALA B CA 1
ATOM 2479 C C . ALA B 1 90 ? 16.905 79.787 -23.304 1.00 12.67 85 ALA B C 1
ATOM 2480 O O . ALA B 1 90 ? 17.940 80.272 -22.774 1.00 11.88 85 ALA B O 1
ATOM 2482 N N . ILE B 1 91 ? 16.818 78.524 -23.665 1.00 12.04 86 ILE B N 1
ATOM 2483 C CA . ILE B 1 91 ? 17.980 77.665 -23.774 1.00 10.35 86 ILE B CA 1
ATOM 2484 C C . ILE B 1 91 ? 19.076 78.398 -24.535 1.00 11.27 86 ILE B C 1
ATOM 2485 O O . ILE B 1 91 ? 18.833 79.015 -25.583 1.00 11.61 86 ILE B O 1
ATOM 2490 N N . GLY B 1 92 ? 20.290 78.433 -24.001 1.00 10.53 87 GLY B N 1
ATOM 2491 C CA . GLY B 1 92 ? 21.480 79.065 -24.575 1.00 10.80 87 GLY B CA 1
ATOM 2492 C C . GLY B 1 92 ? 21.758 80.466 -24.119 1.00 10.04 87 GLY B C 1
ATOM 2493 O O . GLY B 1 92 ? 22.801 81.013 -24.403 1.00 14.56 87 GLY B O 1
ATOM 2494 N N . ASP B 1 93 ? 20.771 81.114 -23.504 1.00 9.97 88 ASP B N 1
ATOM 2495 C CA . ASP B 1 93 ? 20.945 82.464 -22.936 1.00 10.46 88 ASP B CA 1
ATOM 2496 C C . ASP B 1 93 ? 21.811 82.365 -21.673 1.00 10.13 88 ASP B C 1
ATOM 2497 O O . ASP B 1 93 ? 21.782 81.355 -20.982 1.00 9.70 88 ASP B O 1
ATOM 2502 N N . VAL B 1 94 ? 22.516 83.439 -21.396 1.00 9.10 89 VAL B N 1
ATOM 2503 C CA . VAL B 1 94 ? 23.360 83.575 -20.209 1.00 8.64 89 VAL B CA 1
ATOM 2504 C C . VAL B 1 94 ? 22.659 84.412 -19.136 1.00 8.75 89 VAL B C 1
ATOM 2505 O O . VAL B 1 94 ? 22.010 85.470 -19.444 1.00 9.59 89 VAL B O 1
ATOM 2509 N N . VAL B 1 95 ? 22.774 83.930 -17.887 1.00 7.61 90 VAL B N 1
ATOM 2510 C CA . VAL B 1 95 ? 22.369 84.749 -16.676 1.00 7.84 90 VAL B CA 1
ATOM 2511 C C . VAL B 1 95 ? 23.646 84.883 -15.879 1.00 8.72 90 VAL B C 1
ATOM 2512 O O . VAL B 1 95 ? 24.229 83.909 -15.460 1.00 9.21 90 VAL B O 1
ATOM 2516 N N . VAL B 1 96 ? 23.964 86.126 -15.549 1.00 7.73 91 VAL B N 1
ATOM 2517 C CA . VAL B 1 96 ? 24.979 86.407 -14.546 1.00 8.23 91 VAL B CA 1
ATOM 2518 C C . VAL B 1 96 ? 24.193 86.839 -13.311 1.00 8.26 91 VAL B C 1
ATOM 2519 O O . VAL B 1 96 ? 23.328 87.747 -13.339 1.00 9.18 91 VAL B O 1
ATOM 2523 N N . ALA B 1 97 ? 24.467 86.150 -12.201 1.00 7.71 92 ALA B N 1
ATOM 2524 C CA . ALA B 1 97 ? 23.792 86.457 -10.968 1.00 7.85 92 ALA B CA 1
ATOM 2525 C C . ALA B 1 97 ? 24.325 87.739 -10.381 1.00 7.81 92 ALA B C 1
ATOM 2526 O O . ALA B 1 97 ? 25.570 87.871 -10.288 1.00 8.41 92 ALA B O 1
ATOM 2528 N N . ASP B 1 98 ? 23.444 88.674 -9.999 1.00 7.99 93 ASP B N 1
ATOM 2529 C CA . ASP B 1 98 ? 23.934 89.700 -9.026 1.00 9.11 93 ASP B CA 1
ATOM 2530 C C . ASP B 1 98 ? 23.638 89.342 -7.592 1.00 8.25 93 ASP B C 1
ATOM 2531 O O . ASP B 1 98 ? 24.247 89.912 -6.703 1.00 9.76 93 ASP B O 1
ATOM 2536 N N . ARG B 1 99 ? 22.709 88.394 -7.357 1.00 7.48 94 ARG B N 1
ATOM 2537 C CA . ARG B 1 99 ? 22.443 87.893 -6.012 1.00 7.85 94 ARG B CA 1
ATOM 2538 C C . ARG B 1 99 ? 22.101 86.404 -6.224 1.00 6.52 94 ARG B C 1
ATOM 2539 O O . ARG B 1 99 ? 21.575 85.946 -7.262 1.00 7.03 94 ARG B O 1
ATOM 2547 N N . LEU B 1 100 ? 22.331 85.637 -5.118 1.00 6.85 95 LEU B N 1
ATOM 2548 C CA . LEU B 1 100 ? 21.975 84.194 -5.031 1.00 7.50 95 LEU B CA 1
ATOM 2549 C C . LEU B 1 100 ? 21.065 84.000 -3.840 1.00 6.70 95 LEU B C 1
ATOM 2550 O O . LEU B 1 100 ? 21.198 84.688 -2.796 1.00 7.34 95 LEU B O 1
ATOM 2555 N N . VAL B 1 101 ? 20.135 83.053 -3.963 1.00 6.68 96 VAL B N 1
ATOM 2556 C CA . VAL B 1 101 ? 19.299 82.693 -2.830 1.00 7.00 96 VAL B CA 1
ATOM 2557 C C . VAL B 1 101 ? 19.029 81.205 -2.846 1.00 6.18 96 VAL B C 1
ATOM 2558 O O . VAL B 1 101 ? 19.063 80.617 -3.957 1.00 7.96 96 VAL B O 1
ATOM 2562 N N . TYR B 1 102 ? 18.789 80.598 -1.695 1.00 6.12 97 TYR B N 1
ATOM 2563 C CA . TYR B 1 102 ? 18.292 79.210 -1.737 1.00 6.03 97 TYR B CA 1
ATOM 2564 C C . TYR B 1 102 ? 16.788 79.148 -1.899 1.00 6.57 97 TYR B C 1
ATOM 2565 O O . TYR B 1 102 ? 16.056 79.865 -1.192 1.00 7.88 97 TYR B O 1
ATOM 2574 N N . HIS B 1 103 ? 16.341 78.261 -2.795 1.00 6.83 98 HIS B N 1
ATOM 2575 C CA . HIS B 1 103 ? 14.856 78.102 -2.902 1.00 6.71 98 HIS B CA 1
ATOM 2576 C C . HIS B 1 103 ? 14.379 76.960 -2.080 1.00 6.53 98 HIS B C 1
ATOM 2577 O O . HIS B 1 103 ? 13.133 76.766 -1.993 1.00 8.37 98 HIS B O 1
ATOM 2584 N N . ASP B 1 104 ? 15.248 76.120 -1.456 1.00 6.99 99 ASP B N 1
ATOM 2585 C CA . ASP B 1 104 ? 14.831 74.891 -0.781 1.00 7.07 99 ASP B CA 1
ATOM 2586 C C . ASP B 1 104 ? 15.143 74.918 0.716 1.00 7.89 99 ASP B C 1
ATOM 2587 O O . ASP B 1 104 ? 15.101 73.858 1.314 1.00 10.15 99 ASP B O 1
ATOM 2592 N N . VAL B 1 105 ? 15.486 76.071 1.312 1.00 7.08 100 VAL B N 1
ATOM 2593 C CA . VAL B 1 105 ? 15.800 76.174 2.711 1.00 6.84 100 VAL B CA 1
ATOM 2594 C C . VAL B 1 105 ? 14.611 76.731 3.464 1.00 7.06 100 VAL B C 1
ATOM 2595 O O . VAL B 1 105 ? 14.103 77.821 3.142 1.00 7.87 100 VAL B O 1
ATOM 2599 N N . ASP B 1 106 ? 14.189 75.923 4.452 1.00 8.31 101 ASP B N 1
ATOM 2600 C CA . ASP B 1 106 ? 13.067 76.393 5.314 1.00 8.00 101 ASP B CA 1
ATOM 2601 C C . ASP B 1 106 ? 13.479 76.216 6.776 1.00 8.58 101 ASP B C 1
ATOM 2602 O O . ASP B 1 106 ? 13.313 75.136 7.365 1.00 9.05 101 ASP B O 1
ATOM 2607 N N . ALA B 1 107 ? 13.990 77.316 7.357 1.00 8.00 102 ALA B N 1
ATOM 2608 C CA . ALA B 1 107 ? 14.209 77.449 8.804 1.00 9.02 102 ALA B CA 1
ATOM 2609 C C . ALA B 1 107 ? 13.261 78.498 9.372 1.00 10.40 102 ALA B C 1
ATOM 2610 O O . ALA B 1 107 ? 13.590 79.111 10.437 1.00 11.54 102 ALA B O 1
ATOM 2612 N N . THR B 1 108 ? 12.083 78.621 8.753 1.00 9.67 103 THR B N 1
ATOM 2613 C CA . THR B 1 108 ? 11.068 79.604 9.230 1.00 11.32 103 THR B CA 1
ATOM 2614 C C . THR B 1 108 ? 10.584 79.254 10.637 1.00 14.05 103 THR B C 1
ATOM 2615 O O . THR B 1 108 ? 10.161 80.168 11.379 1.00 14.30 103 THR B O 1
ATOM 2619 N N . ALA B 1 109 ? 10.665 78.000 11.035 1.00 13.89 104 ALA B N 1
ATOM 2620 C CA . ALA B 1 109 ? 10.223 77.610 12.405 1.00 16.19 104 ALA B CA 1
ATOM 2621 C C . ALA B 1 109 ? 11.093 78.336 13.464 1.00 19.18 104 ALA B C 1
ATOM 2622 O O . ALA B 1 109 ? 10.588 78.502 14.600 1.00 21.87 104 ALA B O 1
ATOM 2624 N N . PHE B 1 110 ? 12.341 78.688 13.134 1.00 15.82 105 PHE B N 1
ATOM 2625 C CA . PHE B 1 110 ? 13.236 79.443 14.034 1.00 17.55 105 PHE B CA 1
ATOM 2626 C C . PHE B 1 110 ? 13.179 80.950 13.759 1.00 15.27 105 PHE B C 1
ATOM 2627 O O . PHE B 1 110 ? 14.021 81.652 14.400 1.00 19.61 105 PHE B O 1
ATOM 2635 N N . GLY B 1 111 ? 12.218 81.423 12.988 1.00 12.70 106 GLY B N 1
ATOM 2636 C CA . GLY B 1 111 ? 11.943 82.883 12.723 1.00 14.66 106 GLY B CA 1
ATOM 2637 C C . GLY B 1 111 ? 12.829 83.460 11.635 1.00 13.47 106 GLY B C 1
ATOM 2638 O O . GLY B 1 111 ? 12.981 84.724 11.539 1.00 15.16 106 GLY B O 1
ATOM 2639 N N . TYR B 1 112 ? 13.464 82.606 10.827 1.00 11.68 107 TYR B N 1
ATOM 2640 C CA . TYR B 1 112 ? 14.151 83.115 9.631 1.00 9.22 107 TYR B CA 1
ATOM 2641 C C . TYR B 1 112 ? 13.252 83.319 8.414 1.00 7.98 107 TYR B C 1
ATOM 2642 O O . TYR B 1 112 ? 12.087 82.769 8.379 1.00 9.83 107 TYR B O 1
ATOM 2651 N N . ALA B 1 113 ? 13.713 84.092 7.411 1.00 7.63 108 ALA B N 1
ATOM 2652 C CA . ALA B 1 113 ? 12.933 84.288 6.222 1.00 7.92 108 ALA B CA 1
ATOM 2653 C C . ALA B 1 113 ? 12.920 82.968 5.433 1.00 7.78 108 ALA B C 1
ATOM 2654 O O . ALA B 1 113 ? 13.916 82.169 5.481 1.00 8.25 108 ALA B O 1
ATOM 2656 N N . TYR B 1 114 ? 11.857 82.675 4.663 1.00 8.39 109 TYR B N 1
ATOM 2657 C CA . TYR B 1 114 ? 11.928 81.532 3.794 1.00 8.40 109 TYR B CA 1
ATOM 2658 C C . TYR B 1 114 ? 13.161 81.673 2.840 1.00 8.22 109 TYR B C 1
ATOM 2659 O O . TYR B 1 114 ? 13.367 82.721 2.203 1.00 8.82 109 TYR B O 1
ATOM 2668 N N . GLY B 1 115 ? 13.935 80.565 2.727 1.00 8.33 110 GLY B N 1
ATOM 2669 C CA . GLY B 1 115 ? 15.151 80.578 1.902 1.00 7.83 110 GLY B CA 1
ATOM 2670 C C . GLY B 1 115 ? 16.388 80.889 2.685 1.00 7.61 110 GLY B C 1
ATOM 2671 O O . GLY B 1 115 ? 17.472 80.605 2.154 1.00 7.21 110 GLY B O 1
ATOM 2672 N N . GLN B 1 116 ? 16.281 81.458 3.896 1.00 7.25 111 GLN B N 1
ATOM 2673 C CA . GLN B 1 116 ? 17.474 81.948 4.635 1.00 7.15 111 GLN B CA 1
ATOM 2674 C C . GLN B 1 116 ? 18.011 80.872 5.528 1.00 7.70 111 GLN B C 1
ATOM 2675 O O . GLN B 1 116 ? 17.323 80.342 6.390 1.00 7.71 111 GLN B O 1
ATOM 2681 N N . MET B 1 117 ? 19.281 80.520 5.301 1.00 7.38 112 MET B N 1
ATOM 2682 C CA . MET B 1 117 ? 19.937 79.586 6.270 1.00 8.15 112 MET B CA 1
ATOM 2683 C C . MET B 1 117 ? 20.228 80.306 7.623 1.00 8.34 112 MET B C 1
ATOM 2684 O O . MET B 1 117 ? 20.591 81.504 7.617 1.00 9.06 112 MET B O 1
ATOM 2689 N N . ALA B 1 118 ? 20.078 79.542 8.731 1.00 8.92 113 ALA B N 1
ATOM 2690 C CA . ALA B 1 118 ? 20.355 80.114 10.021 1.00 9.47 113 ALA B CA 1
ATOM 2691 C C . ALA B 1 118 ? 21.826 80.610 10.005 1.00 10.62 113 ALA B C 1
ATOM 2692 O O . ALA B 1 118 ? 22.755 79.949 9.454 1.00 10.05 113 ALA B O 1
ATOM 2694 N N . GLY B 1 119 ? 22.088 81.751 10.586 1.00 9.62 114 GLY B N 1
ATOM 2695 C CA . GLY B 1 119 ? 23.412 82.340 10.669 1.00 9.58 114 GLY B CA 1
ATOM 2696 C C . GLY B 1 119 ? 23.910 82.953 9.423 1.00 10.42 114 GLY B C 1
ATOM 2697 O O . GLY B 1 119 ? 25.077 83.311 9.334 1.00 13.03 114 GLY B O 1
ATOM 2698 N N . GLN B 1 120 ? 23.028 83.134 8.440 1.00 9.58 115 GLN B N 1
ATOM 2699 C CA . GLN B 1 120 ? 23.423 83.738 7.160 1.00 8.50 115 GLN B CA 1
ATOM 2700 C C . GLN B 1 120 ? 22.417 84.769 6.696 1.00 9.87 115 GLN B C 1
ATOM 2701 O O . GLN B 1 120 ? 21.269 84.779 7.117 1.00 9.71 115 GLN B O 1
ATOM 2707 N N . PRO B 1 121 ? 22.803 85.633 5.780 1.00 9.06 116 PRO B N 1
ATOM 2708 C CA . PRO B 1 121 ? 21.843 86.517 5.066 1.00 9.48 116 PRO B CA 1
ATOM 2709 C C . PRO B 1 121 ? 20.914 85.680 4.179 1.00 8.90 116 PRO B C 1
ATOM 2710 O O . PRO B 1 121 ? 21.288 84.548 3.791 1.00 9.19 116 PRO B O 1
ATOM 2714 N N . LEU B 1 122 ? 19.722 86.213 3.870 1.00 7.89 117 LEU B N 1
ATOM 2715 C CA . LEU B 1 122 ? 18.827 85.542 2.889 1.00 7.85 117 LEU B CA 1
ATOM 2716 C C . LEU B 1 122 ? 19.512 85.599 1.494 1.00 8.04 117 LEU B C 1
ATOM 2717 O O . LEU B 1 122 ? 19.620 84.565 0.806 1.00 8.63 117 LEU B O 1
ATOM 2722 N N . TYR B 1 123 ? 19.929 86.773 1.050 1.00 7.82 118 TYR B N 1
ATOM 2723 C CA . TYR B 1 123 ? 20.538 86.932 -0.269 1.00 8.24 118 TYR B CA 1
ATOM 2724 C C . TYR B 1 123 ? 22.004 87.088 -0.145 1.00 8.80 118 TYR B C 1
ATOM 2725 O O . TYR B 1 123 ? 22.532 87.826 0.748 1.00 10.17 118 TYR B O 1
ATOM 2734 N N . TYR B 1 124 ? 22.711 86.357 -1.002 1.00 8.52 119 TYR B N 1
ATOM 2735 C CA . TYR B 1 124 ? 24.174 86.536 -1.062 1.00 9.08 119 TYR B CA 1
ATOM 2736 C C . TYR B 1 124 ? 24.465 87.476 -2.246 1.00 8.91 119 TYR B C 1
ATOM 2737 O O . TYR B 1 124 ? 24.027 87.244 -3.407 1.00 11.09 119 TYR B O 1
ATOM 2746 N N . ASP B 1 125 ? 25.138 88.595 -1.977 1.00 9.29 120 ASP B N 1
ATOM 2747 C CA . ASP B 1 125 ? 25.373 89.600 -3.029 1.00 10.35 120 ASP B CA 1
ATOM 2748 C C . ASP B 1 125 ? 26.695 89.385 -3.740 1.00 9.67 120 ASP B C 1
ATOM 2749 O O . ASP B 1 125 ? 27.787 89.352 -3.147 1.00 10.84 120 ASP B O 1
ATOM 2754 N N . CYS B 1 126 ? 26.551 89.144 -5.058 1.00 9.69 121 CYS B N 1
ATOM 2755 C CA . CYS B 1 126 ? 27.770 88.987 -5.865 1.00 8.89 121 CYS B CA 1
ATOM 2756 C C . CYS B 1 126 ? 28.592 90.265 -5.866 1.00 9.32 121 CYS B C 1
ATOM 2757 O O . CYS B 1 126 ? 28.018 91.383 -5.698 1.00 10.11 121 CYS B O 1
ATOM 2760 N N . ASP B 1 127 ? 29.898 90.093 -6.030 1.00 9.30 122 ASP B N 1
ATOM 2761 C CA . ASP B 1 127 ? 30.710 91.303 -5.931 1.00 11.01 122 ASP B CA 1
ATOM 2762 C C . ASP B 1 127 ? 30.289 92.364 -6.956 1.00 9.57 122 ASP B C 1
ATOM 2763 O O . ASP B 1 127 ? 30.145 92.044 -8.136 1.00 9.92 122 ASP B O 1
ATOM 2768 N N . PRO B 1 128 ? 30.123 93.643 -6.507 1.00 10.45 123 PRO B N 1
ATOM 2769 C CA . PRO B 1 128 ? 29.580 94.619 -7.450 1.00 10.89 123 PRO B CA 1
ATOM 2770 C C . PRO B 1 128 ? 30.572 94.998 -8.589 1.00 9.55 123 PRO B C 1
ATOM 2771 O O . PRO B 1 128 ? 30.100 95.323 -9.698 1.00 11.29 123 PRO B O 1
ATOM 2775 N N . GLN B 1 129 ? 31.870 94.905 -8.308 1.00 10.80 124 GLN B N 1
ATOM 2776 C CA A GLN B 1 129 ? 32.942 95.008 -9.313 0.50 9.85 124 GLN B CA 1
ATOM 2777 C CA B GLN B 1 129 ? 32.708 95.154 -9.485 0.50 11.55 124 GLN B CA 1
ATOM 2778 C C . GLN B 1 129 ? 32.746 93.995 -10.451 1.00 10.98 124 GLN B C 1
ATOM 2779 O O . GLN B 1 129 ? 32.743 94.260 -11.662 1.00 11.24 124 GLN B O 1
ATOM 2790 N N . PHE B 1 130 ? 32.660 92.759 -9.980 1.00 9.97 125 PHE B N 1
ATOM 2791 C CA . PHE B 1 130 ? 32.484 91.699 -10.996 1.00 9.78 125 PHE B CA 1
ATOM 2792 C C . PHE B 1 130 ? 31.139 91.787 -11.729 1.00 9.31 125 PHE B C 1
ATOM 2793 O O . PHE B 1 130 ? 31.119 91.596 -12.941 1.00 8.47 125 PHE B O 1
ATOM 2801 N N . VAL B 1 131 ? 30.043 92.156 -11.020 1.00 9.68 126 VAL B N 1
ATOM 2802 C CA . VAL B 1 131 ? 28.806 92.296 -11.743 1.00 10.64 126 VAL B CA 1
ATOM 2803 C C . VAL B 1 131 ? 28.903 93.359 -12.819 1.00 10.33 126 VAL B C 1
ATOM 2804 O O . VAL B 1 131 ? 28.407 93.150 -13.921 1.00 11.23 126 VAL B O 1
ATOM 2808 N N . ALA B 1 132 ? 29.502 94.497 -12.467 1.00 11.17 127 ALA B N 1
ATOM 2809 C CA . ALA B 1 132 ? 29.576 95.566 -13.478 1.00 12.56 127 ALA B CA 1
ATOM 2810 C C . ALA B 1 132 ? 30.382 95.171 -14.735 1.00 11.09 127 ALA B C 1
ATOM 2811 O O . ALA B 1 132 ? 30.006 95.447 -15.849 1.00 12.66 127 ALA B O 1
ATOM 2813 N N . ILE B 1 133 ? 31.462 94.456 -14.515 1.00 11.19 128 ILE B N 1
ATOM 2814 C CA . ILE B 1 133 ? 32.247 93.965 -15.684 1.00 11.79 128 ILE B CA 1
ATOM 2815 C C . ILE B 1 133 ? 31.489 92.970 -16.506 1.00 12.70 128 ILE B C 1
ATOM 2816 O O . ILE B 1 133 ? 31.421 93.031 -17.717 1.00 13.67 128 ILE B O 1
ATOM 2821 N N . PHE B 1 134 ? 30.870 91.983 -15.826 1.00 12.63 129 PHE B N 1
ATOM 2822 C CA . PHE B 1 134 ? 30.071 90.993 -16.612 1.00 13.09 129 PHE B CA 1
ATOM 2823 C C . PHE B 1 134 ? 28.890 91.702 -17.278 1.00 14.42 129 PHE B C 1
ATOM 2824 O O . PHE B 1 134 ? 28.506 91.309 -18.385 1.00 14.82 129 PHE B O 1
ATOM 2832 N N . LYS B 1 135 ? 28.266 92.753 -16.663 1.00 13.68 130 LYS B N 1
ATOM 2833 C CA . LYS B 1 135 ? 27.113 93.425 -17.268 1.00 17.42 130 LYS B CA 1
ATOM 2834 C C . LYS B 1 135 ? 27.574 94.015 -18.588 1.00 18.02 130 LYS B C 1
ATOM 2835 O O . LYS B 1 135 ? 26.863 93.945 -19.587 1.00 18.94 130 LYS B O 1
ATOM 2841 N N . GLN B 1 136 ? 28.828 94.551 -18.607 1.00 16.63 131 GLN B N 1
ATOM 2842 C CA . GLN B 1 136 ? 29.341 95.167 -19.809 1.00 17.66 131 GLN B CA 1
ATOM 2843 C C . GLN B 1 136 ? 29.701 94.076 -20.875 1.00 18.20 131 GLN B C 1
ATOM 2844 O O . GLN B 1 136 ? 29.464 94.296 -22.094 1.00 19.30 131 GLN B O 1
ATOM 2850 N N . VAL B 1 137 ? 30.219 92.937 -20.477 1.00 16.54 132 VAL B N 1
ATOM 2851 C CA . VAL B 1 137 ? 30.399 91.825 -21.421 1.00 16.52 132 VAL B CA 1
ATOM 2852 C C . VAL B 1 137 ? 29.098 91.432 -22.093 1.00 19.06 132 VAL B C 1
ATOM 2853 O O . VAL B 1 137 ? 29.064 91.251 -23.289 1.00 17.74 132 VAL B O 1
ATOM 2857 N N . LEU B 1 138 ? 28.020 91.266 -21.296 1.00 16.63 133 LEU B N 1
ATOM 2858 C CA . LEU B 1 138 ? 26.754 90.871 -21.904 1.00 16.81 133 LEU B CA 1
ATOM 2859 C C . LEU B 1 138 ? 26.278 91.955 -22.826 1.00 19.07 133 LEU B C 1
ATOM 2860 O O . LEU B 1 138 ? 25.748 91.620 -23.941 1.00 19.41 133 LEU B O 1
ATOM 2865 N N . LYS B 1 139 ? 26.430 93.229 -22.435 1.00 18.71 134 LYS B N 1
ATOM 2866 C CA . LYS B 1 139 ? 25.942 94.335 -23.243 1.00 23.34 134 LYS B CA 1
ATOM 2867 C C . LYS B 1 139 ? 26.630 94.271 -24.602 1.00 22.92 134 LYS B C 1
ATOM 2868 O O . LYS B 1 139 ? 26.022 94.470 -25.631 1.00 27.12 134 LYS B O 1
ATOM 2874 N N . HIS B 1 140 ? 27.938 94.059 -24.603 1.00 23.43 135 HIS B N 1
ATOM 2875 C CA . HIS B 1 140 ? 28.754 94.136 -25.819 1.00 26.61 135 HIS B CA 1
ATOM 2876 C C . HIS B 1 140 ? 28.415 93.004 -26.777 1.00 30.34 135 HIS B C 1
ATOM 2877 O O . HIS B 1 140 ? 28.677 93.123 -27.980 1.00 32.08 135 HIS B O 1
ATOM 2884 N N . GLU B 1 141 ? 27.821 91.908 -26.269 1.00 29.27 136 GLU B N 1
ATOM 2885 C CA . GLU B 1 141 ? 27.463 90.778 -27.089 1.00 28.02 136 GLU B CA 1
ATOM 2886 C C . GLU B 1 141 ? 26.148 91.011 -27.797 1.00 29.96 136 GLU B C 1
ATOM 2887 O O . GLU B 1 141 ? 25.864 90.361 -28.815 1.00 30.84 136 GLU B O 1
ATOM 2893 N N . LYS B 1 142 ? 25.316 91.880 -27.246 1.00 30.43 137 LYS B N 1
ATOM 2894 C CA . LYS B 1 142 ? 24.211 92.440 -27.997 1.00 36.24 137 LYS B CA 1
ATOM 2895 C C . LYS B 1 142 ? 23.166 91.341 -28.293 1.00 36.79 137 LYS B C 1
ATOM 2896 O O . LYS B 1 142 ? 22.502 91.324 -29.356 1.00 34.52 137 LYS B O 1
ATOM 2902 N N . THR B 1 143 ? 23.041 90.386 -27.360 1.00 36.42 138 THR B N 1
ATOM 2903 C CA . THR B 1 143 ? 21.968 89.383 -27.455 1.00 32.58 138 THR B CA 1
ATOM 2904 C C . THR B 1 143 ? 21.027 89.416 -26.221 1.00 30.62 138 THR B C 1
ATOM 2905 O O . THR B 1 143 ? 20.498 90.526 -25.820 1.00 29.55 138 THR B O 1
ATOM 2909 N N . ASN B 1 144 ? 20.754 88.246 -25.626 1.00 22.89 139 ASN B N 1
ATOM 2910 C CA . ASN B 1 144 ? 19.690 88.268 -24.610 1.00 20.26 139 ASN B CA 1
ATOM 2911 C C . ASN B 1 144 ? 20.258 87.877 -23.207 1.00 16.07 139 ASN B C 1
ATOM 2912 O O . ASN B 1 144 ? 19.533 87.353 -22.330 1.00 19.01 139 ASN 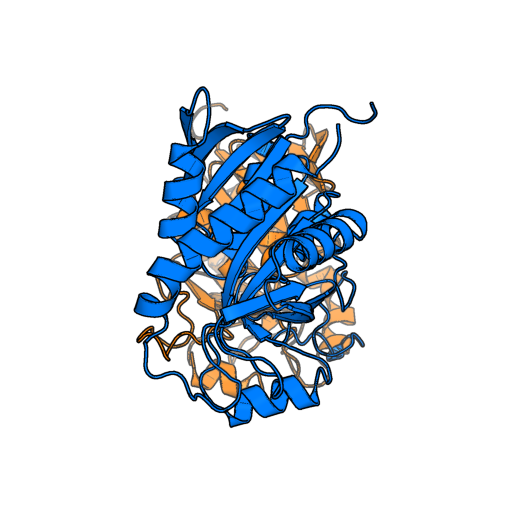B O 1
ATOM 2917 N N . GLY B 1 145 ? 21.554 88.082 -22.995 1.00 14.69 140 GLY B N 1
ATOM 2918 C CA . GLY B 1 145 ? 22.112 87.791 -21.645 1.00 13.30 140 GLY B CA 1
ATOM 2919 C C . GLY B 1 145 ? 21.533 88.749 -20.632 1.00 13.79 140 GLY B C 1
ATOM 2920 O O . GLY B 1 145 ? 21.292 89.968 -20.940 1.00 15.24 140 GLY B O 1
ATOM 2921 N N . GLN B 1 146 ? 21.291 88.209 -19.418 1.00 11.28 141 GLN B N 1
ATOM 2922 C CA . GLN B 1 146 ? 20.661 89.021 -18.364 1.00 12.06 141 GLN B CA 1
ATOM 2923 C C . GLN B 1 146 ? 21.457 88.976 -17.088 1.00 9.77 141 GLN B C 1
ATOM 2924 O O . GLN B 1 146 ? 22.161 87.970 -16.842 1.00 10.71 141 GLN B O 1
ATOM 2930 N N . VAL B 1 147 ? 21.295 90.001 -16.268 1.00 10.33 142 VAL B N 1
ATOM 2931 C CA . VAL B 1 147 ? 21.834 90.014 -14.862 1.00 9.28 142 VAL B CA 1
ATOM 2932 C C . VAL B 1 147 ? 20.647 89.970 -13.901 1.00 10.13 142 VAL B C 1
ATOM 2933 O O . VAL B 1 147 ? 19.643 90.715 -14.083 1.00 11.11 142 VAL B O 1
ATOM 2937 N N . GLY B 1 148 ? 20.691 89.074 -12.920 1.00 8.39 143 GLY B N 1
ATOM 2938 C CA . GLY B 1 148 ? 19.627 89.069 -11.924 1.00 8.55 143 GLY B CA 1
ATOM 2939 C C . GLY B 1 148 ? 19.768 87.919 -10.925 1.00 8.52 143 GLY B C 1
ATOM 2940 O O . GLY B 1 148 ? 20.858 87.431 -10.7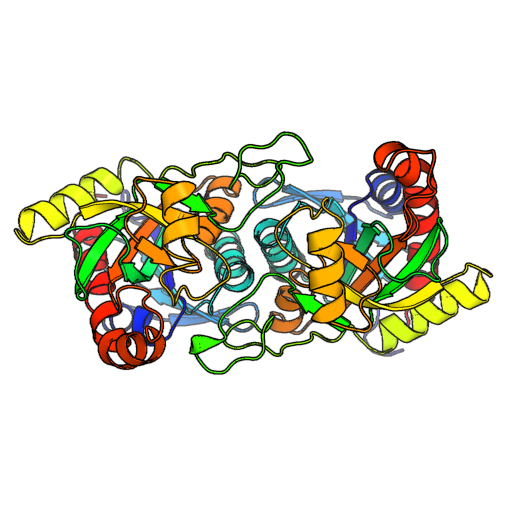09 1.00 8.90 143 GLY B O 1
ATOM 2941 N N . LEU B 1 149 ? 18.680 87.517 -10.342 1.00 7.73 144 LEU B N 1
ATOM 2942 C CA . LEU B 1 149 ? 18.637 86.533 -9.277 1.00 7.77 144 LEU B CA 1
ATOM 2943 C C . LEU B 1 149 ? 18.664 85.114 -9.818 1.00 6.74 144 LEU B C 1
ATOM 2944 O O . LEU B 1 149 ? 17.927 84.722 -10.689 1.00 7.73 144 LEU B O 1
ATOM 2949 N N . ILE B 1 150 ? 19.627 84.342 -9.262 1.00 6.35 145 ILE B N 1
ATOM 2950 C CA . ILE B 1 150 ? 19.641 82.878 -9.48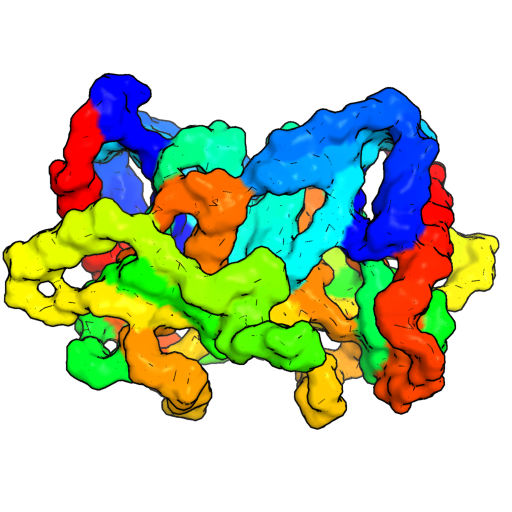4 1.00 6.59 145 ILE B CA 1
ATOM 2951 C C . ILE B 1 150 ? 19.323 82.215 -8.138 1.00 6.65 145 ILE B C 1
ATOM 2952 O O . ILE B 1 150 ? 19.826 82.635 -7.066 1.00 7.84 145 ILE B O 1
ATOM 2957 N N . ALA B 1 151 ? 18.449 81.189 -8.207 1.00 6.27 146 ALA B N 1
ATOM 2958 C CA . ALA B 1 151 ? 18.093 80.438 -6.989 1.00 6.64 146 ALA B CA 1
ATOM 2959 C C . ALA B 1 151 ? 18.688 79.016 -7.043 1.00 7.31 146 ALA B C 1
ATOM 2960 O O . ALA B 1 151 ? 18.721 78.395 -8.134 1.00 7.94 146 ALA B O 1
ATOM 2962 N N . THR B 1 152 ? 19.102 78.527 -5.879 1.00 6.62 147 THR B N 1
ATOM 2963 C CA . THR B 1 152 ? 19.804 77.231 -5.778 1.00 6.24 147 THR B CA 1
ATOM 2964 C C . THR B 1 152 ? 19.059 76.325 -4.830 1.00 6.31 147 THR B C 1
ATOM 2965 O O . THR B 1 152 ? 18.570 76.744 -3.770 1.00 6.63 147 THR B O 1
ATOM 2969 N N . GLY B 1 153 ? 19.122 75.037 -5.154 1.00 6.03 148 GLY B N 1
ATOM 2970 C CA . GLY B 1 153 ? 18.721 74.017 -4.205 1.00 6.36 148 GLY B CA 1
ATOM 2971 C C . GLY B 1 153 ? 19.345 72.693 -4.570 1.00 5.93 148 GLY B C 1
ATOM 2972 O O . GLY B 1 153 ? 19.865 72.581 -5.696 1.00 6.95 148 GLY B O 1
ATOM 2973 N N . ASP B 1 154 ? 19.297 71.702 -3.655 1.00 6.33 149 ASP B N 1
ATOM 2974 C CA . ASP B 1 154 ? 19.869 70.379 -3.920 1.00 6.61 149 ASP B CA 1
ATOM 2975 C C . ASP B 1 154 ? 18.878 69.502 -4.722 1.00 7.19 149 ASP B C 1
ATOM 2976 O O . ASP B 1 154 ? 18.701 68.304 -4.435 1.00 7.97 149 ASP B O 1
ATOM 2981 N N . SER B 1 155 ? 18.222 70.088 -5.716 1.00 7.33 150 SER B N 1
ATOM 2982 C CA . SER B 1 155 ? 17.312 69.323 -6.613 1.00 6.73 150 SER B CA 1
ATOM 2983 C C . SER B 1 155 ? 17.476 69.811 -8.031 1.00 6.25 150 SER B C 1
ATOM 2984 O O . SER B 1 155 ? 17.734 71.024 -8.249 1.00 6.22 150 SER B O 1
ATOM 2987 N N . PHE B 1 156 ? 17.312 68.873 -8.986 1.00 6.09 151 PHE B N 1
ATOM 2988 C CA . PHE B 1 156 ? 17.268 69.232 -10.379 1.00 6.40 151 PHE B CA 1
ATOM 2989 C C . PHE B 1 156 ? 15.799 69.565 -10.670 1.00 6.69 151 PHE B C 1
ATOM 2990 O O . PHE B 1 156 ? 14.885 68.694 -10.473 1.00 7.66 151 PHE B O 1
ATOM 2998 N N . VAL B 1 157 ? 15.517 70.794 -11.057 1.00 7.17 152 VAL B N 1
ATOM 2999 C CA . VAL B 1 157 ? 14.144 71.295 -11.169 1.00 6.66 152 VAL B CA 1
ATOM 3000 C C . VAL B 1 157 ? 13.576 70.855 -12.526 1.00 6.54 152 VAL B C 1
ATOM 3001 O O . VAL B 1 157 ? 14.100 71.206 -13.611 1.00 7.34 152 VAL B O 1
ATOM 3005 N N . ALA B 1 158 ? 12.495 70.034 -12.457 1.00 7.60 153 ALA B N 1
ATOM 3006 C CA . ALA B 1 158 ? 11.904 69.472 -13.675 1.00 8.61 153 ALA B CA 1
ATOM 3007 C C . ALA B 1 158 ? 10.430 69.254 -13.452 1.00 11.45 153 ALA B C 1
ATOM 3008 O O . ALA B 1 158 ? 9.974 68.185 -13.007 1.00 15.68 153 ALA B O 1
ATOM 3010 N N . GLY B 1 159 ? 9.701 70.307 -13.735 1.00 8.81 154 GLY B N 1
ATOM 3011 C CA . GLY B 1 159 ? 8.232 70.252 -13.582 1.00 9.72 154 GLY B CA 1
ATOM 3012 C C . GLY B 1 159 ? 7.689 71.621 -13.226 1.00 9.16 154 GLY B C 1
ATOM 3013 O O . GLY B 1 159 ? 8.257 72.354 -12.425 1.00 9.56 154 GLY B O 1
ATOM 3014 N N . GLN B 1 160 ? 6.471 71.906 -13.738 1.00 9.70 155 GLN B N 1
ATOM 3015 C CA . GLN B 1 160 ? 5.824 73.174 -13.489 1.00 10.21 155 GLN B CA 1
ATOM 3016 C C . GLN B 1 160 ? 5.528 73.352 -12.037 1.00 10.06 155 GLN B C 1
ATOM 3017 O O . GLN B 1 160 ? 5.548 74.504 -11.562 1.00 9.54 155 GLN B O 1
ATOM 3023 N N . ASP B 1 161 ? 5.205 72.259 -11.300 1.00 9.80 156 ASP B N 1
ATOM 3024 C CA . ASP B 1 161 ? 4.919 72.457 -9.869 1.00 10.69 156 ASP B CA 1
ATOM 3025 C C . ASP B 1 161 ? 6.112 73.052 -9.126 1.00 9.84 156 ASP B C 1
ATOM 3026 O O . ASP B 1 161 ? 5.951 73.930 -8.298 1.00 10.11 156 ASP B O 1
ATOM 3031 N N A LYS B 1 162 ? 7.327 72.521 -9.369 0.50 10.53 157 LYS B N 1
ATOM 3032 N N B LYS B 1 162 ? 7.275 72.487 -9.509 0.50 11.33 157 LYS B N 1
ATOM 3033 C CA A LYS B 1 162 ? 8.448 73.087 -8.583 0.50 9.27 157 LYS B CA 1
ATOM 3034 C CA B LYS B 1 162 ? 8.550 72.848 -8.903 0.50 11.17 157 LYS B CA 1
ATOM 3035 C C A LYS B 1 162 ? 8.885 74.498 -9.154 0.50 9.16 157 LYS B C 1
ATOM 3036 C C B LYS B 1 162 ? 8.881 74.341 -9.200 0.50 10.45 157 LYS B C 1
ATOM 3037 O O A LYS B 1 162 ? 9.243 75.453 -8.375 0.50 8.75 157 LYS B O 1
ATOM 3038 O O B LYS B 1 162 ? 9.173 75.155 -8.278 0.50 11.03 157 LYS B O 1
ATOM 3049 N N . ILE B 1 163 ? 8.749 74.707 -10.490 1.00 8.66 158 ILE B N 1
ATOM 3050 C CA . ILE B 1 163 ? 8.911 76.113 -10.970 1.00 8.41 158 ILE B CA 1
ATOM 3051 C C . ILE B 1 163 ? 7.952 77.069 -10.229 1.00 9.17 158 ILE B C 1
ATOM 3052 O O . ILE B 1 163 ? 8.361 78.110 -9.747 1.00 8.52 158 ILE B O 1
ATOM 3057 N N . ASP B 1 164 ? 6.648 76.642 -10.124 1.00 9.15 159 ASP B N 1
ATOM 3058 C CA . ASP B 1 164 ? 5.705 77.548 -9.504 1.00 9.19 159 ASP B CA 1
ATOM 3059 C C . ASP B 1 164 ? 6.026 77.796 -8.034 1.00 9.29 159 ASP B C 1
ATOM 3060 O O . ASP B 1 164 ? 5.913 78.922 -7.599 1.00 11.42 159 ASP B O 1
ATOM 3065 N N . GLN B 1 165 ? 6.457 76.740 -7.307 1.00 9.49 160 GLN B N 1
ATOM 3066 C CA . GLN B 1 165 ? 6.835 76.947 -5.907 1.00 10.54 160 GLN B CA 1
ATOM 3067 C C . GLN B 1 165 ? 7.989 77.971 -5.787 1.00 9.72 160 GLN B C 1
ATOM 3068 O O . GLN B 1 165 ? 8.019 78.852 -4.943 1.00 10.87 160 GLN B O 1
ATOM 3074 N N . ILE B 1 166 ? 8.973 77.792 -6.659 1.00 8.65 161 ILE B N 1
ATOM 3075 C CA . ILE B 1 166 ? 10.125 78.711 -6.620 1.00 9.31 161 ILE B CA 1
ATOM 3076 C C . ILE B 1 166 ? 9.774 80.151 -6.986 1.00 9.81 161 ILE B C 1
ATOM 3077 O O . ILE B 1 166 ? 10.189 81.069 -6.258 1.00 10.43 161 ILE B O 1
ATOM 3082 N N . LYS B 1 167 ? 9.024 80.316 -8.063 1.00 9.09 162 LYS B N 1
ATOM 3083 C CA . LYS B 1 167 ? 8.639 81.683 -8.432 1.00 10.31 162 LYS B CA 1
ATOM 3084 C C . LYS B 1 167 ? 7.650 82.284 -7.456 1.00 10.90 162 LYS B C 1
ATOM 3085 O O . LYS B 1 167 ? 7.650 83.520 -7.307 1.00 13.25 162 LYS B O 1
ATOM 3091 N N . THR B 1 168 ? 6.831 81.502 -6.785 1.00 10.61 163 THR B N 1
ATOM 3092 C CA . THR B 1 168 ? 5.964 82.079 -5.722 1.00 12.65 163 THR B CA 1
ATOM 3093 C C . THR B 1 168 ? 6.839 82.649 -4.596 1.00 13.58 163 THR B C 1
ATOM 3094 O O . THR B 1 168 ? 6.537 83.700 -3.999 1.00 16.08 163 THR B O 1
ATOM 3098 N N . ALA B 1 169 ? 7.889 81.913 -4.253 1.00 11.81 164 ALA B N 1
ATOM 3099 C CA . ALA B 1 169 ? 8.789 82.287 -3.151 1.00 12.67 164 ALA B CA 1
ATOM 3100 C C . ALA B 1 169 ? 9.647 83.499 -3.532 1.00 11.47 164 ALA B C 1
ATOM 3101 O O . ALA B 1 169 ? 9.908 84.391 -2.676 1.00 14.35 164 ALA B O 1
ATOM 3103 N N . PHE B 1 170 ? 10.054 83.526 -4.808 1.00 12.63 165 PHE B N 1
ATOM 3104 C CA . PHE B 1 170 ? 10.997 84.545 -5.313 1.00 12.42 165 PHE B CA 1
ATOM 3105 C C . PHE B 1 170 ? 10.583 84.922 -6.716 1.00 11.18 165 PHE B C 1
ATOM 3106 O O . PHE B 1 170 ? 11.051 84.330 -7.730 1.00 12.21 165 PHE B O 1
ATOM 3114 N N . SER B 1 171 ? 9.743 85.937 -6.842 1.00 12.50 166 SER B N 1
ATOM 3115 C CA . SER B 1 171 ? 9.141 86.170 -8.136 1.00 13.70 166 SER B CA 1
ATOM 3116 C C . SER B 1 171 ? 10.093 86.643 -9.228 1.00 14.15 166 SER B C 1
ATOM 3117 O O . SER B 1 171 ? 9.792 86.507 -10.424 1.00 16.06 166 SER B O 1
ATOM 3120 N N . ASN B 1 172 ? 11.238 87.219 -8.831 1.00 11.25 167 ASN B N 1
ATOM 3121 C CA . ASN B 1 172 ? 12.221 87.688 -9.809 1.00 11.90 167 ASN B CA 1
ATOM 3122 C C . ASN B 1 172 ? 13.267 86.672 -10.123 1.00 9.75 167 ASN B C 1
ATOM 3123 O O . ASN B 1 172 ? 14.241 87.026 -10.798 1.00 10.44 167 ASN B O 1
ATOM 3128 N N . VAL B 1 173 ? 13.140 85.403 -9.711 1.00 9.67 168 VAL B N 1
ATOM 3129 C CA . VAL B 1 173 ? 14.188 84.414 -10.113 1.00 9.01 168 VAL B CA 1
ATOM 3130 C C . VAL B 1 173 ? 14.272 84.253 -11.627 1.00 9.34 168 VAL B C 1
ATOM 3131 O O . VAL B 1 173 ? 13.242 84.170 -12.328 1.00 10.34 168 VAL B O 1
ATOM 3135 N N . LEU B 1 174 ? 15.520 84.202 -12.120 1.00 7.88 169 LEU B N 1
ATOM 3136 C CA . LEU B 1 174 ? 15.772 84.004 -13.547 1.00 8.18 169 LEU B CA 1
ATOM 3137 C C . LEU B 1 174 ? 16.041 82.547 -13.873 1.00 7.58 169 LEU B C 1
ATOM 3138 O O . LEU B 1 174 ? 15.574 82.046 -14.876 1.00 7.68 169 LEU B O 1
ATOM 3143 N N . ALA B 1 175 ? 16.856 81.875 -13.053 1.00 7.73 170 ALA B N 1
ATOM 3144 C CA . ALA B 1 175 ? 17.307 80.565 -13.392 1.00 6.87 170 ALA B CA 1
ATOM 3145 C C . ALA B 1 175 ? 17.553 79.802 -12.097 1.00 6.05 170 ALA B C 1
ATOM 3146 O O . ALA B 1 175 ? 17.673 80.436 -11.017 1.00 7.17 170 ALA B O 1
ATOM 3148 N N . VAL B 1 176 ? 17.572 78.463 -12.248 1.00 6.50 171 VAL B N 1
ATOM 3149 C CA . VAL B 1 176 ? 17.783 77.616 -11.066 1.00 6.78 171 VAL B CA 1
ATOM 3150 C C . VAL B 1 176 ? 18.926 76.640 -11.288 1.00 6.22 171 VAL B C 1
ATOM 3151 O O . VAL B 1 176 ? 19.129 76.135 -12.415 1.00 6.37 171 VAL B O 1
ATOM 3155 N N . GLU B 1 177 ? 19.635 76.391 -10.219 1.00 5.90 172 GLU B N 1
ATOM 3156 C CA . GLU B 1 177 ? 20.765 75.434 -10.309 1.00 5.95 172 GLU B CA 1
ATOM 3157 C C . GLU B 1 177 ? 21.071 74.868 -8.916 1.00 5.96 172 GLU B C 1
ATOM 3158 O O . GLU B 1 177 ? 20.273 75.034 -7.982 1.00 6.92 172 GLU B O 1
ATOM 3164 N N . MET B 1 178 ? 22.151 74.087 -8.798 1.00 6.41 173 MET B N 1
ATOM 3165 C CA . MET B 1 178 ? 22.413 73.271 -7.591 1.00 6.09 173 MET B CA 1
ATOM 3166 C C . MET B 1 178 ? 23.673 73.658 -6.836 1.00 6.19 173 MET B C 1
ATOM 3167 O O . MET B 1 178 ? 23.996 73.013 -5.858 1.00 6.96 173 MET B O 1
ATOM 3172 N N . GLU B 1 179 ? 24.348 74.695 -7.294 1.00 6.00 174 GLU B N 1
ATOM 3173 C CA . GLU B 1 179 ? 25.609 75.101 -6.593 1.00 5.58 174 GLU B CA 1
ATOM 3174 C C . GLU B 1 179 ? 25.729 76.615 -6.305 1.00 5.97 174 GLU B C 1
ATOM 3175 O O . GLU B 1 179 ? 26.545 76.942 -5.388 1.00 6.40 174 GLU B O 1
ATOM 3181 N N . GLY B 1 180 ? 25.055 77.518 -7.057 1.00 5.90 175 GLY B N 1
ATOM 3182 C CA . GLY B 1 180 ? 25.508 78.938 -6.996 1.00 5.90 175 GLY B CA 1
ATOM 3183 C C . GLY B 1 180 ? 25.387 79.508 -5.575 1.00 6.30 175 GLY B C 1
ATOM 3184 O O . GLY B 1 180 ? 26.338 80.126 -5.085 1.00 6.74 175 GLY B O 1
ATOM 3185 N N . ALA B 1 181 ? 24.250 79.306 -4.882 1.00 5.96 176 ALA B N 1
ATOM 3186 C CA . ALA B 1 181 ? 24.104 79.914 -3.534 1.00 6.20 176 ALA B CA 1
ATOM 3187 C C . ALA B 1 181 ? 24.976 79.194 -2.531 1.00 6.30 176 ALA B C 1
ATOM 3188 O O . ALA B 1 181 ? 25.314 79.750 -1.502 1.00 7.13 176 ALA B O 1
ATOM 3190 N N . ALA B 1 182 ? 25.337 77.934 -2.754 1.00 6.51 177 ALA B N 1
ATOM 3191 C CA . ALA B 1 182 ? 26.235 77.214 -1.870 1.00 6.34 177 ALA B CA 1
ATOM 3192 C C . ALA B 1 182 ? 27.647 77.787 -1.981 1.00 6.44 177 ALA B C 1
ATOM 3193 O O . ALA B 1 182 ? 28.317 77.990 -0.952 1.00 7.07 177 ALA B O 1
ATOM 3195 N N . ILE B 1 183 ? 28.064 78.027 -3.236 1.00 6.86 178 ILE B N 1
ATOM 3196 C CA . ILE B 1 183 ? 29.400 78.589 -3.413 1.00 6.20 178 ILE B CA 1
ATOM 3197 C C . ILE B 1 183 ? 29.391 80.031 -2.857 1.00 6.52 178 ILE B C 1
ATOM 3198 O O . ILE B 1 183 ? 30.373 80.462 -2.204 1.00 7.38 178 ILE B O 1
ATOM 3203 N N . ALA B 1 184 ? 28.282 80.757 -3.067 1.00 6.00 179 ALA B N 1
ATOM 3204 C CA . ALA B 1 184 ? 28.190 82.157 -2.560 1.00 6.41 179 ALA B CA 1
ATOM 3205 C C . ALA B 1 184 ? 28.247 82.124 -0.998 1.00 6.77 179 ALA B C 1
ATOM 3206 O O . ALA B 1 184 ? 28.964 82.880 -0.357 1.00 7.09 179 ALA B O 1
ATOM 3208 N N . GLN B 1 185 ? 27.440 81.235 -0.402 1.00 6.26 180 GLN B N 1
ATOM 3209 C CA . GLN B 1 185 ? 27.462 81.149 1.087 1.00 6.11 180 GLN B CA 1
ATOM 3210 C C . GLN B 1 185 ? 28.887 80.844 1.561 1.00 5.95 180 GLN B C 1
ATOM 3211 O O . GLN B 1 185 ? 29.403 81.481 2.503 1.00 6.89 180 GLN B O 1
ATOM 3217 N N . ALA B 1 186 ? 29.543 79.854 0.950 1.00 6.17 181 ALA B N 1
ATOM 3218 C CA . ALA B 1 186 ? 30.908 79.494 1.416 1.00 6.15 181 ALA B CA 1
ATOM 3219 C C . ALA B 1 186 ? 31.880 80.635 1.205 1.00 7.16 181 ALA B C 1
ATOM 3220 O O . ALA B 1 186 ? 32.615 80.934 2.164 1.00 8.42 181 ALA B O 1
ATOM 3222 N N . ALA B 1 187 ? 31.883 81.294 0.043 1.00 6.49 182 ALA B N 1
ATOM 3223 C CA . ALA B 1 187 ? 32.859 82.358 -0.240 1.00 6.87 182 ALA B CA 1
ATOM 3224 C C . ALA B 1 187 ? 32.497 83.557 0.695 1.00 7.52 182 ALA B C 1
ATOM 3225 O O . ALA B 1 187 ? 33.447 84.214 1.192 1.00 8.37 182 ALA B O 1
ATOM 3227 N N . HIS B 1 188 ? 31.209 83.838 0.932 1.00 7.66 183 HIS B N 1
ATOM 3228 C CA . HIS B 1 188 ? 30.851 84.923 1.842 1.00 9.01 183 HIS B CA 1
ATOM 3229 C C . HIS B 1 188 ? 31.408 84.657 3.236 1.00 8.02 183 HIS B C 1
ATOM 3230 O O . HIS B 1 188 ? 31.963 85.568 3.889 1.00 9.13 183 HIS B O 1
ATOM 3237 N N . THR B 1 189 ? 31.276 83.408 3.738 1.00 8.17 184 THR B N 1
ATOM 3238 C CA . THR B 1 189 ? 31.818 83.100 5.083 1.00 9.58 184 THR B CA 1
ATOM 3239 C C . THR B 1 189 ? 33.339 83.200 5.127 1.00 9.44 184 THR B C 1
ATOM 3240 O O . THR B 1 189 ? 33.902 83.602 6.173 1.00 11.10 184 THR B O 1
ATOM 3244 N N . ALA B 1 190 ? 33.977 82.968 3.982 1.00 8.72 185 ALA B N 1
ATOM 3245 C CA . ALA B 1 190 ? 35.456 83.104 3.899 1.00 9.50 185 ALA B CA 1
ATOM 3246 C C . ALA B 1 190 ? 35.891 84.546 3.671 1.00 10.27 185 ALA B C 1
ATOM 3247 O O . ALA B 1 190 ? 37.119 84.827 3.621 1.00 11.76 185 ALA B O 1
ATOM 3249 N N . GLY B 1 191 ? 34.960 85.436 3.386 1.00 9.28 186 GLY B N 1
ATOM 3250 C CA . GLY B 1 191 ? 35.285 86.822 3.133 1.00 9.94 186 GLY B CA 1
ATOM 3251 C C . GLY B 1 191 ? 35.849 87.129 1.779 1.00 10.70 186 GLY B C 1
ATOM 3252 O O . GLY B 1 191 ? 36.539 88.156 1.590 1.00 11.68 186 GLY B O 1
ATOM 3253 N N . LYS B 1 192 ? 35.556 86.306 0.764 1.00 9.15 187 LYS B N 1
ATOM 3254 C CA . LYS B 1 192 ? 36.138 86.546 -0.531 1.00 8.43 187 LYS B CA 1
ATOM 3255 C C . LYS B 1 192 ? 35.022 86.897 -1.555 1.00 8.27 187 LYS B C 1
ATOM 3256 O O . LYS B 1 192 ? 33.911 86.366 -1.468 1.00 10.13 187 LYS B O 1
ATOM 3262 N N . PRO B 1 193 ? 35.310 87.782 -2.505 1.00 8.64 188 PRO B N 1
ATOM 3263 C CA . PRO B 1 193 ? 34.309 88.182 -3.516 1.00 8.11 188 PRO B CA 1
ATOM 3264 C C . PRO B 1 193 ? 33.963 86.999 -4.407 1.00 8.76 188 PRO B C 1
ATOM 3265 O O . PRO B 1 193 ? 34.828 86.146 -4.706 1.00 9.06 188 PRO B O 1
ATOM 3269 N N . PHE B 1 194 ? 32.725 87.009 -4.868 1.00 7.98 189 PHE B N 1
ATOM 3270 C CA . PHE B 1 194 ? 32.309 85.884 -5.734 1.00 7.54 189 PHE B CA 1
ATOM 3271 C C . PHE B 1 194 ? 31.279 86.403 -6.746 1.00 7.20 189 PHE B C 1
ATOM 3272 O O . PHE B 1 194 ? 30.633 87.452 -6.576 1.00 8.41 189 PHE B O 1
ATOM 3280 N N . ILE B 1 195 ? 31.107 85.515 -7.743 1.00 6.69 190 ILE B N 1
ATOM 3281 C CA . ILE B 1 195 ? 30.001 85.712 -8.672 1.00 7.50 190 ILE B CA 1
ATOM 3282 C C . ILE B 1 195 ? 29.702 84.354 -9.300 1.00 6.84 190 ILE B C 1
ATOM 3283 O O . ILE B 1 195 ? 30.524 83.426 -9.268 1.00 7.74 190 ILE B O 1
ATOM 3288 N N . VAL B 1 196 ? 28.457 84.254 -9.837 1.00 6.96 191 VAL B N 1
ATOM 3289 C CA . VAL B 1 196 ? 28.019 83.042 -10.549 1.00 7.12 191 VAL B CA 1
ATOM 3290 C C . VAL B 1 196 ? 27.580 83.459 -11.925 1.00 7.16 191 VAL B C 1
ATOM 3291 O O . VAL B 1 196 ? 26.805 84.384 -12.072 1.00 7.54 191 VAL B O 1
ATOM 3295 N N . VAL B 1 197 ? 28.017 82.694 -12.938 1.00 6.81 192 VAL B N 1
ATOM 3296 C CA . VAL B 1 197 ? 27.532 82.875 -14.298 1.00 6.94 192 VAL B CA 1
ATOM 3297 C C . VAL B 1 197 ? 27.018 81.527 -14.822 1.00 7.14 192 VAL B C 1
ATOM 3298 O O . VAL B 1 197 ? 27.627 80.471 -14.536 1.00 7.48 192 VAL B O 1
ATOM 3302 N N . ARG B 1 198 ? 25.861 81.553 -15.485 1.00 6.22 193 ARG B N 1
ATOM 3303 C CA . ARG B 1 198 ? 25.265 80.296 -15.991 1.00 6.79 193 ARG B CA 1
ATOM 3304 C C . ARG B 1 198 ? 24.754 80.482 -17.415 1.00 7.35 193 ARG B C 1
ATOM 3305 O O . ARG B 1 198 ? 24.371 81.597 -17.763 1.00 7.85 193 ARG B O 1
ATOM 3313 N N . ALA B 1 199 ? 24.730 79.383 -18.189 1.00 6.99 194 ALA B N 1
ATOM 3314 C CA . ALA B 1 199 ? 24.004 79.388 -19.464 1.00 6.75 194 ALA B CA 1
ATOM 3315 C C . ALA B 1 199 ? 22.936 78.337 -19.381 1.00 7.27 194 ALA B C 1
ATOM 3316 O O . ALA B 1 199 ? 23.060 77.275 -18.738 1.00 7.68 194 ALA B O 1
ATOM 3318 N N . MET B 1 200 ? 21.810 78.682 -20.039 1.00 7.08 195 MET B N 1
ATOM 3319 C CA . MET B 1 200 ? 20.636 77.828 -19.794 1.00 7.79 195 MET B CA 1
ATOM 3320 C C . MET B 1 200 ? 20.747 76.534 -20.641 1.00 7.48 195 MET B C 1
ATOM 3321 O O . MET B 1 200 ? 20.907 76.596 -21.907 1.00 7.83 195 MET B O 1
ATOM 3326 N N . SER B 1 201 ? 20.571 75.369 -19.978 1.00 7.52 196 SER B N 1
ATOM 3327 C CA . SER B 1 201 ? 20.571 74.063 -20.663 1.00 7.95 196 SER B CA 1
ATOM 3328 C C . SER B 1 201 ? 19.154 73.607 -20.892 1.00 7.53 196 SER B C 1
ATOM 3329 O O . SER B 1 201 ? 18.988 72.633 -21.684 1.00 7.87 196 SER B O 1
ATOM 3332 N N . ASP B 1 202 ? 18.171 74.187 -20.227 1.00 7.38 197 ASP B N 1
ATOM 3333 C CA . ASP B 1 202 ? 16.777 73.653 -20.287 1.00 8.08 197 ASP B CA 1
ATOM 3334 C C . ASP B 1 202 ? 15.871 74.726 -19.700 1.00 7.77 197 ASP B C 1
ATOM 3335 O O . ASP B 1 202 ? 16.368 75.828 -19.288 1.00 8.08 197 ASP B O 1
ATOM 3340 N N . THR B 1 203 ? 14.552 74.433 -19.688 1.00 8.48 198 THR B N 1
ATOM 3341 C CA . THR B 1 203 ? 13.586 75.331 -19.065 1.00 8.79 198 THR B CA 1
ATOM 3342 C C . THR B 1 203 ? 12.937 74.696 -17.833 1.00 8.68 198 THR B C 1
ATOM 3343 O O . THR B 1 203 ? 11.841 75.088 -17.453 1.00 9.76 198 THR B O 1
ATOM 3347 N N . ALA B 1 204 ? 13.562 73.678 -17.237 1.00 8.20 199 ALA B N 1
ATOM 3348 C CA . ALA B 1 204 ? 13.135 73.067 -15.936 1.00 8.37 199 ALA B CA 1
ATOM 3349 C C . ALA B 1 204 ? 11.747 72.499 -16.086 1.00 9.05 199 ALA B C 1
ATOM 3350 O O . ALA B 1 204 ? 11.034 72.450 -15.107 1.00 9.26 199 ALA B O 1
ATOM 3352 N N . ALA B 1 205 ? 11.374 72.067 -17.292 1.00 8.98 200 ALA B N 1
ATOM 3353 C CA . ALA B 1 205 ? 10.046 71.416 -17.497 1.00 9.06 200 ALA B CA 1
ATOM 3354 C C . ALA B 1 205 ? 10.045 69.983 -17.018 1.00 9.63 200 ALA B C 1
ATOM 3355 O O . ALA B 1 205 ? 11.053 69.462 -16.568 1.00 9.44 200 ALA B O 1
ATOM 3357 N N . HIS B 1 206 ? 8.890 69.287 -17.050 1.00 11.84 201 HIS B N 1
ATOM 3358 C CA . HIS B 1 206 ? 8.824 67.967 -16.507 1.00 12.96 201 HIS B CA 1
ATOM 3359 C C . HIS B 1 206 ? 9.821 66.950 -17.087 1.00 12.48 201 HIS B C 1
ATOM 3360 O O . HIS B 1 206 ? 10.292 66.024 -16.368 1.00 13.86 201 HIS B O 1
ATOM 3367 N N . ASP B 1 207 ? 10.168 67.165 -18.380 1.00 10.73 202 ASP B N 1
ATOM 3368 C CA . ASP B 1 207 ? 11.137 66.362 -19.058 1.00 10.74 202 ASP B CA 1
ATOM 3369 C C . ASP B 1 207 ? 12.483 67.089 -19.282 1.00 10.83 202 ASP B C 1
ATOM 3370 O O . ASP B 1 207 ? 13.225 66.848 -20.261 1.00 10.15 202 ASP B O 1
ATOM 3375 N N . ALA B 1 208 ? 12.827 67.972 -18.314 1.00 8.96 203 ALA B N 1
ATOM 3376 C CA . ALA B 1 208 ? 14.046 68.755 -18.457 1.00 8.26 203 ALA B CA 1
ATOM 3377 C C . ALA B 1 208 ? 15.323 67.913 -18.514 1.00 9.32 203 ALA B C 1
ATOM 3378 O O . ALA B 1 208 ? 16.312 68.410 -19.077 1.00 9.92 203 ALA B O 1
ATOM 3380 N N . ASN B 1 209 ? 15.309 66.703 -18.033 1.00 8.30 204 ASN B N 1
ATOM 3381 C CA . ASN B 1 209 ? 16.483 65.873 -18.162 1.00 8.54 204 ASN B CA 1
ATOM 3382 C C . ASN B 1 209 ? 16.832 65.600 -19.639 1.00 8.98 204 ASN B C 1
ATOM 3383 O O . ASN B 1 209 ? 18.029 65.470 -19.958 1.00 9.32 204 ASN B O 1
ATOM 3388 N N . ILE B 1 210 ? 15.797 65.371 -20.485 1.00 8.57 205 ILE B N 1
ATOM 3389 C CA . ILE B 1 210 ? 16.078 65.084 -21.850 1.00 9.85 205 ILE B CA 1
ATOM 3390 C C . ILE B 1 210 ? 16.725 66.317 -22.469 1.00 9.39 205 ILE B C 1
ATOM 3391 O O . ILE B 1 210 ? 17.696 66.201 -23.210 1.00 11.05 205 ILE B O 1
ATOM 3396 N N . THR B 1 211 ? 16.163 67.506 -22.209 1.00 8.67 206 THR B N 1
ATOM 3397 C CA . THR B 1 211 ? 16.718 68.767 -22.803 1.00 8.05 206 THR B CA 1
ATOM 3398 C C . THR B 1 211 ? 18.125 69.049 -22.252 1.00 9.44 206 THR B C 1
ATOM 3399 O O . THR B 1 211 ? 19.044 69.368 -23.018 1.00 9.57 206 THR B O 1
ATOM 3403 N N . PHE B 1 212 ? 18.299 68.885 -20.913 1.00 9.25 207 PHE B N 1
ATOM 3404 C CA . PHE B 1 212 ? 19.644 69.064 -20.345 1.00 9.25 207 PHE B CA 1
ATOM 3405 C C . PHE B 1 212 ? 20.627 68.159 -21.047 1.00 9.26 207 PHE B C 1
ATOM 3406 O O . PHE B 1 212 ? 21.743 68.609 -21.445 1.00 9.19 207 PHE B O 1
ATOM 3414 N N . ASP B 1 213 ? 20.262 66.887 -21.265 1.00 9.00 208 ASP B N 1
ATOM 3415 C CA . ASP B 1 213 ? 21.253 66.016 -21.942 1.00 10.99 208 ASP B CA 1
ATOM 3416 C C . ASP B 1 213 ? 21.542 66.535 -23.327 1.00 10.88 208 ASP B C 1
ATOM 3417 O O . ASP B 1 213 ? 22.743 66.380 -23.785 1.00 10.61 208 ASP B O 1
ATOM 3422 N N . GLN B 1 214 ? 20.595 67.130 -24.040 1.00 10.82 209 GLN B N 1
ATOM 3423 C CA . GLN B 1 214 ? 20.876 67.655 -25.376 1.00 11.77 209 GLN B CA 1
ATOM 3424 C C . GLN B 1 214 ? 21.854 68.836 -25.340 1.00 11.07 209 GLN B C 1
ATOM 3425 O O . GLN B 1 214 ? 22.641 69.055 -26.264 1.00 13.64 209 GLN B O 1
ATOM 3431 N N . PHE B 1 215 ? 21.740 69.676 -24.312 1.00 9.45 210 PHE B N 1
ATOM 3432 C CA . PHE B 1 215 ? 22.347 71.014 -24.340 1.00 9.43 210 PHE B CA 1
ATOM 3433 C C . PHE B 1 215 ? 23.441 71.258 -23.309 1.00 8.11 210 PHE B C 1
ATOM 3434 O O . PHE B 1 215 ? 24.001 72.373 -23.296 1.00 9.41 210 PHE B O 1
ATOM 3442 N N . ILE B 1 216 ? 23.746 70.257 -22.481 1.00 8.16 211 ILE B N 1
ATOM 3443 C CA . ILE B 1 216 ? 24.775 70.492 -21.482 1.00 8.54 211 ILE B CA 1
ATOM 3444 C C . ILE B 1 216 ? 26.119 70.827 -22.091 1.00 8.19 211 ILE B C 1
ATOM 3445 O O . ILE B 1 216 ? 26.807 71.721 -21.537 1.00 8.83 211 ILE B O 1
ATOM 3450 N N . ILE B 1 217 ? 26.516 70.179 -23.168 1.00 8.40 212 ILE B N 1
ATOM 3451 C CA . ILE B 1 217 ? 27.844 70.551 -23.754 1.00 8.65 212 ILE B CA 1
ATOM 3452 C C . ILE B 1 217 ? 27.830 72.047 -24.173 1.00 8.65 212 ILE B C 1
ATOM 3453 O O . ILE B 1 217 ? 28.747 72.828 -23.895 1.00 8.59 212 ILE B O 1
ATOM 3458 N N . GLU B 1 218 ? 26.766 72.484 -24.826 1.00 8.11 213 GLU B N 1
ATOM 3459 C CA . GLU B 1 218 ? 26.703 73.892 -25.289 1.00 8.55 213 GLU B CA 1
ATOM 3460 C C . GLU B 1 218 ? 26.605 74.889 -24.128 1.00 8.13 213 GLU B C 1
ATOM 3461 O O . GLU B 1 218 ? 27.148 75.989 -24.158 1.00 9.46 213 GLU B O 1
ATOM 3467 N N . ALA B 1 219 ? 25.823 74.525 -23.078 1.00 7.59 214 ALA B N 1
ATOM 3468 C CA . ALA B 1 219 ? 25.635 75.408 -21.950 1.00 7.93 214 ALA B CA 1
ATOM 3469 C C . ALA B 1 219 ? 26.976 75.564 -21.232 1.00 8.22 214 ALA B C 1
ATOM 3470 O O . ALA B 1 219 ? 27.340 76.686 -20.888 1.00 8.41 214 ALA B O 1
ATOM 3472 N N . GLY B 1 220 ? 27.722 74.488 -21.015 1.00 8.62 215 GLY B N 1
ATOM 3473 C CA . GLY B 1 220 ? 29.057 74.624 -20.371 1.00 8.61 215 GLY B CA 1
ATOM 3474 C C . GLY B 1 220 ? 29.984 75.529 -21.150 1.00 8.73 215 GLY B C 1
ATOM 3475 O O . GLY B 1 220 ? 30.657 76.407 -20.591 1.00 9.71 215 GLY B O 1
ATOM 3476 N N . LYS B 1 221 ? 29.928 75.347 -22.461 1.00 8.84 216 LYS B N 1
ATOM 3477 C CA A LYS B 1 221 ? 30.801 76.074 -23.398 0.50 8.69 216 LYS B CA 1
ATOM 3478 C CA B LYS B 1 221 ? 30.813 76.077 -23.380 0.50 8.81 216 LYS B CA 1
ATOM 3479 C C . LYS B 1 221 ? 30.454 77.558 -23.323 1.00 9.18 216 LYS B C 1
ATOM 3480 O O . LYS B 1 221 ? 31.333 78.441 -23.199 1.00 9.20 216 LYS B O 1
ATOM 3491 N N . ARG B 1 222 ? 29.174 77.900 -23.411 1.00 8.48 217 ARG B N 1
ATOM 3492 C CA . ARG B 1 222 ? 28.748 79.300 -23.488 1.00 9.34 217 ARG B CA 1
ATOM 3493 C C . ARG B 1 222 ? 29.049 80.048 -22.179 1.00 9.00 217 ARG B C 1
ATOM 3494 O O . ARG B 1 222 ? 29.528 81.188 -22.214 1.00 9.44 217 ARG B O 1
ATOM 3502 N N . SER B 1 223 ? 28.781 79.388 -21.052 1.00 7.90 218 SER B N 1
ATOM 3503 C CA . SER B 1 223 ? 29.084 80.063 -19.774 1.00 7.90 218 SER B CA 1
ATOM 3504 C C . SER B 1 223 ? 30.584 80.320 -19.694 1.00 7.50 218 SER B C 1
ATOM 3505 O O . SER B 1 223 ? 30.985 81.413 -19.248 1.00 8.10 218 SER B O 1
ATOM 3508 N N . ALA B 1 224 ? 31.389 79.338 -20.058 1.00 6.84 219 ALA B N 1
ATOM 3509 C CA . ALA B 1 224 ? 32.864 79.487 -20.009 1.00 7.98 219 ALA B CA 1
ATOM 3510 C C . ALA B 1 224 ? 33.336 80.611 -20.941 1.00 7.65 219 ALA B C 1
ATOM 3511 O O . ALA B 1 224 ? 34.224 81.334 -20.522 1.00 8.63 219 ALA B O 1
ATOM 3513 N N . GLN B 1 225 ? 32.737 80.774 -22.109 1.00 8.86 220 GLN B N 1
ATOM 3514 C CA . GLN B 1 225 ? 33.183 81.843 -23.019 1.00 8.29 220 GLN B CA 1
ATOM 3515 C C . GLN B 1 225 ? 32.932 83.212 -22.413 1.00 9.19 220 GLN B C 1
ATOM 3516 O O . GLN B 1 225 ? 33.806 84.086 -22.474 1.00 10.23 220 GLN B O 1
ATOM 3522 N N . ILE B 1 226 ? 31.777 83.387 -21.784 1.00 8.96 221 ILE B N 1
ATOM 3523 C CA . ILE B 1 226 ? 31.473 84.702 -21.160 1.00 10.39 221 ILE B CA 1
ATOM 3524 C C . ILE B 1 226 ? 32.476 84.946 -20.022 1.00 10.52 221 ILE B C 1
ATOM 3525 O O . ILE B 1 226 ? 32.955 86.039 -19.834 1.00 10.19 221 ILE B O 1
ATOM 3530 N N . LEU B 1 227 ? 32.717 83.919 -19.206 1.00 9.20 222 LEU B N 1
ATOM 3531 C CA . LEU B 1 227 ? 33.618 84.028 -18.074 1.00 8.99 222 LEU B CA 1
ATOM 3532 C C . LEU B 1 227 ? 35.014 84.481 -18.619 1.00 9.32 222 LEU B C 1
ATOM 3533 O O . LEU B 1 227 ? 35.621 85.337 -18.006 1.00 9.67 222 LEU B O 1
ATOM 3538 N N . MET B 1 228 ? 35.479 83.865 -19.702 1.00 9.38 223 MET B N 1
ATOM 3539 C CA . MET B 1 228 ? 36.810 84.253 -20.209 1.00 9.14 223 MET B CA 1
ATOM 3540 C C . MET B 1 228 ? 36.830 85.711 -20.664 1.00 9.29 223 MET B C 1
ATOM 3541 O O . MET B 1 228 ? 37.854 86.376 -20.450 1.00 9.69 223 MET B O 1
ATOM 3546 N N . THR B 1 229 ? 35.793 86.191 -21.330 1.00 8.74 224 THR B N 1
ATOM 3547 C CA . THR B 1 229 ? 35.755 87.623 -21.652 1.00 8.55 224 THR B CA 1
ATOM 3548 C C . THR B 1 229 ? 35.796 88.464 -20.378 1.00 8.76 224 THR B C 1
ATOM 3549 O O . THR B 1 229 ? 36.518 89.507 -20.362 1.00 9.85 224 THR B O 1
ATOM 3553 N N . PHE B 1 230 ? 35.034 88.077 -19.353 1.00 8.97 225 PHE B N 1
ATOM 3554 C CA . PHE B 1 230 ? 35.191 88.790 -18.067 1.00 9.03 225 PHE B CA 1
ATOM 3555 C C . PHE B 1 230 ? 36.655 88.780 -17.632 1.00 8.75 225 PHE B C 1
ATOM 3556 O O . PHE B 1 230 ? 37.127 89.838 -17.206 1.00 9.50 225 PHE B O 1
ATOM 3564 N N . LEU B 1 231 ? 37.349 87.642 -17.629 1.00 8.75 226 LEU B N 1
ATOM 3565 C CA . LEU B 1 231 ? 38.746 87.614 -17.132 1.00 9.91 226 LEU B CA 1
ATOM 3566 C C . LEU B 1 231 ? 39.669 88.529 -17.956 1.00 11.27 226 LEU B C 1
ATOM 3567 O O . LEU B 1 231 ? 40.584 89.139 -17.391 1.00 12.58 226 LEU B O 1
ATOM 3572 N N . GLU B 1 232 ? 39.351 88.683 -19.255 1.00 10.33 227 GLU B N 1
ATOM 3573 C CA . GLU B 1 232 ? 40.161 89.575 -20.097 1.00 10.75 227 GLU B CA 1
ATOM 3574 C C . GLU B 1 232 ? 39.908 91.037 -19.688 1.00 11.83 227 GLU B C 1
ATOM 3575 O O . GLU B 1 232 ? 40.817 91.865 -19.910 1.00 13.40 227 GLU B O 1
ATOM 3581 N N . ASN B 1 233 ? 38.759 91.345 -19.128 1.00 10.90 228 ASN B N 1
ATOM 3582 C CA A ASN B 1 233 ? 38.344 92.720 -18.815 0.50 11.80 228 ASN B CA 1
ATOM 3583 C CA B ASN B 1 233 ? 38.395 92.721 -18.787 0.50 12.52 228 ASN B CA 1
ATOM 3584 C C . ASN B 1 233 ? 38.551 93.070 -17.334 1.00 12.02 228 ASN B C 1
ATOM 3585 O O . ASN B 1 233 ? 38.169 94.173 -16.902 1.00 15.83 228 ASN B O 1
ATOM 3594 N N . LEU B 1 234 ? 39.067 92.113 -16.553 1.00 10.30 229 LEU B N 1
ATOM 3595 C CA . LEU B 1 234 ? 39.272 92.340 -15.105 1.00 10.61 229 LEU B CA 1
ATOM 3596 C C . LEU B 1 234 ? 40.680 92.921 -15.003 1.00 9.79 229 LEU B C 1
ATOM 3597 O O . LEU B 1 234 ? 41.664 92.252 -15.311 1.00 10.86 229 LEU B O 1
AT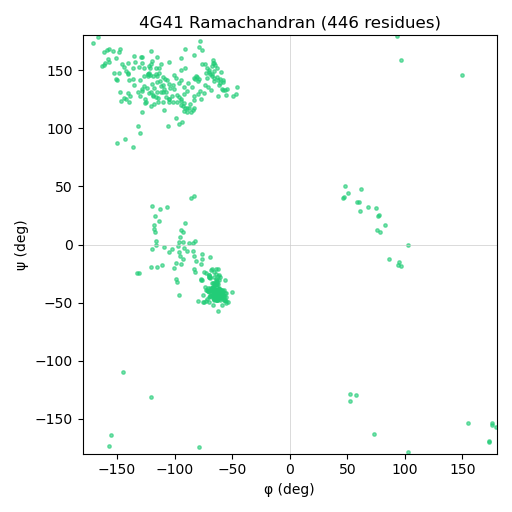OM 3602 N N . PRO B 1 235 ? 40.786 94.207 -14.577 1.00 9.59 230 PRO B N 1
ATOM 3603 C CA . PRO B 1 235 ? 42.089 94.866 -14.669 1.00 10.41 230 PRO B CA 1
ATOM 3604 C C . PRO B 1 235 ? 43.062 94.489 -13.573 1.00 11.78 230 PRO B C 1
ATOM 3605 O O . PRO B 1 235 ? 42.676 93.914 -12.577 1.00 12.42 230 PRO B O 1
ATOM 3609 N N . VAL B 1 236 ? 44.314 94.902 -13.718 1.00 12.80 231 VAL B N 1
ATOM 3610 C CA . VAL B 1 236 ? 45.378 94.651 -12.730 1.00 13.67 231 VAL B CA 1
ATOM 3611 C C . VAL B 1 236 ? 46.116 95.918 -12.358 1.00 16.06 231 VAL B C 1
ATOM 3612 O O . VAL B 1 236 ? 46.965 95.881 -11.455 1.00 16.23 231 VAL B O 1
#

CATH classification: 3.40.50.1580

B-factor: mean 15.21, std 8.74, range [5.26, 53.46]

Secondary structure (DSSP, 8-state):
--S-S-EEEEEE--HHHHHHHHHT-EEEEEEEETTEEEEEEEETTEEEEEEE--SHHHHHHHHHHHHHHTT--SEEEEEEEE-B-STT--TT-EEEEEEEEESS-B-GGGTPPTTPPTTS-SSEE--HHHHHHHHHHHHHTT--EEEEEEEE-SB----HHHHHHHHHHSTT--EEESSHHHHHHHHHHTT--EEEEEEESS-TT----S-HHHHHHHHHHHHHHHHHHHHHTS--/--TT--EEEEEESSHHHHHHHHHT-EEEEEEEETTEEEEEEEETTEEEEEEE--SSHHHHHHHHHHHHHTT--SEEEEEEEEEE-STT--TT-EEEEEEEEESS-B-GGGTPPTTPPTTS-SSEEPPHHHHHHHHHHHHHHTSS-EEEEEEE-SB---SHHHHHHHHHH-TTEEEEESSHHHHHHHHHHTT--EEEEEEEEE---TTHHHHHHHHHHHHHHHHHHHHHHHHHTS--

Foldseek 3Di:
DPPWAAEEEEAEAQVLLLVVVQVQFDPWDWDADPRFIWIWGDAARYIYIYGYQDFFQVSLLVVLVCCCVVVVGQEYEYEEAFAWQDFPDDAFAKEWEQKEFELPDDPCVVPDQHRDDVPGDRIFGADVVLSVLLVVLCVVVVGHYDYYYEYADNDDDDDLVVSVVSCVRPVPHTGYGGYVVSNRVNCVVVVHHYIYMHGHRAGSVRPDPDDRSVSSNVSSVVVSVSVSSSVNVDDD/DPDPAFEEEEEEQDPLQCVVVVVQFAPWDWDADPRWIWIWGDAARYIYIYTNQHFFQVSLLVSLVCCCPVVVGQEYEYEFAWAFQDPPADFFAKEKEQKEFALPDDPCVVVDQRRDDPPGDRIQGADVVLVVLLVVLVVVVPDRHYYYYEYADQDQQAAPVSSVSSCVSPVGHGTYGGYFVSSSRSCVVVVHGYIYMWGYQYNSYNVRVVSNVVCRSVGSVSRVVSVSSSVNVPDD

Solvent-accessible surface area: 18109 Å² total; per-residue (Å²): 120,93,139,26,62,18,49,0,0,0,1,0,33,2,104,57,0,23,62,50,3,50,82,60,16,98,92,48,102,118,63,111,7,23,74,86,44,4,42,24,10,128,32,56,90,1,73,3,0,0,5,64,11,28,57,0,0,2,15,3,0,8,11,0,0,2,0,10,24,74,11,125,2,57,0,0,0,1,1,2,13,6,29,5,11,10,98,124,7,49,74,24,18,17,0,0,0,52,75,0,0,0,15,25,0,37,0,56,32,70,67,69,46,92,1,36,2,17,70,24,58,40,61,4,101,4,33,100,118,8,18,53,28,2,124,89,0,6,145,128,77,186,46,108,41,66,40,13,2,0,0,0,0,1,17,83,26,66,34,84,98,119,19,66,107,14,66,122,55,9,101,65,1,7,0,20,17,16,19,0,0,0,0,0,3,0,0,100,23,8,60,61,46,4,0,0,6,5,10,0,7,26,18,22,80,116,89,21,149,82,83,90,106,101,11,20,78,90,2,0,74,117,17,0,100,18,0,14,25,0,2,100,74,7,89,59,92,71,151,36,20,38,74,0,0,0,0,0,3,43,102,57,1,8,53,53,2,63,84,50,16,96,113,56,105,106,60,120,12,26,74,56,37,3,41,35,9,100,23,45,143,2,54,3,5,0,0,72,0,15,23,0,0,1,9,0,0,8,2,0,0,1,0,11,36,73,19,125,2,84,0,0,0,0,0,0,8,5,6,3,12,19,79,162,16,55,62,39,26,5,0,0,0,51,80,0,0,0,2,26,0,36,0,62,56,117,72,73,45,79,0,34,2,18,68,21,51,41,61,3,96,5,26,106,88,0,22,61,28,0,131,96,4,13,146,139,64,169,116,65,26,43,49,12,6,0,0,0,0,1,4,26,6,29,5,112,115,58,16,71,74,0,61,122,42,13,84,104,1,26,0,6,10,19,7,0,0,0,0,0,2,0,0,87,21,17,60,68,40,9,0,0,0,3,0,1,1,2,60,0,36,145,55,1,32,110,32,24,95,124,56,12,112,94,2,1,85,64,0,0,70,0,0,19,46,0,1,117,74,5,97,70

Radius of gyration: 22.37 Å; Cα contacts (8 Å, |Δi|>4): 1234; chains: 2; bounding box: 50×47×58 Å